Protein 7RBP (pdb70)

Organism: Medicago truncatula (NCBI:txid3880)

B-factor: mean 85.45, std 26.31, range [46.93, 180.28]

Foldseek 3Di:
DFDDDLAAAEQELVNLVVLDDLLVLLVLCLVCVLVLVVFKAWDDWDKADPDPAKIKIWTWIAGLPVVQFKIKIWIWMARPCVVVVVHDGIWTKMWMAGRPVGGTYYMYILVSLCLSLLLSLLLNVCLFAFDLQWAEEEEQDLDPSRVSNVLSVCSSHVNHAEYEYEDQPQVSQQVSQVCLCVVPDPSRPSYHYYTDNQCLVCQCVGSEYAYDDADPNQEDELVSHHFQHEYEAGADPPRAHANYALNNCLQAAEEEQDDVCCVRHNRNVVNCVVVSDPVVRHQYHSSCCSVVVGGYHDDSRGYYYYHYHDDVSSSSSSVVSSSVSVRVD/DAAAEQELVLLVVLDALLVLLVLCLVCVVVLVVFKDWDDKDKDAPDPQKIKIWTWMAGLPPVQFKIKIWIWIARPCLVVPPGDGIWTKMWIAGNVPGHTHYMYILVSLVLSLQLSLLLNLCLQAPPQDPPDEAEADDPPSVVSNVSSVCSSRCEYEPDDDDAAELVPDFLEHEYEAEDHHYPLCVVVFAAEEEADDVCCPPYCSNVVNVVVPPDDPVRHQYHPVCSSVVVGHYDDDDSGYYYYYYHDDVSSSSSSVVVSSVSVVD

Solvent-accessible surface area: 27033 Å² total; per-residue (Å²): 166,76,85,148,45,104,62,82,27,148,1,29,38,105,49,0,124,115,34,7,57,18,100,64,0,1,73,19,0,49,79,28,8,48,60,0,22,38,18,15,18,45,39,146,109,89,66,95,126,88,46,154,42,10,11,45,1,48,53,36,4,54,0,87,33,106,68,0,42,13,52,1,32,20,64,5,38,26,77,60,117,25,89,102,126,142,84,80,19,43,72,25,34,6,35,0,48,37,18,98,102,45,53,48,9,0,30,2,56,1,48,9,2,35,29,14,18,6,0,0,6,0,0,0,0,0,62,55,0,2,28,105,92,0,90,36,0,0,0,0,7,7,30,73,20,1,27,24,0,0,29,0,0,29,26,7,20,94,39,1,119,110,1,27,0,8,24,168,91,44,102,108,0,84,92,25,5,125,144,10,69,118,44,137,71,169,28,6,94,53,20,60,21,95,16,19,29,73,12,49,116,8,2,24,92,0,2,0,0,0,0,21,20,69,46,146,54,1,48,0,90,0,121,86,8,70,95,0,0,0,0,0,1,2,12,45,75,98,96,102,101,64,5,0,37,42,65,0,0,125,92,16,82,4,0,1,15,36,62,32,0,26,67,113,3,35,4,0,50,8,0,44,148,143,45,30,12,133,41,116,76,16,2,5,21,1,37,37,8,29,106,62,66,70,121,9,43,83,43,68,114,32,10,0,0,0,10,2,24,26,26,26,28,10,12,0,0,0,0,8,37,0,13,38,42,78,7,119,121,135,81,71,52,148,1,36,33,113,46,0,134,103,48,8,65,13,111,56,0,2,69,24,0,39,68,44,8,42,96,4,45,97,70,16,89,72,61,140,125,83,83,100,105,94,53,154,33,6,7,48,7,51,45,36,2,95,0,80,58,118,92,15,43,13,52,0,34,14,64,8,39,60,73,82,123,28,82,100,123,156,80,73,17,73,78,24,36,4,28,0,52,35,23,107,102,44,65,44,17,0,26,1,48,1,34,13,1,33,36,13,20,12,0,0,5,0,0,0,0,0,75,60,0,4,112,101,72,52,171,90,64,50,43,33,34,100,32,72,31,13,72,24,0,85,123,0,3,121,41,6,39,110,30,10,0,3,26,58,71,85,44,26,113,2,157,137,26,144,74,26,3,0,6,10,72,149,98,107,12,9,25,47,76,1,8,92,79,18,90,7,4,2,15,37,119,32,0,44,111,101,3,39,21,3,47,18,0,33,140,153,56,64,21,130,94,68,65,16,10,7,21,1,62,48,5,26,158,29,68,40,28,21,47,75,40,37,63,14,28,2,3,0,6,4,37,17,26,30,19,8,7,0,0,0,0,19,27,1,37,64,55,62,67,220

Structure (mmCIF, N/CA/C/O backbone):
data_7RBP
#
_entry.id   7RBP
#
_cell.length_a   80.140
_cell.length_b   83.665
_cell.length_c   113.810
_cell.angle_alpha   90.000
_cell.angle_beta   90.000
_cell.angle_gamma   90.000
#
_symmetry.space_group_name_H-M   'P 21 21 21'
#
loop_
_entity.id
_entity.type
_entity.pdbx_description
1 polymer 'Ornithine cyclodeaminase/mu-crystallin'
2 water water
#
loop_
_atom_site.group_PDB
_atom_site.id
_atom_site.type_symbol
_atom_site.label_atom_id
_atom_site.label_alt_id
_atom_site.label_comp_id
_atom_site.label_asym_id
_atom_site.label_entity_id
_atom_site.label_seq_id
_atom_site.pdbx_PDB_ins_code
_atom_site.Cartn_x
_atom_site.Cartn_y
_atom_site.Cartn_z
_atom_site.occupancy
_atom_site.B_iso_or_equiv
_atom_site.auth_seq_id
_atom_site.auth_comp_id
_atom_site.auth_asym_id
_atom_site.auth_atom_id
_atom_site.pdbx_PDB_model_num
ATOM 1 N N . GLN A 1 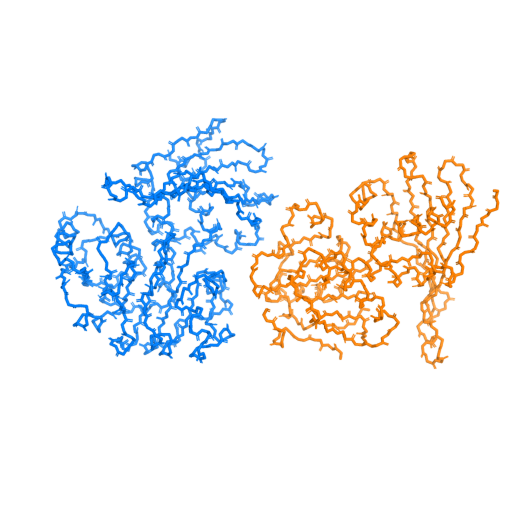8 ? -4.27597 -37.25708 36.21417 1.000 119.01258 8 GLN A N 1
ATOM 2 C CA . GLN A 1 8 ? -4.68792 -37.68623 37.54013 1.000 115.49258 8 GLN A CA 1
ATOM 3 C C . GLN A 1 8 ? -4.93881 -36.49934 38.46830 1.000 105.41258 8 GLN A C 1
ATOM 4 O O . GLN A 1 8 ? -5.84777 -36.53540 39.29634 1.000 107.31258 8 GLN A O 1
ATOM 10 N N . ILE A 1 9 ? -4.14777 -35.43935 38.31039 1.000 173.85636 9 ILE A N 1
ATOM 11 C CA . ILE A 1 9 ? -4.07267 -34.38649 39.31952 1.000 170.31383 9 ILE A CA 1
ATOM 12 C C . ILE A 1 9 ? -5.08863 -33.27241 39.07571 1.000 160.11037 9 ILE A C 1
ATOM 13 O O . ILE A 1 9 ? -6.11868 -33.48528 38.42674 1.000 155.86435 9 ILE A O 1
ATOM 18 N N . THR A 1 10 ? -4.77855 -32.07549 39.59485 1.000 155.77899 10 THR A N 1
ATOM 19 C CA . THR A 1 10 ? -5.66948 -30.93247 39.81504 1.000 148.82688 10 THR A CA 1
ATOM 20 C C . THR A 1 10 ? -7.02352 -30.94732 39.11011 1.000 139.63260 10 THR A C 1
ATOM 21 O O . THR A 1 10 ? -7.10358 -30.78316 37.88813 1.000 133.37085 10 THR A O 1
ATOM 25 N N . LEU A 1 11 ? -8.08949 -31.11337 39.88814 1.000 138.46727 11 LEU A N 1
ATOM 26 C CA . LEU A 1 11 ? -9.45350 -30.85025 39.45625 1.000 131.31394 11 LEU A CA 1
ATOM 27 C C . LEU A 1 11 ? -9.85341 -29.42728 39.84345 1.000 129.20830 11 LEU A C 1
ATOM 28 O O . LEU A 1 11 ? -9.10934 -28.70640 40.51250 1.000 132.16112 11 LEU A O 1
ATOM 33 N N . SER A 1 12 ? -11.05342 -29.02617 39.42756 1.000 124.61853 12 SER A N 1
ATOM 34 C CA . SER A 1 12 ? -11.54234 -27.69019 39.73776 1.000 123.17673 12 SER A CA 1
ATOM 35 C C . SER A 1 12 ? -13.06234 -27.67211 39.66084 1.000 121.24264 12 SER A C 1
ATOM 36 O O . SER A 1 12 ? -13.65241 -28.32697 38.79678 1.000 117.62757 12 SER A O 1
ATOM 39 N N . SER A 1 13 ? -13.68426 -26.92019 40.56796 1.000 123.39246 13 SER A N 1
ATOM 40 C CA . SER A 1 13 ? -15.12725 -26.71613 40.56506 1.000 121.60881 13 SER A CA 1
ATOM 41 C C . SER A 1 13 ? -15.53723 -25.46501 39.79924 1.000 116.32952 13 SER A C 1
ATOM 42 O O . SER A 1 13 ? -16.73422 -25.16894 39.71134 1.000 114.74051 13 SER A O 1
ATOM 45 N N . SER A 1 14 ? -14.57222 -24.72698 39.25229 1.000 113.48323 14 SER A N 1
ATOM 46 C CA . SER A 1 14 ? -14.73821 -23.57887 38.38244 1.000 107.88242 14 SER A CA 1
ATOM 47 C C . SER A 1 14 ? -14.43631 -23.97770 36.94338 1.000 101.33243 14 SER A C 1
ATOM 48 O O . SER A 1 14 ? -13.69336 -24.93570 36.70722 1.000 101.62303 14 SER A O 1
ATOM 51 N N . PRO A 1 15 ? -14.99732 -23.28055 35.96049 1.000 95.21679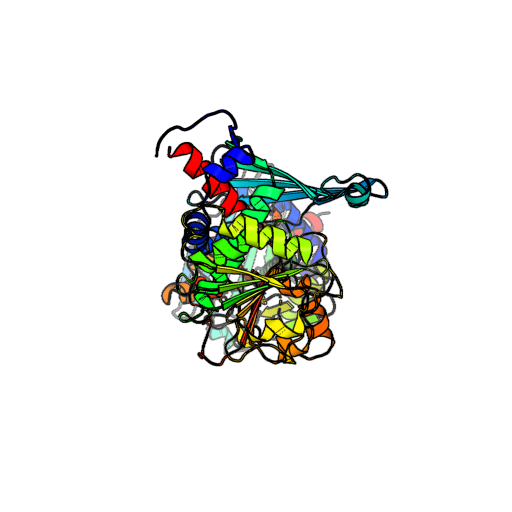 15 PRO A N 1
ATOM 52 C CA . PRO A 1 15 ? -14.55341 -23.49439 34.58044 1.000 89.90749 15 PRO A CA 1
ATOM 53 C C . PRO A 1 15 ? -13.18739 -22.86643 34.36045 1.000 89.48455 15 PRO A C 1
ATOM 54 O O . PRO A 1 15 ? -12.83631 -21.85252 34.96657 1.000 92.48394 15 PRO A O 1
ATOM 58 N N . ILE A 1 16 ? -12.40746 -23.49335 33.48833 1.000 86.84102 16 ILE A N 1
ATOM 59 C CA . ILE A 1 16 ? -11.04246 -23.07038 33.20332 1.000 87.30844 16 ILE A CA 1
ATOM 60 C C . ILE A 1 16 ? -11.00150 -22.48120 31.79939 1.000 81.61572 16 ILE A C 1
ATOM 61 O O . ILE A 1 16 ? -11.47858 -23.10206 30.83834 1.000 77.59463 16 ILE A O 1
ATOM 66 N N . PHE A 1 17 ? -10.44945 -21.27522 31.68552 1.000 81.85446 17 PHE A N 1
ATOM 67 C CA . PHE A 1 17 ? -10.32448 -20.59106 30.40460 1.000 78.75314 17 PHE A CA 1
ATOM 68 C C . PHE A 1 17 ? -8.99353 -20.97604 29.77148 1.000 78.19227 17 PHE A C 1
ATOM 69 O O . PHE A 1 17 ? -7.92949 -20.58415 30.25847 1.000 80.58568 17 PHE A O 1
ATOM 77 N N . ILE A 1 18 ? -9.04963 -21.74090 28.68838 1.000 74.97770 18 ILE A N 1
ATOM 78 C CA . ILE A 1 18 ? -7.86268 -22.15886 27.95727 1.000 74.28437 18 ILE A CA 1
ATOM 79 C C . ILE A 1 18 ? -7.71470 -21.21972 26.76838 1.000 73.65892 18 ILE A C 1
ATOM 80 O O . ILE A 1 18 ? -8.49575 -21.27856 25.81442 1.000 71.07868 18 ILE A O 1
ATOM 85 N N . SER A 1 19 ? -6.72466 -20.33377 26.83944 1.000 76.68006 19 SER A N 1
ATOM 86 C CA . SER A 1 19 ? -6.50266 -19.36065 25.78456 1.000 77.57896 19 SER A CA 1
ATOM 87 C C . SER A 1 19 ? -5.91576 -20.04152 24.54844 1.000 78.38619 19 SER A C 1
ATOM 88 O O . SER A 1 19 ? -5.55481 -21.22354 24.56427 1.000 77.99275 19 SER A O 1
ATOM 91 N N . THR A 1 20 ? -5.82778 -19.27439 23.45853 1.000 79.48649 20 THR A N 1
ATOM 92 C CA . THR A 1 20 ? -5.24587 -19.82026 22.23643 1.000 80.61085 20 THR A CA 1
ATOM 93 C C . THR A 1 20 ? -3.75987 -20.10835 22.42032 1.000 83.78625 20 THR A C 1
ATOM 94 O O . THR A 1 20 ? -3.27494 -21.16832 22.00916 1.000 83.62382 20 THR A O 1
ATOM 98 N N . GLU A 1 21 ? -3.02580 -19.19147 23.05340 1.000 86.99261 21 GLU A N 1
ATOM 99 C CA . GLU A 1 21 ? -1.62679 -19.45257 23.37629 1.000 89.73298 21 GLU A CA 1
ATOM 100 C C . GLU A 1 21 ? -1.50280 -20.64570 24.32114 1.000 89.57261 21 GLU A C 1
ATOM 101 O O . GLU A 1 21 ? -0.58184 -21.46972 24.18898 1.000 90.49074 21 GLU A O 1
ATOM 107 N N . ASN A 1 22 ? -2.42976 -20.75678 25.27517 1.000 88.54517 22 ASN A N 1
ATOM 108 C CA . ASN A 1 22 ? -2.49777 -21.94288 26.12002 1.000 87.74039 22 ASN A CA 1
ATOM 109 C C . ASN A 1 22 ? -2.72487 -23.19276 25.27987 1.000 83.20819 22 ASN A C 1
ATOM 110 O O . ASN A 1 22 ? -2.06391 -24.21482 25.48171 1.000 84.15680 22 ASN A O 1
ATOM 115 N N . LEU A 1 23 ? -3.66591 -23.12260 24.33193 1.000 78.39215 23 LEU A N 1
ATOM 116 C CA . LEU A 1 23 ? -3.90001 -24.24747 23.42880 1.000 74.21513 23 LEU A CA 1
ATOM 117 C C . LEU A 1 23 ? -2.61807 -24.65944 22.71868 1.000 74.10034 23 LEU A C 1
ATOM 118 O O . LEU A 1 23 ? -2.33413 -25.85344 22.56952 1.000 73.96528 23 LEU A O 1
ATOM 123 N N . ARG A 1 24 ? -1.82405 -23.67942 22.28377 1.000 75.19326 24 ARG A N 1
ATOM 124 C CA . ARG A 1 24 ? -0.63310 -23.99038 21.50167 1.000 76.26433 24 ARG A CA 1
ATOM 125 C C . ARG A 1 24 ? 0.45191 -24.62454 22.36253 1.000 78.70843 24 ARG A C 1
ATOM 126 O O . ARG A 1 24 ? 1.13385 -25.55552 21.91638 1.000 77.95979 24 ARG A O 1
ATOM 134 N N . THR A 1 25 ? 0.63100 -24.14771 23.59558 1.000 81.60541 25 THR A N 1
ATOM 135 C CA . THR A 1 25 ? 1.63301 -24.79286 24.44145 1.000 84.46530 25 THR A CA 1
ATOM 136 C C . THR A 1 25 ? 1.12899 -26.07592 25.09531 1.000 84.08998 25 THR A C 1
ATOM 137 O O . THR A 1 25 ? 1.94298 -26.83903 25.62617 1.000 86.75496 25 THR A O 1
ATOM 141 N N . ILE A 1 26 ? -0.17403 -26.33886 25.06834 1.000 82.02041 26 ILE A N 1
ATOM 142 C CA . ILE A 1 26 ? -0.71806 -27.56890 25.63921 1.000 81.74608 26 ILE A CA 1
ATOM 143 C C . ILE A 1 26 ? -0.71116 -28.70177 24.62107 1.000 79.05303 26 ILE A C 1
ATOM 144 O O . ILE A 1 26 ? -0.30820 -29.82683 24.92491 1.000 80.62832 26 ILE A O 1
ATOM 149 N N . LEU A 1 27 ? -1.14221 -28.41460 23.39813 1.000 75.88985 27 LEU A N 1
ATOM 150 C CA . LEU A 1 27 ? -1.27931 -29.43046 22.36601 1.000 73.30909 27 LEU A CA 1
ATOM 151 C C . LEU A 1 27 ? 0.00864 -29.58442 21.56592 1.000 73.86448 27 LEU A C 1
ATOM 152 O O . LEU A 1 27 ? 0.75767 -28.62543 21.36100 1.000 75.27968 27 LEU A O 1
ATOM 157 N N . THR A 1 28 ? 0.26456 -30.81338 21.13375 1.000 72.56873 28 THR A N 1
ATOM 158 C CA . THR A 1 28 ? 1.11249 -31.08627 19.98567 1.000 71.96691 28 THR A CA 1
ATOM 159 C C . THR A 1 28 ? 0.29840 -31.91010 18.99661 1.000 68.39357 28 THR A C 1
ATOM 160 O O . THR A 1 28 ? -0.68361 -32.56011 19.36258 1.000 66.81205 28 THR A O 1
ATOM 164 N N . HIS A 1 29 ? 0.70934 -31.86696 17.72759 1.000 66.59073 29 HIS A N 1
ATOM 165 C CA . HIS A 1 29 ? -0.06075 -32.55880 16.69955 1.000 63.80777 29 HIS A CA 1
ATOM 166 C C . HIS A 1 29 ? 0.00219 -34.06982 16.88135 1.000 64.59737 29 HIS A C 1
ATOM 167 O O . HIS A 1 29 ? -1.00385 -34.75975 16.69231 1.000 63.40614 29 HIS A O 1
ATOM 174 N N . GLN A 1 30 ? 1.16518 -34.60093 17.27222 1.000 66.67710 30 GLN A N 1
ATOM 175 C CA . GLN A 1 30 ? 1.30212 -36.04695 17.42803 1.000 67.96849 30 GLN A CA 1
ATOM 176 C C . GLN A 1 30 ? 0.42716 -36.57906 18.56001 1.000 67.40884 30 GLN A C 1
ATOM 177 O O . GLN A 1 30 ? -0.23890 -37.61300 18.40891 1.000 66.71818 30 GLN A O 1
ATOM 183 N N . THR A 1 31 ? 0.41225 -35.88520 19.70210 1.000 68.26867 31 THR A N 1
ATOM 184 C CA . THR A 1 31 ? -0.37071 -36.35331 20.84108 1.000 69.91320 31 THR A CA 1
ATOM 185 C C . THR A 1 31 ? -1.86473 -36.30220 20.54716 1.000 68.04050 31 THR A C 1
ATOM 186 O O . THR A 1 31 ? -2.60575 -37.22721 20.90308 1.000 69.93314 31 THR A O 1
ATOM 190 N N . LEU A 1 32 ? -2.32971 -35.23510 19.89232 1.000 65.51991 32 LEU A N 1
ATOM 191 C CA . LEU A 1 32 ? -3.74073 -35.16798 19.53040 1.000 63.88038 32 LEU A CA 1
ATOM 192 C C . LEU A 1 32 ? -4.08583 -36.21683 18.48029 1.000 63.55858 32 LEU A C 1
ATOM 193 O O . LEU A 1 32 ? -5.16685 -36.81379 18.53027 1.000 62.69078 32 LEU A O 1
ATOM 198 N N . ILE A 1 33 ? -3.18189 -36.45775 17.52721 1.000 63.29528 33 ILE A N 1
ATOM 199 C CA . ILE A 1 33 ? -3.39399 -37.52062 16.55009 1.000 63.30172 33 ILE A CA 1
ATOM 200 C C . ILE A 1 33 ? -3.61102 -38.85070 17.25893 1.000 64.63993 33 ILE A C 1
ATOM 201 O O . ILE A 1 33 ? -4.55707 -39.58962 16.95888 1.000 63.95862 33 ILE A O 1
ATOM 206 N N . ASN A 1 34 ? -2.74898 -39.16486 18.22984 1.000 67.33721 34 ASN A N 1
ATOM 207 C CA . ASN A 1 34 ? -2.86600 -40.43895 18.93169 1.000 71.97202 34 ASN A CA 1
ATOM 208 C C . ASN A 1 34 ? -4.12796 -40.49700 19.78875 1.000 73.22463 34 ASN A C 1
ATOM 209 O O . ASN A 1 34 ? -4.77701 -41.54898 19.88064 1.000 75.09772 34 ASN A O 1
ATOM 214 N N . HIS A 1 35 ? -4.49688 -39.38006 20.42091 1.000 70.80538 35 HIS A N 1
ATOM 215 C CA . HIS A 1 35 ? -5.71584 -39.36311 21.22497 1.000 72.41060 35 HIS A CA 1
ATOM 216 C C . HIS A 1 35 ? -6.94589 -39.61394 20.36200 1.000 70.59111 35 HIS A C 1
ATOM 217 O O . HIS A 1 35 ? -7.82491 -40.40695 20.73395 1.000 72.18835 35 HIS A O 1
ATOM 224 N N . ILE A 1 36 ? -7.02392 -38.95679 19.20109 1.000 66.79936 36 ILE A N 1
ATOM 225 C CA . ILE A 1 36 ? -8.12098 -39.21862 18.27311 1.000 64.68695 36 ILE A CA 1
ATOM 226 C C . ILE A 1 36 ? -8.10907 -40.68257 17.85293 1.000 66.04103 36 ILE A C 1
ATOM 227 O O . ILE A 1 36 ? -9.14110 -41.36252 17.87589 1.000 67.96353 36 ILE A O 1
ATOM 232 N N . GLN A 1 37 ? -6.93111 -41.19057 17.47980 1.000 66.51877 37 GLN A N 1
ATOM 233 C CA . GLN A 1 37 ? -6.82620 -42.56252 16.99362 1.000 69.77636 37 GLN A CA 1
ATOM 234 C C . GLN A 1 37 ? -7.35020 -43.55962 18.01552 1.000 74.45807 37 GLN A C 1
ATOM 235 O O . GLN A 1 37 ? -8.06126 -44.50754 17.66044 1.000 75.42118 37 GLN A O 1
ATOM 241 N N . SER A 1 38 ? -7.02112 -43.36180 19.28953 1.000 76.93811 38 SER A N 1
ATOM 242 C CA . SER A 1 38 ? -7.38212 -44.34591 20.29842 1.000 83.20827 38 SER A CA 1
ATOM 243 C C . SER A 1 38 ? -8.73807 -44.08993 20.95253 1.000 84.14114 38 SER A C 1
ATOM 244 O O . SER A 1 38 ? -9.22508 -44.96800 21.67144 1.000 87.56033 38 SER A O 1
ATOM 247 N N . ASN A 1 39 ? -9.37003 -42.93487 20.72770 1.000 80.90970 39 ASN A N 1
ATOM 248 C CA . ASN A 1 39 ? -10.66799 -42.69189 21.34680 1.000 81.52530 39 ASN A CA 1
ATOM 249 C C . ASN A 1 39 ? -11.79802 -42.37971 20.37090 1.000 78.22131 39 ASN A C 1
ATOM 250 O O . ASN A 1 39 ? -12.91498 -42.10372 20.82299 1.000 78.71292 39 ASN A O 1
ATOM 255 N N . LEU A 1 40 ? -11.55809 -42.42456 19.05988 1.000 75.90409 40 LEU A N 1
ATOM 256 C CA . LEU A 1 40 ? -12.64513 -42.18439 18.11097 1.000 73.07927 40 LEU A CA 1
ATOM 257 C C . LEU A 1 40 ? -13.75217 -43.23034 18.17789 1.000 75.99064 40 LEU A C 1
ATOM 258 O O . LEU A 1 40 ? -14.93216 -42.84129 18.16600 1.000 75.63483 40 LEU A O 1
ATOM 263 N N . PRO A 1 41 ? -13.41923 -44.50137 18.24471 1.000 78.86362 41 PRO A N 1
ATOM 264 C CA . PRO A 1 41 ? -14.44128 -45.54632 18.26563 1.000 81.93465 41 PRO A CA 1
ATOM 265 C C . PRO A 1 41 ? -15.39121 -45.44943 19.46169 1.000 83.84179 41 PRO A C 1
ATOM 266 O O . PRO A 1 41 ? -16.58023 -45.64836 19.31973 1.000 83.48931 41 PRO A O 1
ATOM 270 N N . LYS A 1 42 ? -14.83114 -45.15560 20.61970 1.000 85.24730 42 LYS A N 1
ATOM 271 C CA . LYS A 1 42 ? -15.55107 -44.98172 21.84476 1.000 88.43888 42 LYS A CA 1
ATOM 272 C C . LYS A 1 42 ? -16.50102 -43.82166 21.66996 1.000 84.35217 42 LYS A C 1
ATOM 273 O O . LYS A 1 42 ? -17.70603 -43.99759 21.60700 1.000 84.89189 42 LYS A O 1
ATOM 279 N N . ALA A 1 43 ? -15.93397 -42.62667 21.54108 1.000 80.34180 43 ALA A N 1
ATOM 280 C CA . ALA A 1 43 ? -16.68992 -41.39561 21.35428 1.000 76.64478 43 ALA A CA 1
ATOM 281 C C . ALA A 1 43 ? -17.75198 -41.43642 20.27533 1.000 74.80216 43 ALA A C 1
ATOM 282 O O . ALA A 1 43 ? -18.81795 -40.94540 20.47544 1.000 73.96223 43 ALA A O 1
ATOM 284 N N . SER A 1 44 ? -17.51107 -42.07329 19.15123 1.000 74.14668 44 SER A N 1
ATOM 285 C CA . SER A 1 44 ? -18.52713 -42.15311 18.12327 1.000 74.37696 44 SER A CA 1
ATOM 286 C C . SER A 1 44 ? -19.70915 -43.01010 18.50723 1.000 78.04621 44 SER A C 1
ATOM 287 O O . SER A 1 44 ? -20.80616 -42.80499 18.04131 1.000 77.21444 44 SER A O 1
ATOM 290 N N . THR A 1 45 ? -19.46215 -44.00222 19.33909 1.000 82.70704 45 THR A N 1
ATOM 291 C CA . THR A 1 45 ? -20.48317 -44.89923 19.80103 1.000 86.77368 45 THR A CA 1
ATOM 292 C C . THR A 1 45 ? -21.35308 -44.23633 20.85615 1.000 86.42727 45 THR A C 1
ATOM 293 O O . THR A 1 45 ? -22.55509 -44.36527 20.82720 1.000 88.04112 45 THR A O 1
ATOM 297 N N . PHE A 1 46 ? -20.73700 -43.48047 21.74222 1.000 84.42181 46 PHE A N 1
ATOM 298 C CA . PHE A 1 46 ? -21.45192 -42.83057 22.81734 1.000 83.40803 46 PHE A CA 1
ATOM 299 C C . PHE A 1 46 ? -21.97686 -41.41152 22.62955 1.000 78.98025 46 PHE A C 1
ATOM 300 O O . PHE A 1 46 ? -22.94981 -41.04856 23.25764 1.000 78.99646 46 PHE A O 1
ATOM 308 N N . LEU A 1 47 ? -21.34986 -40.60445 21.78562 1.000 74.28281 47 LEU A N 1
ATOM 309 C CA . LEU A 1 47 ? -21.76580 -39.21141 21.67882 1.000 70.58410 47 LEU A CA 1
ATOM 310 C C . LEU A 1 47 ? -23.11983 -39.08726 20.98890 1.000 69.84456 47 LEU A C 1
ATOM 311 O O . LEU A 1 47 ? -23.37192 -39.73412 19.96783 1.000 71.18487 47 LEU A O 1
ATOM 316 N N . GLN A 1 48 ? -23.98677 -38.24429 21.54705 1.000 68.13843 48 GLN A N 1
ATOM 317 C CA . GLN A 1 48 ? -25.26478 -37.89315 20.93716 1.000 67.19821 48 GLN A CA 1
ATOM 318 C C . GLN A 1 48 ? -25.15375 -36.49108 20.34834 1.000 63.62302 48 GLN A C 1
ATOM 319 O O . GLN A 1 48 ? -24.80267 -35.54519 21.05744 1.000 61.61845 48 GLN A O 1
ATOM 325 N N . THR A 1 49 ? -25.45781 -36.35791 19.05837 1.000 61.51325 49 THR A N 1
ATOM 326 C CA . THR A 1 49 ? -25.41878 -35.06082 18.37953 1.000 58.72948 49 THR A CA 1
ATOM 327 C C . THR A 1 49 ? -26.74480 -34.75867 17.70164 1.000 60.19476 49 THR A C 1
ATOM 328 O O . THR A 1 49 ? -27.04288 -35.32952 16.63658 1.000 60.77504 49 THR A O 1
ATOM 332 N N . PRO A 1 50 ? -27.56673 -33.87270 18.25679 1.000 61.87074 50 PRO A N 1
ATOM 333 C CA . PRO A 1 50 ? -28.75675 -33.41956 17.53391 1.000 62.92349 50 PRO A CA 1
ATOM 334 C C . PRO A 1 50 ? -28.37276 -32.42944 16.44402 1.000 61.57164 50 PRO A C 1
ATOM 335 O O . PRO A 1 50 ? -27.22074 -32.00647 16.32101 1.000 59.70049 50 PRO A O 1
ATOM 339 N N . ILE A 1 51 ? -29.37178 -32.06629 15.63812 1.000 62.85959 51 ILE A N 1
ATOM 340 C CA . ILE A 1 51 ? -29.15379 -31.08316 14.58623 1.000 62.95406 51 ILE A CA 1
ATOM 341 C C . ILE A 1 51 ? -28.67570 -29.77426 15.19937 1.000 62.11377 51 ILE A C 1
ATOM 342 O O . ILE A 1 51 ? -29.10362 -29.37738 16.29144 1.000 61.70683 51 ILE A O 1
ATOM 347 N N . ARG A 1 52 ? -27.75570 -29.11222 14.50241 1.000 59.70305 52 ARG A N 1
ATOM 348 C CA . ARG A 1 52 ? -27.29662 -27.79429 14.90155 1.000 59.99059 52 ARG A CA 1
ATOM 349 C C . ARG A 1 52 ? -28.45957 -26.80624 14.93674 1.000 59.73434 52 ARG A C 1
ATOM 350 O O . ARG A 1 52 ? -29.51161 -27.01411 14.32477 1.000 60.68225 52 ARG A O 1
ATOM 358 N N . GLN A 1 53 ? -28.25648 -25.71234 15.66087 1.000 58.77496 53 GLN A N 1
ATOM 359 C CA . GLN A 1 53 ? -29.16943 -24.57830 15.64006 1.000 58.90471 53 GLN A CA 1
ATOM 360 C C . GLN A 1 53 ? -28.49741 -23.42723 14.90517 1.000 55.43903 53 GLN A C 1
ATOM 361 O O . GLN A 1 53 ? -27.33538 -23.10732 15.17915 1.000 53.54589 53 GLN A O 1
ATOM 367 N N . HIS A 1 54 ? -29.21843 -22.82708 13.96328 1.000 54.94346 54 HIS A N 1
ATOM 368 C CA . HIS A 1 54 ? -28.71642 -21.72100 13.16440 1.000 53.60820 54 HIS A CA 1
ATOM 369 C C . HIS A 1 54 ? -29.59535 -20.50099 13.38360 1.000 52.91851 54 HIS A C 1
ATOM 370 O O . HIS A 1 54 ? -30.82236 -20.61694 13.45765 1.000 53.71884 54 HIS A O 1
ATOM 377 N N . TYR A 1 55 ? -28.96730 -19.33103 13.47372 1.000 51.71935 55 TYR A N 1
ATOM 378 C CA . TYR A 1 55 ? -29.68423 -18.07402 13.64791 1.000 52.11038 55 TYR A CA 1
ATOM 379 C C . TYR A 1 55 ? -29.11823 -17.03992 12.69201 1.000 50.97896 55 TYR A C 1
ATOM 380 O O . TYR A 1 55 ? -27.91122 -16.78198 12.70199 1.000 48.96136 55 TYR A O 1
ATOM 389 N N . ASN A 1 56 ? -29.98624 -16.45178 11.87413 1.000 51.47722 56 ASN A N 1
ATOM 390 C CA . ASN A 1 56 ? -29.63423 -15.27970 11.08426 1.000 52.41685 56 ASN A CA 1
ATOM 391 C C . ASN A 1 56 ? -29.67012 -14.06081 12.00042 1.000 52.34494 56 ASN A C 1
ATOM 392 O O . ASN A 1 56 ? -30.74708 -13.55580 12.33154 1.000 53.17369 56 ASN A O 1
ATOM 397 N N . LEU A 1 57 ? -28.49508 -13.59892 12.43142 1.000 52.27907 57 LEU A N 1
ATOM 398 C CA . LEU A 1 57 ? -28.43598 -12.42403 13.29257 1.000 53.00880 57 LEU A CA 1
ATOM 399 C C . LEU A 1 57 ? -28.63196 -11.13892 12.50874 1.000 54.70000 57 LEU A C 1
ATOM 400 O O . LEU A 1 57 ? -29.21889 -10.18196 13.02689 1.000 55.41865 57 LEU A O 1
ATOM 405 N N . SER A 1 58 ? -28.14602 -11.09379 11.27472 1.000 54.27651 58 SER A N 1
ATOM 406 C CA . SER A 1 58 ? -28.18901 -9.86969 10.49188 1.000 54.42486 58 SER A CA 1
ATOM 407 C C . SER A 1 58 ? -28.05910 -10.24451 9.02582 1.000 52.39488 58 SER A C 1
ATOM 408 O O . SER A 1 58 ? -27.61317 -11.35649 8.70066 1.000 52.00208 58 SER A O 1
ATOM 411 N N . PRO A 1 59 ? -28.42110 -9.33137 8.10396 1.000 52.79722 59 PRO A N 1
ATOM 412 C CA . PRO A 1 59 ? -28.26619 -9.61820 6.66791 1.000 54.14098 59 PRO A CA 1
ATOM 413 C C . PRO A 1 59 ? -26.88323 -10.13021 6.28978 1.000 54.97402 59 PRO A C 1
ATOM 414 O O . PRO A 1 59 ? -26.70132 -10.68008 5.19770 1.000 57.34843 59 PRO A O 1
ATOM 418 N N . SER A 1 60 ? -25.90418 -9.97237 7.18475 1.000 54.12292 60 SER A N 1
ATOM 419 C CA . SER A 1 60 ? -24.53721 -10.39140 6.89862 1.000 54.58052 60 SER A CA 1
ATOM 420 C C . SER A 1 60 ? -23.90219 -11.18358 8.03649 1.000 53.58976 60 SER A C 1
ATOM 421 O O . SER A 1 60 ? -22.67820 -11.34763 8.04541 1.000 53.99005 60 SER A O 1
ATOM 424 N N . SER A 1 61 ? -24.67617 -11.68766 8.99847 1.000 52.08915 61 SER A N 1
ATOM 425 C CA . SER A 1 61 ? -24.03115 -12.41283 10.08834 1.000 50.79238 61 SER A CA 1
ATOM 426 C C . SER A 1 61 ? -24.96116 -13.46386 10.66826 1.000 50.28193 61 SER A C 1
ATOM 427 O O . SER A 1 61 ? -26.18115 -13.26681 10.73434 1.000 51.12468 61 SER A O 1
ATOM 430 N N . SER A 1 62 ? -24.35819 -14.56395 11.12908 1.000 48.06937 62 SER A N 1
ATOM 431 C CA . SER A 1 62 ? -25.13822 -15.67098 11.67198 1.000 49.19859 62 SER A CA 1
ATOM 432 C C . SER A 1 62 ? -24.42518 -16.30517 12.86287 1.000 49.22335 62 SER A C 1
ATOM 433 O O . SER A 1 62 ? -23.20817 -16.17424 13.03382 1.000 48.82018 62 SER A O 1
ATOM 436 N N . LEU A 1 63 ? -25.21618 -17.00523 13.68382 1.000 49.06257 63 LEU A N 1
ATOM 437 C CA . LEU A 1 63 ? -24.74315 -17.71941 14.86370 1.000 48.68248 63 LEU A CA 1
ATOM 438 C C . LEU A 1 63 ? -25.17422 -19.17937 14.77954 1.000 49.67740 63 LEU A C 1
ATOM 439 O O . LEU A 1 63 ? -26.33725 -19.47228 14.48256 1.000 50.80758 63 LEU A O 1
ATOM 444 N N . LEU A 1 64 ? -24.23525 -20.08445 15.04438 1.000 49.22669 64 LEU A N 1
ATOM 445 C CA . LEU A 1 64 ? -24.47132 -21.51945 15.08321 1.000 50.74542 64 LEU A CA 1
ATOM 446 C C . LEU A 1 64 ? -24.17327 -22.04164 16.48112 1.000 50.26024 64 LEU A C 1
ATOM 447 O O . LEU A 1 64 ? -23.16222 -21.67276 17.08812 1.000 49.42463 64 LEU A O 1
ATOM 452 N N . LEU A 1 65 ? -25.05128 -22.90666 16.98206 1.000 50.96410 65 LEU A N 1
ATOM 453 C CA . LEU A 1 65 ? -24.82925 -23.63183 18.22596 1.000 51.62178 65 LEU A CA 1
ATOM 454 C C . LEU A 1 65 ? -24.89634 -25.12279 17.93677 1.000 50.70742 65 LEU A C 1
ATOM 455 O O . LEU A 1 65 ? -25.88339 -25.60467 17.36876 1.000 51.15716 65 LEU A O 1
ATOM 460 N N . MET A 1 66 ? -23.85235 -25.84889 18.32462 1.000 51.39303 66 MET A N 1
ATOM 461 C CA . MET A 1 66 ? -23.76743 -27.29086 18.09644 1.000 53.82318 66 MET A CA 1
ATOM 462 C C . MET A 1 66 ? -23.51139 -27.97104 19.43234 1.000 54.12719 66 MET A C 1
ATOM 463 O O . MET A 1 66 ? -22.36637 -27.97916 19.91528 1.000 52.28195 66 MET A O 1
ATOM 468 N N . PRO A 1 67 ? -24.54439 -28.50508 20.07432 1.000 55.97004 67 PRO A N 1
ATOM 469 C CA . PRO A 1 67 ? -24.33936 -29.29324 21.28921 1.000 56.79578 67 PRO A CA 1
ATOM 470 C C . PRO A 1 67 ? -24.26045 -30.78621 21.00002 1.000 57.84964 67 PRO A C 1
ATOM 471 O O . PRO A 1 67 ? -24.77452 -31.29406 20.00298 1.000 57.36124 67 PRO A O 1
ATOM 475 N N . SER A 1 68 ? -23.59343 -31.48136 21.91389 1.000 58.71906 68 SER A N 1
ATOM 476 C CA . SER A 1 68 ? -23.45250 -32.92636 21.86770 1.000 60.66068 68 SER A CA 1
ATOM 477 C C . SER A 1 68 ? -23.22545 -33.42255 23.28663 1.000 62.50450 68 SER A C 1
ATOM 478 O O . SER A 1 68 ? -22.73037 -32.68468 24.13970 1.000 61.97824 68 SER A O 1
ATOM 481 N N . TRP A 1 69 ? -23.62349 -34.63956 23.55649 1.000 64.99011 69 TRP A N 1
ATOM 482 C CA . TRP A 1 69 ? -23.45245 -35.14574 24.89042 1.000 68.36075 69 TRP A CA 1
ATOM 483 C C . TRP A 1 69 ? -23.36852 -36.62874 24.87423 1.000 71.81672 69 TRP A C 1
ATOM 484 O O . TRP A 1 69 ? -23.83660 -37.28861 23.96317 1.000 71.04325 69 TRP A O 1
ATOM 495 N N . SER A 1 70 ? -22.74549 -37.13291 25.91713 1.000 75.34130 70 SER A N 1
ATOM 496 C CA . SER A 1 70 ? -22.63454 -38.54594 26.14394 1.000 80.28172 70 SER A CA 1
ATOM 497 C C . SER A 1 70 ? -22.91748 -38.72411 27.61294 1.000 84.94960 70 SER A C 1
ATOM 498 O O . SER A 1 70 ? -22.23541 -38.16725 28.46297 1.000 85.92597 70 SER A O 1
ATOM 501 N N . SER A 1 71 ? -23.93850 -39.50410 27.91989 1.000 87.91393 71 SER A N 1
ATOM 502 C CA . SER A 1 71 ? -24.28444 -39.74627 29.31588 1.000 93.59280 71 SER A CA 1
ATOM 503 C C . SER A 1 71 ? -23.83748 -41.14534 29.72868 1.000 98.38926 71 SER A C 1
ATOM 504 O O . SER A 1 71 ? -24.42147 -41.76842 30.59063 1.000 103.08578 71 SER A O 1
ATOM 507 N N . THR A 1 72 ? -22.79054 -41.61130 29.06556 1.000 96.91333 72 THR A N 1
ATOM 508 C CA . THR A 1 72 ? -22.16259 -42.87336 29.29337 1.000 102.05996 72 THR A CA 1
ATOM 509 C C . THR A 1 72 ? -20.93053 -42.46851 30.03936 1.000 102.86859 72 THR A C 1
ATOM 510 O O . THR A 1 72 ? -20.08552 -41.80949 29.50340 1.000 99.05658 72 THR A O 1
ATOM 514 N N . PRO A 1 73 ? -20.78248 -42.90768 31.28529 1.000 108.15668 73 PRO A N 1
ATOM 515 C CA . PRO A 1 73 ? -19.67542 -42.53885 32.17128 1.000 110.11716 73 PRO A CA 1
ATOM 516 C C . PRO A 1 73 ? -18.25146 -42.81585 31.70218 1.000 109.29613 73 PRO A C 1
ATOM 517 O O . PRO A 1 73 ? -17.34640 -42.23097 32.26720 1.000 109.50088 73 PRO A O 1
ATOM 521 N N . SER A 1 74 ? -18.04455 -43.70474 30.74505 1.000 109.15311 74 SER A N 1
ATOM 522 C CA . SER A 1 74 ? -16.71759 -43.94474 30.23695 1.000 108.98345 74 SER A CA 1
ATOM 523 C C . SER A 1 74 ? -16.27058 -42.78265 29.35508 1.000 102.77355 74 SER A C 1
ATOM 524 O O . SER A 1 74 ? -15.09559 -42.71066 29.02503 1.000 101.70379 74 SER A O 1
ATOM 527 N N . PHE A 1 75 ? -17.20055 -41.87356 28.99624 1.000 99.35176 75 PHE A N 1
ATOM 528 C CA . PHE A 1 75 ? -16.91154 -40.69447 28.17538 1.000 93.19323 75 PHE A CA 1
ATOM 529 C C . PHE A 1 75 ? -17.84146 -39.57748 28.62857 1.000 90.78766 75 PHE A C 1
ATOM 530 O O . PHE A 1 75 ? -18.77248 -39.18335 27.91667 1.000 86.02307 75 PHE A O 1
ATOM 538 N N . PRO A 1 76 ? -17.61638 -39.03964 29.82862 1.000 93.04472 76 PRO A N 1
ATOM 539 C CA . PRO A 1 76 ? -18.65030 -38.23868 30.51678 1.000 93.25205 76 PRO A CA 1
ATOM 540 C C . PRO A 1 76 ? -18.56725 -36.74265 30.22797 1.000 88.27940 76 PRO A C 1
ATOM 541 O O . PRO A 1 76 ? -18.24317 -35.91878 31.09405 1.000 88.60407 76 PRO A O 1
ATOM 545 N N . TYR A 1 77 ? -18.90529 -36.35648 29.00003 1.000 83.04262 77 TYR A N 1
ATOM 546 C CA . TYR A 1 77 ? -18.76425 -34.96943 28.58720 1.000 78.79625 77 TYR A CA 1
ATOM 547 C C . TYR A 1 77 ? -19.99527 -34.47328 27.84933 1.000 74.34960 77 TYR A C 1
ATOM 548 O O . TYR A 1 77 ? -20.67434 -35.22016 27.13927 1.000 73.98656 77 TYR A O 1
ATOM 557 N N . ILE A 1 78 ? -20.26720 -33.18629 28.03851 1.000 70.20553 78 ILE A N 1
ATOM 558 C CA . ILE A 1 78 ? -21.20720 -32.43214 27.22265 1.000 66.07508 78 ILE A CA 1
ATOM 559 C C . ILE A 1 78 ? -20.41618 -31.30810 26.57275 1.000 62.73134 78 ILE A C 1
ATOM 560 O O . ILE A 1 78 ? -19.50712 -30.74622 27.18878 1.000 63.43342 78 ILE A O 1
ATOM 565 N N . GLY A 1 79 ? -20.72723 -31.00992 25.32181 1.000 58.39954 79 GLY A N 1
ATOM 566 C CA . GLY A 1 79 ? -19.99922 -29.97187 24.62590 1.000 56.63126 79 GLY A CA 1
ATOM 567 C C . GLY A 1 79 ? -20.92122 -29.09772 23.81106 1.000 56.15814 79 GLY A C 1
ATOM 568 O O . GLY A 1 79 ? -21.88327 -29.58960 23.21905 1.000 57.67965 79 GLY A O 1
ATOM 569 N N . VAL A 1 80 ? -20.66116 -27.79273 23.80021 1.000 54.74541 80 VAL A N 1
ATOM 570 C CA . VAL A 1 80 ? -21.38716 -26.86759 22.94137 1.000 53.76363 80 VAL A CA 1
ATOM 571 C C . VAL A 1 80 ? -20.36616 -26.01055 22.21042 1.000 51.19784 80 VAL A C 1
ATOM 572 O O . VAL A 1 80 ? -19.57309 -25.30366 22.84347 1.000 50.60406 80 VAL A O 1
ATOM 576 N N . LYS A 1 81 ? -20.37323 -26.08538 20.88541 1.000 50.89268 81 LYS A N 1
ATOM 577 C CA . LYS A 1 81 ? -19.59523 -25.18231 20.05149 1.000 51.28798 81 LYS A CA 1
ATOM 578 C C . LYS A 1 81 ? -20.49220 -24.02121 19.63768 1.000 49.83664 81 LYS A C 1
ATOM 579 O O . LYS A 1 81 ? -21.56424 -24.23809 19.06471 1.000 49.70144 81 LYS A O 1
ATOM 585 N N . LEU A 1 82 ? -20.07612 -22.80027 19.96482 1.000 51.43132 82 LEU A N 1
ATOM 586 C CA . LEU A 1 82 ? -20.76009 -21.58519 19.54001 1.000 52.09899 82 LEU A CA 1
ATOM 587 C C . LEU A 1 82 ? -19.88111 -20.90110 18.50505 1.000 51.71586 82 LEU A C 1
ATOM 588 O O . LEU A 1 82 ? -18.72908 -20.56719 18.79703 1.000 52.71624 82 LEU A O 1
ATOM 593 N N . VAL A 1 83 ? -20.41916 -20.69092 17.30510 1.000 49.26867 83 VAL A N 1
ATOM 594 C CA . VAL A 1 83 ? -19.64619 -20.15281 16.19113 1.000 48.46512 83 VAL A CA 1
ATOM 595 C C . VAL A 1 83 ? -20.40517 -18.99170 15.56732 1.000 48.35707 83 VAL A C 1
ATOM 596 O O . VAL A 1 83 ? -21.59519 -19.10960 15.26236 1.000 48.07528 83 VAL A O 1
ATOM 600 N N . THR A 1 84 ? -19.71813 -17.87271 15.37543 1.000 47.56058 84 THR A N 1
ATOM 601 C CA . THR A 1 84 ? -20.24111 -16.74359 14.62360 1.000 47.69095 84 THR A CA 1
ATOM 602 C C . THR A 1 84 ? -19.57518 -16.67244 13.25657 1.000 48.46185 84 THR A C 1
ATOM 603 O O . THR A 1 84 ? -18.36520 -16.91848 13.12348 1.000 47.41420 84 THR A O 1
ATOM 607 N N . HIS A 1 85 ? -20.37722 -16.33328 12.24665 1.000 50.03539 85 HIS A N 1
ATOM 608 C CA . HIS A 1 85 ? -19.91128 -16.13912 10.87766 1.000 51.01463 85 HIS A CA 1
ATOM 609 C C . HIS A 1 85 ? -20.22823 -14.70706 10.46785 1.000 52.24319 85 HIS A C 1
ATOM 610 O O . HIS A 1 85 ? -21.40522 -14.31000 10.41897 1.000 51.65874 85 HIS A O 1
ATOM 617 N N . PHE A 1 86 ? -19.16421 -13.94507 10.19690 1.000 52.41594 86 PHE A N 1
ATOM 618 C CA . PHE A 1 86 ? -19.21717 -12.54002 9.79508 1.000 53.78638 86 PHE A CA 1
ATOM 619 C C . PHE A 1 86 ? -18.33722 -12.36590 8.56205 1.000 55.14842 86 PHE A C 1
ATOM 620 O O . PHE A 1 86 ? -17.25719 -11.77296 8.64007 1.000 56.08555 86 PHE A O 1
ATOM 628 N N . PRO A 1 87 ? -18.77230 -12.87174 7.40401 1.000 55.17999 87 PRO A N 1
ATOM 629 C CA . PRO A 1 87 ? -17.87437 -12.90263 6.22796 1.000 56.81685 87 PRO A CA 1
ATOM 630 C C . PRO A 1 87 ? -17.26532 -11.55261 5.86310 1.000 59.09347 87 PRO A C 1
ATOM 631 O O . PRO A 1 87 ? -16.05233 -11.45864 5.61805 1.000 59.91134 87 PRO A O 1
ATOM 635 N N . GLU A 1 88 ? -18.07427 -10.49357 5.85928 1.000 60.45855 88 GLU A N 1
ATOM 636 C CA . GLU A 1 88 ? -17.59023 -9.16755 5.49942 1.000 63.12889 88 GLU A CA 1
ATOM 637 C C . GLU A 1 88 ? -16.49416 -8.66672 6.43743 1.000 64.01812 88 GLU A C 1
ATOM 638 O O . GLU A 1 88 ? -15.89112 -7.62271 6.15253 1.000 64.94617 88 GLU A O 1
ATOM 644 N N . ASN A 1 89 ? -16.20214 -9.40087 7.51832 1.000 63.21153 89 ASN A N 1
ATOM 645 C CA . ASN A 1 89 ? -15.03008 -9.11103 8.34330 1.000 65.11749 89 ASN A CA 1
ATOM 646 C C . ASN A 1 89 ? -13.75312 -9.07099 7.51924 1.000 67.28334 89 ASN A C 1
ATOM 647 O O . ASN A 1 89 ? -12.80607 -8.36708 7.88828 1.000 68.17799 89 ASN A O 1
ATOM 652 N N . SER A 1 90 ? -13.68921 -9.83385 6.42214 1.000 68.23445 90 SER A N 1
ATOM 653 C CA . SER A 1 90 ? -12.47725 -9.81080 5.60908 1.000 71.36857 90 SER A CA 1
ATOM 654 C C . SER A 1 90 ? -12.21322 -8.43174 5.01824 1.000 74.95274 90 SER A C 1
ATOM 655 O O . SER A 1 90 ? -11.05822 -8.11076 4.71422 1.000 76.42418 90 SER A O 1
ATOM 658 N N . SER A 1 91 ? -13.25219 -7.60367 4.86540 1.000 76.81742 91 SER A N 1
ATOM 659 C CA . SER A 1 91 ? -13.04515 -6.23462 4.40956 1.000 79.99980 91 SER A CA 1
ATOM 660 C C . SER A 1 91 ? -12.34705 -5.37879 5.45864 1.000 82.91236 91 SER A C 1
ATOM 661 O O . SER A 1 91 ? -11.70103 -4.38577 5.10473 1.000 85.17162 91 SER A O 1
ATOM 664 N N . GLN A 1 92 ? -12.46600 -5.73995 6.73360 1.000 83.23070 92 GLN A N 1
ATOM 665 C CA . GLN A 1 92 ? -11.81892 -5.03512 7.82965 1.000 85.64062 92 GLN A CA 1
ATOM 666 C C . GLN A 1 92 ? -10.56592 -5.75124 8.31850 1.000 85.30953 92 GLN A C 1
ATOM 667 O O . GLN A 1 92 ? -10.04085 -5.40740 9.38351 1.000 86.68031 92 GLN A O 1
ATOM 673 N N . ASN A 1 93 ? -10.07901 -6.73816 7.56035 1.000 83.83194 93 ASN A N 1
ATOM 674 C CA . ASN A 1 93 ? -8.90503 -7.52927 7.93219 1.000 83.13732 93 ASN A CA 1
ATOM 675 C C . ASN A 1 93 ? -9.09299 -8.19543 9.29411 1.000 80.90620 93 ASN A C 1
ATOM 676 O O . ASN A 1 93 ? -8.18295 -8.23258 10.12406 1.000 82.67293 93 ASN A O 1
ATOM 681 N N . LEU A 1 94 ? -10.29000 -8.72140 9.52110 1.000 76.73312 94 LEU A N 1
ATOM 682 C CA . LEU A 1 94 ? -10.65597 -9.45254 10.72103 1.000 73.12536 94 LEU A CA 1
ATOM 683 C C . LEU A 1 94 ? -11.09706 -10.86147 10.34187 1.000 68.74109 94 LEU A C 1
ATOM 684 O O . LEU A 1 94 ? -11.49313 -11.10831 9.19686 1.000 67.20678 94 LEU A O 1
ATOM 689 N N . PRO A 1 95 ? -11.02606 -11.81559 11.27075 1.000 66.43896 95 PRO A N 1
ATOM 690 C CA . PRO A 1 95 ? -11.48014 -13.17553 10.95260 1.000 63.39763 95 PRO A CA 1
ATOM 691 C C . PRO A 1 95 ? -12.99714 -13.25045 10.86767 1.000 61.18437 95 PRO A C 1
ATOM 692 O O . PRO A 1 95 ? -13.71607 -12.56951 11.60379 1.000 61.15888 95 PRO A O 1
ATOM 696 N N . GLY A 1 96 ? -13.48023 -14.09431 9.95859 1.000 57.49601 96 GLY A N 1
ATOM 697 C CA . GLY A 1 96 ? -14.90425 -14.23621 9.73264 1.000 56.97293 96 GLY A CA 1
ATOM 698 C C . GLY A 1 96 ? -15.55926 -15.34528 10.53253 1.000 56.16764 96 GLY A C 1
ATOM 699 O O . GLY A 1 96 ? -16.75924 -15.28226 10.81760 1.000 55.08730 96 GLY A O 1
ATOM 700 N N . VAL A 1 97 ? -14.79029 -16.36437 10.89636 1.000 54.65588 97 VAL A N 1
ATOM 701 C CA . VAL A 1 97 ? -15.28730 -17.50144 11.66324 1.000 52.85109 97 VAL A CA 1
ATOM 702 C C . VAL A 1 97 ? -14.67423 -17.42365 13.05322 1.000 55.85603 97 VAL A C 1
ATOM 703 O O . VAL A 1 97 ? -13.46323 -17.61772 13.21814 1.000 57.09460 97 VAL A O 1
ATOM 707 N N . GLN A 1 98 ? -15.49916 -17.13874 14.05830 1.000 53.81030 98 GLN A N 1
ATOM 708 C CA . GLN A 1 98 ? -15.01509 -17.02293 15.43029 1.000 55.47092 98 GLN A CA 1
ATOM 709 C C . GLN A 1 98 ? -15.92708 -17.81701 16.35124 1.000 54.15472 98 GLN A C 1
ATOM 710 O O . GLN A 1 98 ? -16.97512 -18.30991 15.93723 1.000 52.79578 98 GLN A O 1
ATOM 716 N N . GLY A 1 99 ? -15.53002 -17.95219 17.60720 1.000 54.15199 99 GLY A N 1
ATOM 717 C CA . GLY A 1 99 ? -16.41099 -18.52927 18.60217 1.000 55.02498 99 GLY A CA 1
ATOM 718 C C . GLY A 1 99 ? -15.64597 -19.23545 19.70504 1.000 55.22332 99 GLY A C 1
ATOM 719 O O . GLY A 1 99 ? -14.44895 -19.03953 19.89101 1.000 57.63503 99 GLY A O 1
ATOM 720 N N . SER A 1 100 ? -16.38297 -20.08550 20.41897 1.000 54.01064 100 SER A N 1
ATOM 721 C CA . SER A 1 100 ? -15.89594 -20.73568 21.62786 1.000 54.75681 100 SER A CA 1
ATOM 722 C C . SER A 1 100 ? -16.44100 -22.15267 21.71771 1.000 54.65718 100 SER A C 1
ATOM 723 O O . SER A 1 100 ? -17.56004 -22.43556 21.28673 1.000 53.55970 100 SER A O 1
ATOM 726 N N . TYR A 1 101 ? -15.64901 -23.04378 22.30856 1.000 54.37722 101 TYR A N 1
ATOM 727 C CA . TYR A 1 101 ? -16.10206 -24.38280 22.66241 1.000 53.34432 101 TYR A CA 1
ATOM 728 C C . TYR A 1 101 ? -16.19499 -24.47599 24.17940 1.000 56.01059 101 TYR A C 1
ATOM 729 O O . TYR A 1 101 ? -15.20594 -24.23113 24.87938 1.000 57.44597 101 TYR A O 1
ATOM 738 N N . VAL A 1 102 ? -17.36998 -24.83900 24.68542 1.000 55.84656 102 VAL A N 1
ATOM 739 C CA . VAL A 1 102 ? -17.60691 -24.96717 26.11841 1.000 57.94162 102 VAL A CA 1
ATOM 740 C C . VAL A 1 102 ? -17.81996 -26.43720 26.44324 1.000 59.33125 102 VAL A C 1
ATOM 741 O O . VAL A 1 102 ? -18.67202 -27.10009 25.83720 1.000 59.16550 102 VAL A O 1
ATOM 745 N N . LEU A 1 103 ? -17.04594 -26.93636 27.40113 1.000 60.93658 103 LEU A N 1
ATOM 746 C CA . LEU A 1 103 ? -17.07598 -28.32741 27.82896 1.000 63.58217 103 LEU A CA 1
ATOM 747 C C . LEU A 1 103 ? -17.67091 -28.41956 29.22898 1.000 67.78114 103 LEU A C 1
ATOM 748 O O . LEU A 1 103 ? -17.42383 -27.55268 30.07408 1.000 69.06696 103 LEU A O 1
ATOM 753 N N . PHE A 1 104 ? -18.45995 -29.46656 29.47389 1.000 69.91145 104 PHE A N 1
ATOM 754 C CA . PHE A 1 104 ? -19.10689 -29.70269 30.75689 1.000 74.04051 104 PHE A CA 1
ATOM 755 C C . PHE A 1 104 ? -18.90394 -31.14676 31.19469 1.000 77.35058 104 PHE A C 1
ATOM 756 O O . PHE A 1 104 ? -18.83502 -32.06265 30.36657 1.000 75.55388 104 PHE A O 1
ATOM 764 N N . ASN A 1 105 ? -18.98788 -31.36292 32.50267 1.000 82.23962 105 ASN A N 1
ATOM 765 C CA . ASN A 1 105 ? -18.91091 -32.67100 33.10250 1.000 84.87858 105 ASN A CA 1
ATOM 766 C C . ASN A 1 105 ? -20.27795 -33.24192 32.94850 1.000 86.38412 105 ASN A C 1
ATOM 767 O O . ASN A 1 105 ? -21.19689 -32.67293 33.43462 1.000 87.28739 105 ASN A O 1
ATOM 772 N N . SER A 1 106 ? -20.44103 -34.37383 32.29836 1.000 86.74376 106 SER A N 1
ATOM 773 C CA . SER A 1 106 ? -21.77807 -34.88174 32.09937 1.000 88.93812 106 SER A CA 1
ATOM 774 C C . SER A 1 106 ? -22.33605 -35.75985 33.18928 1.000 96.50949 106 SER A C 1
ATOM 775 O O . SER A 1 106 ? -23.40208 -36.31478 33.04227 1.000 97.68774 106 SER A O 1
ATOM 778 N N . THR A 1 107 ? -21.61500 -35.91002 34.27423 1.000 103.07253 107 THR A N 1
ATOM 779 C CA . THR A 1 107 ? -22.12899 -36.76013 35.31115 1.000 112.28260 107 THR A CA 1
ATOM 780 C C . THR A 1 107 ? -22.74689 -35.91124 36.38229 1.000 109.80478 107 THR A C 1
ATOM 781 O O . THR A 1 107 ? -23.72988 -36.28627 36.97329 1.000 113.19876 107 THR A O 1
ATOM 785 N N . THR A 1 108 ? -22.16683 -34.74629 36.59640 1.000 104.79080 108 THR A N 1
ATOM 786 C CA . THR A 1 108 ? -22.65974 -33.81039 37.56655 1.000 104.76722 108 THR A CA 1
ATOM 787 C C . THR A 1 108 ? -23.27771 -32.57928 36.91974 1.000 98.93571 108 THR A C 1
ATOM 788 O O . THR A 1 108 ? -24.15365 -31.95431 37.48586 1.000 99.42131 108 THR A O 1
ATOM 792 N N . GLY A 1 109 ? -22.78175 -32.21215 35.74876 1.000 93.35618 109 GLY A N 1
ATOM 793 C CA . GLY A 1 109 ? -23.28874 -31.06504 35.03393 1.000 89.74162 109 GLY A CA 1
ATOM 794 C C . GLY A 1 109 ? -22.51567 -29.77809 35.17805 1.000 88.28368 109 GLY A C 1
ATOM 795 O O . GLY A 1 109 ? -22.97164 -28.75702 34.73921 1.000 85.01382 109 GLY A O 1
ATOM 796 N N . GLN A 1 110 ? -21.33764 -29.81622 35.75899 1.000 90.43581 110 GLN A N 1
ATOM 797 C CA . GLN A 1 110 ? -20.55557 -28.60528 35.93610 1.000 90.35754 110 GLN A CA 1
ATOM 798 C C . GLN A 1 110 ? -19.78962 -28.15216 34.69112 1.000 86.04654 110 GLN A C 1
ATOM 799 O O . GLN A 1 110 ? -19.38270 -28.98308 33.92099 1.000 83.64253 110 GLN A O 1
ATOM 805 N N . THR A 1 111 ? -19.63457 -26.84614 34.47528 1.000 84.59283 111 THR A N 1
ATOM 806 C CA . THR A 1 111 ? -18.81060 -26.33904 33.38430 1.000 82.81080 111 THR A CA 1
ATOM 807 C C . THR A 1 111 ? -17.33659 -26.55115 33.70820 1.000 83.95651 111 THR A C 1
ATOM 808 O O . THR A 1 111 ? -16.86352 -26.13931 34.77223 1.000 87.88429 111 THR A O 1
ATOM 812 N N . LEU A 1 112 ? -16.60667 -27.18807 32.79408 1.000 80.54495 112 LEU A N 1
ATOM 813 C CA . LEU A 1 112 ? -15.21367 -27.53916 33.02796 1.000 81.59152 112 LEU A CA 1
ATOM 814 C C . LEU A 1 112 ? -14.23067 -26.61512 32.32303 1.000 78.76045 112 LEU A C 1
ATOM 815 O O . LEU A 1 112 ? -13.24962 -26.19624 32.93803 1.000 80.35062 112 LEU A O 1
ATOM 820 N N . ALA A 1 113 ? -14.44872 -26.27495 31.05409 1.000 74.23376 113 ALA A N 1
ATOM 821 C CA . ALA A 1 113 ? -13.46971 -25.44491 30.36814 1.000 72.01357 113 ALA A CA 1
ATOM 822 C C . ALA A 1 113 ? -14.09674 -24.76772 29.16026 1.000 67.87480 113 ALA A C 1
ATOM 823 O O . ALA A 1 113 ? -15.11579 -25.21261 28.62425 1.000 66.29127 113 ALA A O 1
ATOM 825 N N . SER A 1 114 ? -13.46271 -23.67470 28.74437 1.000 66.17216 114 SER A N 1
ATOM 826 C CA . SER A 1 114 ? -13.82274 -22.97453 27.51947 1.000 64.11675 114 SER A CA 1
ATOM 827 C C . SER A 1 114 ? -12.55077 -22.67549 26.74145 1.000 64.42184 114 SER A C 1
ATOM 828 O O . SER A 1 114 ? -11.47873 -22.50761 27.32741 1.000 66.22822 114 SER A O 1
ATOM 831 N N . MET A 1 115 ? -12.67284 -22.64031 25.41346 1.000 60.36840 115 MET A N 1
ATOM 832 C CA . MET A 1 115 ? -11.51287 -22.46226 24.55042 1.000 61.12163 115 MET A CA 1
ATOM 833 C C . MET A 1 115 ? -11.95492 -21.93906 23.19051 1.000 60.62337 115 MET A C 1
ATOM 834 O O . MET A 1 115 ? -13.10995 -22.10996 22.78655 1.000 57.70787 115 MET A O 1
ATOM 839 N N . ASP A 1 116 ? -11.01492 -21.30602 22.48754 1.000 61.45561 116 ASP A N 1
ATOM 840 C CA . ASP A 1 116 ? -11.29996 -20.70084 21.19263 1.000 60.57544 116 ASP A CA 1
ATOM 841 C C . ASP A 1 116 ? -11.61807 -21.77569 20.16151 1.000 57.79870 116 ASP A C 1
ATOM 842 O O . ASP A 1 116 ? -10.81312 -22.68470 19.92836 1.000 57.66284 116 ASP A O 1
ATOM 847 N N . SER A 1 117 ? -12.79009 -21.65856 19.53259 1.000 54.44740 117 SER A N 1
ATOM 848 C CA . SER A 1 117 ? -13.23619 -22.68942 18.60348 1.000 54.23437 117 SER A CA 1
ATOM 849 C C . SER A 1 117 ? -12.39726 -22.71330 17.33043 1.000 53.79728 117 SER A C 1
ATOM 850 O O . SER A 1 117 ? -12.17934 -23.78424 16.75729 1.000 53.46430 117 SER A O 1
ATOM 853 N N . THR A 1 118 ? -11.91722 -21.55326 16.88156 1.000 54.44307 118 THR A N 1
ATOM 854 C CA . THR A 1 118 ? -11.17829 -21.48514 15.62253 1.000 56.08458 118 THR A CA 1
ATOM 855 C C . THR A 1 118 ? -9.79931 -22.13322 15.74537 1.000 57.53831 118 THR A C 1
ATOM 856 O O . THR A 1 118 ? -9.37639 -22.89012 14.85826 1.000 57.97952 118 THR A O 1
ATOM 860 N N . GLU A 1 119 ? -9.09424 -21.86339 16.84637 1.000 58.46198 119 GLU A N 1
ATOM 861 C CA . GLU A 1 119 ? -7.80126 -22.49948 17.09722 1.000 60.06160 119 GLU A CA 1
ATOM 862 C C . GLU A 1 119 ? -7.95932 -24.00650 17.29804 1.000 58.29303 119 GLU A C 1
ATOM 863 O O . GLU A 1 119 ? -7.20939 -24.81446 16.72090 1.000 58.19140 119 GLU A O 1
ATOM 869 N N . LEU A 1 120 ? -8.92329 -24.39556 18.13604 1.000 56.92484 120 LEU A N 1
ATOM 870 C CA . LEU A 1 120 ? -9.23935 -25.80657 18.32088 1.000 56.17392 120 LEU A CA 1
ATOM 871 C C . LEU A 1 120 ? -9.55345 -26.47639 16.99081 1.000 53.87966 120 LEU A C 1
ATOM 872 O O . LEU A 1 120 ? -9.18851 -27.63638 16.76764 1.000 52.57793 120 LEU A O 1
ATOM 877 N N . THR A 1 121 ? -10.21546 -25.75424 16.08393 1.000 52.30279 121 THR A N 1
ATOM 878 C CA . THR A 1 121 ? -10.56556 -26.33206 14.79088 1.000 51.65803 121 THR A CA 1
ATOM 879 C C . THR A 1 121 ? -9.33661 -26.49301 13.90579 1.000 52.78572 121 THR A C 1
ATOM 880 O O . THR A 1 121 ? -9.21669 -27.49192 13.18866 1.000 53.32392 121 THR A O 1
ATOM 884 N N . LEU A 1 122 ? -8.41756 -25.52705 13.92987 1.000 53.73501 122 LEU A N 1
ATOM 885 C CA . LEU A 1 122 ? -7.14661 -25.72702 13.23378 1.000 55.35229 122 LEU A CA 1
ATOM 886 C C . LEU A 1 122 ? -6.48865 -27.02811 13.68258 1.000 57.48726 122 LEU A C 1
ATOM 887 O O . LEU A 1 122 ? -6.12573 -27.88402 12.85545 1.000 56.06108 122 LEU A O 1
ATOM 892 N N . TYR A 1 123 ? -6.36559 -27.21028 15.00055 1.000 58.31467 123 TYR A N 1
ATOM 893 C CA . TYR A 1 123 ? -5.70462 -28.41138 15.51036 1.000 59.28099 123 TYR A CA 1
ATOM 894 C C . TYR A 1 123 ? -6.46370 -29.68130 15.12624 1.000 58.87094 123 TYR A C 1
ATOM 895 O O . TYR A 1 123 ? -5.86277 -30.64926 14.63109 1.000 59.24395 123 TYR A O 1
ATOM 904 N N . ARG A 1 124 ? -7.78569 -29.68126 15.31331 1.000 57.76631 124 ARG A N 1
ATOM 905 C CA . ARG A 1 124 ? -8.59276 -30.86618 15.04220 1.000 57.30448 124 ARG A CA 1
ATOM 906 C C . ARG A 1 124 ? -8.55085 -31.24400 13.56615 1.000 54.84433 124 ARG A C 1
ATOM 907 O O . ARG A 1 124 ? -8.35992 -32.41496 13.21999 1.000 54.05640 124 ARG A O 1
ATOM 915 N N . THR A 1 125 ? -8.73785 -30.26388 12.68328 1.000 53.19183 125 THR A N 1
ATOM 916 C CA . THR A 1 125 ? -8.72693 -30.52270 11.24925 1.000 51.78216 125 THR A CA 1
ATOM 917 C C . THR A 1 125 ? -7.37998 -31.07970 10.79611 1.000 51.38368 125 THR A C 1
ATOM 918 O O . THR A 1 125 ? -7.31407 -32.11462 10.10698 1.000 50.08528 125 THR A O 1
ATOM 922 N N . SER A 1 126 ? -6.28593 -30.40680 11.18014 1.000 52.88228 126 SER A N 1
ATOM 923 C CA . SER A 1 126 ? -4.96798 -30.86681 10.75201 1.000 55.28350 126 SER A CA 1
ATOM 924 C C . SER A 1 126 ? -4.69102 -32.28588 11.23882 1.000 55.77121 126 SER A C 1
ATOM 925 O O . SER A 1 126 ? -4.17310 -33.11981 10.48169 1.000 56.02828 126 SER A O 1
ATOM 928 N N . CYS A 1 127 ? -5.05797 -32.58903 12.48980 1.000 56.30559 127 CYS A N 1
ATOM 929 C CA . CYS A 1 127 ? -4.73000 -33.90011 13.04462 1.000 57.15136 127 CYS A CA 1
ATOM 930 C C . CYS A 1 127 ? -5.64208 -35.00200 12.51252 1.000 55.54011 127 CYS A C 1
ATOM 931 O O . CYS A 1 127 ? -5.22114 -36.16101 12.43735 1.000 56.72449 127 CYS A O 1
ATOM 934 N N . VAL A 1 128 ? -6.87908 -34.67189 12.13163 1.000 53.67040 128 VAL A N 1
ATOM 935 C CA . VAL A 1 128 ? -7.69817 -35.64677 11.41955 1.000 53.42417 128 VAL A CA 1
ATOM 936 C C . VAL A 1 128 ? -7.03925 -36.01163 10.09447 1.000 52.11396 128 VAL A C 1
ATOM 937 O O . VAL A 1 128 ? -6.97232 -37.19258 9.72231 1.000 51.76639 128 VAL A O 1
ATOM 941 N N . SER A 1 129 ? -6.52124 -35.01056 9.36957 1.000 52.42967 129 SER A N 1
ATOM 942 C CA . SER A 1 129 ? -5.84532 -35.31443 8.10549 1.000 53.28228 129 SER A CA 1
ATOM 943 C C . SER A 1 129 ? -4.58735 -36.15752 8.32332 1.000 54.55258 129 SER A C 1
ATOM 944 O O . SER A 1 129 ? -4.32543 -37.10843 7.57019 1.000 55.67028 129 SER A O 1
ATOM 947 N N . GLY A 1 130 ? -3.79128 -35.82068 9.34032 1.000 55.44008 130 GLY A N 1
ATOM 948 C CA . GLY A 1 130 ? -2.58530 -36.59778 9.60716 1.000 56.77730 130 GLY A CA 1
ATOM 949 C C . GLY A 1 130 ? -2.88935 -38.03881 9.98199 1.000 57.91642 130 GLY A C 1
ATOM 950 O O . GLY A 1 130 ? -2.25442 -38.98177 9.48284 1.000 59.36293 130 GLY A O 1
ATOM 951 N N . LEU A 1 131 ? -3.86531 -38.23088 10.87202 1.000 56.40468 131 LEU A N 1
ATOM 952 C CA . LEU A 1 131 ? -4.28736 -39.57990 11.22387 1.000 57.95405 131 LEU A CA 1
ATOM 953 C C . LEU A 1 131 ? -4.76546 -40.33972 9.99380 1.000 57.02390 131 LEU A C 1
ATOM 954 O O . LEU A 1 131 ? -4.47652 -41.53272 9.84263 1.000 58.57762 131 LEU A O 1
ATOM 959 N N . ALA A 1 132 ? -5.40647 -39.64658 9.08492 1.000 54.37399 132 ALA A N 1
ATOM 960 C CA . ALA A 1 132 ? -5.86556 -40.30040 7.90186 1.000 54.86889 132 ALA A CA 1
ATOM 961 C C . ALA A 1 132 ? -4.68263 -40.72835 7.06474 1.000 56.86032 132 ALA A C 1
ATOM 962 O O . ALA A 1 132 ? -4.74671 -41.68826 6.33963 1.000 57.72479 132 ALA A O 1
ATOM 964 N N . SER A 1 133 ? -3.58459 -40.01142 7.19078 1.000 57.86691 133 SER A N 1
ATOM 965 C CA . SER A 1 133 ? -2.41364 -40.31037 6.39868 1.000 60.63469 133 SER A CA 1
ATOM 966 C C . SER A 1 133 ? -1.72168 -41.56047 6.85949 1.000 63.14787 133 SER A C 1
ATOM 967 O O . SER A 1 133 ? -1.09375 -42.23440 6.07837 1.000 64.58989 133 SER A O 1
ATOM 970 N N . LYS A 1 134 ? -1.83462 -41.84962 8.13746 1.000 64.34940 134 LYS A N 1
ATOM 971 C CA . LYS A 1 134 ? -1.25065 -43.03172 8.69227 1.000 66.07710 134 LYS A CA 1
ATOM 972 C C . LYS A 1 134 ? -1.93874 -44.23262 8.12516 1.000 66.38557 134 LYS A C 1
ATOM 973 O O . LYS A 1 134 ? -1.39379 -45.30964 8.14099 1.000 67.94627 134 LYS A O 1
ATOM 979 N N . TYR A 1 135 ? -3.13576 -44.06149 7.60224 1.000 65.02805 135 TYR A N 1
ATOM 980 C CA . TYR A 1 135 ? -3.77184 -45.23339 7.01712 1.000 65.17950 135 TYR A CA 1
ATOM 981 C C . TYR A 1 135 ? -3.76792 -45.22320 5.49713 1.000 63.78890 135 TYR A C 1
ATOM 982 O O . TYR A 1 135 ? -3.93200 -46.28511 4.88600 1.000 66.41074 135 TYR A O 1
ATOM 991 N N . LEU A 1 136 ? -3.58290 -44.06113 4.87426 1.000 60.87614 136 LEU A N 1
ATOM 992 C CA . LEU A 1 136 ? -3.76096 -43.93393 3.43529 1.000 59.90613 136 LEU A CA 1
ATOM 993 C C . LEU A 1 136 ? -2.50199 -43.55190 2.67027 1.000 59.82386 136 LEU A C 1
ATOM 994 O O . LEU A 1 136 ? -2.37906 -43.92475 1.50122 1.000 59.64296 136 LEU A O 1
ATOM 999 N N . ALA A 1 137 ? -1.57292 -42.82102 3.27732 1.000 58.77890 137 ALA A N 1
ATOM 1000 C CA . ALA A 1 137 ? -0.34794 -42.44799 2.58530 1.000 59.14630 137 ALA A CA 1
ATOM 1001 C C . ALA A 1 137 ? 0.67801 -43.56805 2.68011 1.000 61.64545 137 ALA A C 1
ATOM 1002 O O . ALA A 1 137 ? 0.78604 -44.24418 3.70802 1.000 61.98111 137 ALA A O 1
ATOM 1004 N N . ARG A 1 138 ? 1.42595 -43.76894 1.59604 1.000 63.58180 138 ARG A N 1
ATOM 1005 C CA . ARG A 1 138 ? 2.48990 -44.76199 1.60086 1.000 67.48021 138 ARG A CA 1
ATOM 1006 C C . ARG A 1 138 ? 3.50897 -44.43718 2.68485 1.000 69.77244 138 ARG A C 1
ATOM 1007 O O . ARG A 1 138 ? 3.80804 -43.27223 2.96098 1.000 68.17714 138 ARG A O 1
ATOM 1015 N N . ASP A 1 139 ? 4.04696 -45.48628 3.30569 1.000 74.27516 139 ASP A N 1
ATOM 1016 C CA . ASP A 1 139 ? 4.98002 -45.27847 4.40467 1.000 78.14910 139 ASP A CA 1
ATOM 1017 C C . ASP A 1 139 ? 6.35602 -44.82647 3.93466 1.000 75.97427 139 ASP A C 1
ATOM 1018 O O . ASP A 1 139 ? 7.15508 -44.38262 4.76667 1.000 75.63819 139 ASP A O 1
ATOM 1023 N N . ASP A 1 140 ? 6.65095 -44.92732 2.63863 1.000 74.26906 140 ASP A N 1
ATOM 1024 C CA . ASP A 1 140 ? 7.87495 -44.37531 2.07363 1.000 73.45617 140 ASP A CA 1
ATOM 1025 C C . ASP A 1 140 ? 7.64398 -43.00722 1.44482 1.000 70.07200 140 ASP A C 1
ATOM 1026 O O . ASP A 1 140 ? 8.38295 -42.60214 0.54083 1.000 70.27208 140 ASP A O 1
ATOM 1031 N N . SER A 1 141 ? 6.61603 -42.29223 1.90196 1.000 68.75875 141 SER A N 1
ATOM 1032 C CA . SER A 1 141 ? 6.34207 -40.95415 1.39715 1.000 66.04409 141 SER A CA 1
ATOM 1033 C C . SER A 1 141 ? 7.50513 -40.02724 1.71321 1.000 65.79478 141 SER A C 1
ATOM 1034 O O . SER A 1 141 ? 7.98519 -39.97741 2.84819 1.000 66.91222 141 SER A O 1
ATOM 1037 N N . GLU A 1 142 ? 7.96011 -39.29014 0.70528 1.000 65.06596 142 GLU A N 1
ATOM 1038 C CA . GLU A 1 142 ? 9.08616 -38.38821 0.87633 1.000 65.59854 142 GLU A CA 1
ATOM 1039 C C . GLU A 1 142 ? 8.77022 -36.93216 0.57654 1.000 63.29924 142 GLU A C 1
ATOM 1040 O O . GLU A 1 142 ? 9.41629 -36.05226 1.14761 1.000 62.91608 142 GLU A O 1
ATOM 1046 N N . ILE A 1 143 ? 7.79319 -36.64600 -0.28338 1.000 61.73811 143 ILE A N 1
ATOM 1047 C CA . ILE A 1 143 ? 7.49423 -35.27994 -0.69519 1.000 60.44558 143 ILE A CA 1
ATOM 1048 C C . ILE A 1 143 ? 6.05426 -34.93891 -0.33707 1.000 59.17905 143 ILE A C 1
ATOM 1049 O O . ILE A 1 143 ? 5.11921 -35.68483 -0.66912 1.000 61.20756 143 ILE A O 1
ATOM 1054 N N . LEU A 1 144 ? 5.88935 -33.80999 0.34508 1.000 57.45484 144 LEU A N 1
ATOM 1055 C CA . LEU A 1 144 ? 4.59639 -33.22197 0.65122 1.000 55.54312 144 LEU A CA 1
ATOM 1056 C C . LEU A 1 144 ? 4.44241 -31.94286 -0.15761 1.000 55.08134 144 LEU A C 1
ATOM 1057 O O . LEU A 1 144 ? 5.32845 -31.08191 -0.14354 1.000 56.80262 144 LEU A O 1
ATOM 1062 N N . VAL A 1 145 ? 3.33638 -31.83872 -0.88554 1.000 52.99838 145 VAL A N 1
ATOM 1063 C CA . VAL A 1 145 ? 2.93440 -30.60961 -1.55436 1.000 52.52036 145 VAL A CA 1
ATOM 1064 C C . VAL A 1 145 ? 1.79247 -30.00566 -0.75322 1.000 51.46182 145 VAL A C 1
ATOM 1065 O O . VAL A 1 145 ? 0.72945 -30.62263 -0.61925 1.000 49.84215 145 VAL A O 1
ATOM 1069 N N . MET A 1 146 ? 2.00256 -28.80374 -0.22308 1.000 52.55603 146 MET A N 1
ATOM 1070 C CA . MET A 1 146 ? 0.95463 -28.06178 0.46607 1.000 53.55614 146 MET A CA 1
ATOM 1071 C C . MET A 1 146 ? 0.35362 -27.05663 -0.50778 1.000 52.21397 146 MET A C 1
ATOM 1072 O O . MET A 1 146 ? 1.05364 -26.16060 -0.99370 1.000 52.05844 146 MET A O 1
ATOM 1077 N N . VAL A 1 147 ? -0.93140 -27.21553 -0.79973 1.000 49.56640 147 VAL A N 1
ATOM 1078 C CA . VAL A 1 147 ? -1.66740 -26.31238 -1.67458 1.000 49.33123 147 VAL A CA 1
ATOM 1079 C C . VAL A 1 147 ? -2.37831 -25.30946 -0.77841 1.000 48.79418 147 VAL A C 1
ATOM 1080 O O . VAL A 1 147 ? -3.33329 -25.65551 -0.07241 1.000 48.19070 147 VAL A O 1
ATOM 1084 N N . GLY A 1 148 ? -1.90925 -24.07548 -0.79828 1.000 50.07594 148 GLY A N 1
ATOM 1085 C CA . GLY A 1 148 ? -2.39816 -23.05558 0.10888 1.000 50.13382 148 GLY A CA 1
ATOM 1086 C C . GLY A 1 148 ? -1.36109 -22.79876 1.18885 1.000 52.47221 148 GLY A C 1
ATOM 1087 O O . GLY A 1 148 ? -0.75111 -23.72986 1.72970 1.000 53.39393 148 GLY A O 1
ATOM 1088 N N . ALA A 1 149 ? -1.14801 -21.52181 1.49501 1.000 52.48994 149 ALA A N 1
ATOM 1089 C CA . ALA A 1 149 ? -0.19294 -21.10898 2.51601 1.000 56.07424 149 ALA A CA 1
ATOM 1090 C C . ALA A 1 149 ? -0.88785 -20.35610 3.64514 1.000 56.24248 149 ALA A C 1
ATOM 1091 O O . ALA A 1 149 ? -0.31178 -19.44720 4.24223 1.000 58.41554 149 ALA A O 1
ATOM 1093 N N . GLY A 1 150 ? -2.13385 -20.72507 3.93516 1.000 54.64633 150 GLY A N 1
ATOM 1094 C CA . GLY A 1 150 ? -2.90877 -20.08517 4.97428 1.000 56.18831 150 GLY A CA 1
ATOM 1095 C C . GLY A 1 150 ? -2.64973 -20.68636 6.34219 1.000 57.98828 150 GLY A C 1
ATOM 1096 O O . GLY A 1 150 ? -1.70575 -21.44843 6.55704 1.000 59.59165 150 GLY A O 1
ATOM 1097 N N . ALA A 1 151 ? -3.53466 -20.33843 7.28228 1.000 57.15734 151 ALA A N 1
ATOM 1098 C CA . ALA A 1 151 ? -3.34261 -20.72162 8.67922 1.000 59.48783 151 ALA A CA 1
ATOM 1099 C C . ALA A 1 151 ? -3.24967 -22.23165 8.84602 1.000 60.01216 151 ALA A C 1
ATOM 1100 O O . ALA A 1 151 ? -2.52765 -22.72279 9.72192 1.000 61.66052 151 ALA A O 1
ATOM 1102 N N . LEU A 1 152 ? -3.96775 -22.98851 8.01496 1.000 57.00498 152 LEU A N 1
ATOM 1103 C CA . LEU A 1 152 ? -3.97681 -24.43853 8.17078 1.000 55.92074 152 LEU A CA 1
ATOM 1104 C C . LEU A 1 152 ? -2.67286 -25.08053 7.71363 1.000 55.74054 152 LEU A C 1
ATOM 1105 O O . LEU A 1 152 ? -2.35289 -26.18560 8.16247 1.000 55.17746 152 LEU A O 1
ATOM 1110 N N . ALA A 1 153 ? -1.92287 -24.41445 6.83168 1.000 55.09057 153 ALA A N 1
ATOM 1111 C CA . ALA A 1 153 ? -0.77594 -25.05142 6.18354 1.000 56.38655 153 ALA A CA 1
ATOM 1112 C C . ALA A 1 153 ? 0.30509 -25.51960 7.15442 1.000 58.27003 153 ALA A C 1
ATOM 1113 O O . ALA A 1 153 ? 0.75603 -26.67260 7.02325 1.000 58.88374 153 ALA A O 1
ATOM 1115 N N . PRO A 1 154 ? 0.78818 -24.71074 8.10750 1.000 59.97634 154 PRO A N 1
ATOM 1116 C CA . PRO A 1 154 ? 1.80820 -25.24191 9.03238 1.000 62.05438 154 PRO A CA 1
ATOM 1117 C C . PRO A 1 154 ? 1.28719 -26.38799 9.88326 1.000 61.16824 154 PRO A C 1
ATOM 1118 O O . PRO A 1 154 ? 2.01316 -27.36506 10.13210 1.000 61.53755 154 PRO A O 1
ATOM 1122 N N . HIS A 1 155 ? 0.03122 -26.29099 10.32634 1.000 58.83679 155 HIS A N 1
ATOM 1123 C CA . HIS A 1 155 ? -0.59080 -27.38005 11.07223 1.000 59.03309 155 HIS A CA 1
ATOM 1124 C C . HIS A 1 155 ? -0.60490 -28.66595 10.25607 1.000 57.43867 155 HIS A C 1
ATOM 1125 O O . HIS A 1 155 ? -0.27592 -29.74503 10.76392 1.000 56.53911 155 HIS A O 1
ATOM 1132 N N . LEU A 1 156 ? -0.99796 -28.56877 8.98410 1.000 54.95539 156 LEU A N 1
ATOM 1133 C CA . LEU A 1 156 ? -1.10106 -29.75466 8.14296 1.000 54.87187 156 LEU A CA 1
ATOM 1134 C C . LEU A 1 156 ? 0.27290 -30.33869 7.85581 1.000 55.78052 156 LEU A C 1
ATOM 1135 O O . LEU A 1 156 ? 0.43484 -31.56469 7.80365 1.000 56.32925 156 LEU A O 1
ATOM 1140 N N . ILE A 1 157 ? 1.27593 -29.47671 7.68387 1.000 56.87466 157 ILE A N 1
ATOM 1141 C CA . ILE A 1 157 ? 2.64190 -29.95675 7.49474 1.000 57.84353 157 ILE A CA 1
ATOM 1142 C C . ILE A 1 157 ? 3.09593 -30.74893 8.71161 1.000 59.30151 157 ILE A C 1
ATOM 1143 O O . ILE A 1 157 ? 3.62187 -31.86294 8.58745 1.000 58.00949 157 ILE A O 1
ATOM 1148 N N . LYS A 1 158 ? 2.88901 -30.19307 9.91070 1.000 61.10262 158 LYS A N 1
ATOM 1149 C CA . LYS A 1 158 ? 3.31404 -30.89324 11.11958 1.000 63.16913 158 LYS A CA 1
ATOM 1150 C C . LYS A 1 158 ? 2.53799 -32.19323 11.32346 1.000 62.64356 158 LYS A C 1
ATOM 1151 O O . LYS A 1 158 ? 3.11897 -33.20031 11.74730 1.000 63.57473 158 LYS A O 1
ATOM 1157 N N . ALA A 1 159 ? 1.24497 -32.20413 10.98752 1.000 60.47470 159 ALA A N 1
ATOM 1158 C CA . ALA A 1 159 ? 0.44393 -33.41012 11.17041 1.000 59.27081 159 ALA A CA 1
ATOM 1159 C C . ALA A 1 159 ? 0.86883 -34.51201 10.20725 1.000 59.19658 159 ALA A C 1
ATOM 1160 O O . ALA A 1 159 ? 1.01179 -35.67507 10.61009 1.000 59.59593 159 ALA A O 1
ATOM 1162 N N . HIS A 1 160 ? 1.07478 -34.17186 8.93128 1.000 58.15185 160 HIS A N 1
ATOM 1163 C CA . HIS A 1 160 ? 1.53168 -35.17376 7.97513 1.000 58.42746 160 HIS A CA 1
ATOM 1164 C C . HIS A 1 160 ? 2.94667 -35.64287 8.28800 1.000 59.22112 160 HIS A C 1
ATOM 1165 O O . HIS A 1 160 ? 3.26161 -36.81885 8.07483 1.000 60.02041 160 HIS A O 1
ATOM 1172 N N . PHE A 1 161 ? 3.80774 -34.75797 8.80407 1.000 60.28399 161 PHE A N 1
ATOM 1173 C CA . PHE A 1 161 ? 5.16474 -35.17508 9.14494 1.000 61.70790 161 PHE A CA 1
ATOM 1174 C C . PHE A 1 161 ? 5.16876 -36.12223 10.33982 1.000 62.75713 161 PHE A C 1
ATOM 1175 O O . PHE A 1 161 ? 5.92471 -37.10127 10.35666 1.000 62.55072 161 PHE A O 1
ATOM 1183 N N . SER A 1 162 ? 4.33282 -35.84732 11.34890 1.000 62.97733 162 SER A N 1
ATOM 1184 C CA . SER A 1 162 ? 4.20383 -36.78546 12.46079 1.000 65.81388 162 SER A CA 1
ATOM 1185 C C . SER A 1 162 ? 3.62975 -38.10937 11.97965 1.000 65.07037 162 SER A C 1
ATOM 1186 O O . SER A 1 162 ? 4.01272 -39.17945 12.46449 1.000 66.48520 162 SER A O 1
ATOM 1189 N N . ALA A 1 163 ? 2.69970 -38.04920 11.02371 1.000 63.14351 163 ALA A N 1
ATOM 1190 C CA . ALA A 1 163 ? 2.18061 -39.26410 10.40958 1.000 63.32585 163 ALA A CA 1
ATOM 1191 C C . ALA A 1 163 ? 3.26154 -40.00205 9.63043 1.000 64.68725 163 ALA A C 1
ATOM 1192 O O . ALA A 1 163 ? 3.38249 -41.22907 9.73027 1.000 66.12681 163 ALA A O 1
ATOM 1194 N N . ARG A 1 164 ? 4.05953 -39.27399 8.84848 1.000 63.96267 164 ARG A N 1
ATOM 1195 C CA . ARG A 1 164 ? 5.06246 -39.86892 7.96635 1.000 65.63299 164 ARG A CA 1
ATOM 1196 C C . ARG A 1 164 ? 6.40250 -39.18002 8.18437 1.000 66.71826 164 ARG A C 1
ATOM 1197 O O . ARG A 1 164 ? 6.75251 -38.23494 7.46447 1.000 65.27384 164 ARG A O 1
ATOM 1205 N N . PRO A 1 165 ? 7.18353 -39.63018 9.17427 1.000 68.69146 165 PRO A N 1
ATOM 1206 C CA . PRO A 1 165 ? 8.50757 -39.02627 9.40128 1.000 70.18496 165 PRO A CA 1
ATOM 1207 C C . PRO A 1 165 ? 9.51450 -39.30918 8.29519 1.000 70.29334 165 PRO A C 1
ATOM 1208 O O . PRO A 1 165 ? 10.61953 -38.75123 8.34121 1.000 71.02558 165 PRO A O 1
ATOM 1212 N N . SER A 1 166 ? 9.17941 -40.15404 7.31810 1.000 69.09861 166 SER A N 1
ATOM 1213 C CA . SER A 1 166 ? 10.04234 -40.33393 6.15804 1.000 69.86331 166 SER A CA 1
ATOM 1214 C C . SER A 1 166 ? 10.01335 -39.13581 5.22119 1.000 68.59491 166 SER A C 1
ATOM 1215 O O . SER A 1 166 ? 10.87331 -39.04074 4.34016 1.000 68.13328 166 SER A O 1
ATOM 1218 N N . LEU A 1 167 ? 9.04640 -38.23378 5.38736 1.000 67.20907 167 LEU A N 1
ATOM 1219 C CA . LEU A 1 167 ? 8.98542 -37.03268 4.56451 1.000 66.28010 167 LEU A CA 1
ATOM 1220 C C . LEU A 1 167 ? 10.26746 -36.22675 4.71155 1.000 68.29132 167 LEU A C 1
ATOM 1221 O O . LEU A 1 167 ? 10.83452 -36.12292 5.80253 1.000 70.12077 167 LEU A O 1
ATOM 1226 N N . LYS A 1 168 ? 10.72643 -35.65163 3.60060 1.000 68.39623 168 LYS A N 1
ATOM 1227 C CA . LYS A 1 168 ? 11.96147 -34.88169 3.60663 1.000 70.43958 168 LYS A CA 1
ATOM 1228 C C . LYS A 1 168 ? 11.87050 -33.53760 2.89781 1.000 68.55070 168 LYS A C 1
ATOM 1229 O O . LYS A 1 168 ? 12.66455 -32.64668 3.22088 1.000 69.73224 168 LYS A O 1
ATOM 1235 N N . LYS A 1 169 ? 10.93446 -33.34644 1.97088 1.000 65.33471 169 LYS A N 1
ATOM 1236 C CA . LYS A 1 169 ? 10.78348 -32.07434 1.27505 1.000 63.49475 169 LYS A CA 1
ATOM 1237 C C . LYS A 1 169 ? 9.32750 -31.63827 1.27718 1.000 60.25279 169 LYS A C 1
ATOM 1238 O O . LYS A 1 169 ? 8.42445 -32.44820 1.04112 1.000 57.75856 169 LYS A O 1
ATOM 1244 N N . VAL A 1 170 ? 9.10857 -30.35230 1.53636 1.000 59.29935 170 VAL A N 1
ATOM 1245 C CA . VAL A 1 170 ? 7.79360 -29.73422 1.44150 1.000 57.82507 170 VAL A CA 1
ATOM 1246 C C . VAL A 1 170 ? 7.84359 -28.66709 0.35863 1.000 57.08144 170 VAL A C 1
ATOM 1247 O O . VAL A 1 170 ? 8.73163 -27.80613 0.36670 1.000 57.33330 170 VAL A O 1
ATOM 1251 N N . PHE A 1 171 ? 6.89654 -28.72892 -0.57032 1.000 55.31983 171 PHE A N 1
ATOM 1252 C CA . PHE A 1 171 ? 6.67454 -27.67379 -1.55118 1.000 55.70682 171 PHE A CA 1
ATOM 1253 C C . PHE A 1 171 ? 5.36159 -26.98977 -1.20402 1.000 54.75012 171 PHE A C 1
ATOM 1254 O O . PHE A 1 171 ? 4.31856 -27.64473 -1.12705 1.000 52.05893 171 PHE A O 1
ATOM 1262 N N . ILE A 1 172 ? 5.41366 -25.68180 -0.97286 1.000 55.86957 172 ILE A N 1
ATOM 1263 C CA . ILE A 1 172 ? 4.24372 -24.91280 -0.56870 1.000 56.48652 172 ILE A CA 1
ATOM 1264 C C . ILE A 1 172 ? 3.82270 -24.03963 -1.73957 1.000 55.73497 172 ILE A C 1
ATOM 1265 O O . ILE A 1 172 ? 4.59172 -23.18661 -2.19850 1.000 57.00994 172 ILE A O 1
ATOM 1270 N N . TRP A 1 173 ? 2.60267 -24.25351 -2.22253 1.000 54.43279 173 TRP A N 1
ATOM 1271 C CA . TRP A 1 173 ? 2.04065 -23.44635 -3.29540 1.000 53.94665 173 TRP A CA 1
ATOM 1272 C C . TRP A 1 173 ? 1.07573 -22.41238 -2.73222 1.000 53.96043 173 TRP A C 1
ATOM 1273 O O . TRP A 1 173 ? 0.36277 -22.67047 -1.75722 1.000 54.28658 173 TRP A O 1
ATOM 1284 N N . ASN A 1 174 ? 1.05875 -21.24330 -3.36307 1.000 55.76651 174 ASN A N 1
ATOM 1285 C CA . ASN A 1 174 ? 0.06481 -20.21228 -3.11489 1.000 56.38232 174 ASN A CA 1
ATOM 1286 C C . ASN A 1 174 ? -0.03221 -19.36712 -4.37378 1.000 59.55140 174 ASN A C 1
ATOM 1287 O O . ASN A 1 174 ? 0.95176 -19.21507 -5.10081 1.000 60.84467 174 ASN A O 1
ATOM 1292 N N . ARG A 1 175 ? -1.22820 -18.83603 -4.64565 1.000 62.49658 175 ARG A N 1
ATOM 1293 C CA . ARG A 1 175 ? -1.39423 -18.00587 -5.83553 1.000 66.70794 175 ARG A CA 1
ATOM 1294 C C . ARG A 1 175 ? -0.45117 -16.81091 -5.79843 1.000 68.40101 175 ARG A C 1
ATOM 1295 O O . ARG A 1 175 ? 0.25880 -16.53482 -6.77243 1.000 70.16998 175 ARG A O 1
ATOM 1303 N N . THR A 1 176 ? -0.42608 -16.08806 -4.68134 1.000 67.69067 176 THR A N 1
ATOM 1304 C CA . THR A 1 176 ? 0.61598 -15.09114 -4.45427 1.000 69.08103 176 THR A CA 1
ATOM 1305 C C . THR A 1 176 ? 1.81498 -15.82927 -3.87542 1.000 68.49232 176 THR A C 1
ATOM 1306 O O . THR A 1 176 ? 1.84702 -16.15242 -2.68546 1.000 68.56941 176 THR A O 1
ATOM 1310 N N . VAL A 1 177 ? 2.80392 -16.10520 -4.73051 1.000 68.52408 177 VAL A N 1
ATOM 1311 C CA . VAL A 1 177 ? 3.90790 -16.99030 -4.37268 1.000 68.93593 177 VAL A CA 1
ATOM 1312 C C . VAL A 1 177 ? 4.68598 -16.45349 -3.17865 1.000 70.11845 177 VAL A C 1
ATOM 1313 O O . VAL A 1 177 ? 5.27799 -17.23061 -2.41978 1.000 69.68551 177 VAL A O 1
ATOM 1317 N N . GLU A 1 178 ? 4.68806 -15.13351 -2.97848 1.000 72.14711 178 GLU A N 1
ATOM 1318 C CA . GLU A 1 178 ? 5.45714 -14.55969 -1.87945 1.000 74.37051 178 GLU A CA 1
ATOM 1319 C C . GLU A 1 178 ? 4.96319 -15.04784 -0.52648 1.000 71.43039 178 GLU A C 1
ATOM 1320 O O . GLU A 1 178 ? 5.76422 -15.22399 0.39345 1.000 72.75249 178 GLU A O 1
ATOM 1326 N N . LYS A 1 179 ? 3.65718 -15.28480 -0.38445 1.000 67.98524 179 LYS A N 1
ATOM 1327 C CA . LYS A 1 179 ? 3.16422 -15.88393 0.85350 1.000 66.19423 179 LYS A CA 1
ATOM 1328 C C . LYS A 1 179 ? 3.76116 -17.26998 1.05629 1.000 64.64842 179 LYS A C 1
ATOM 1329 O O . LYS A 1 179 ? 4.16020 -17.62914 2.17123 1.000 65.40739 179 LYS A O 1
ATOM 1335 N N . ALA A 1 180 ? 3.85807 -18.05185 -0.02281 1.000 62.46637 180 ALA A N 1
ATOM 1336 C CA . ALA A 1 180 ? 4.44301 -19.38589 0.06999 1.000 61.40358 180 ALA A CA 1
ATOM 1337 C C . ALA A 1 180 ? 5.92104 -19.31701 0.43692 1.000 64.28204 180 ALA A C 1
ATOM 1338 O O . ALA A 1 180 ? 6.38904 -20.06914 1.29980 1.000 64.90988 180 ALA A O 1
ATOM 1340 N N . ILE A 1 181 ? 6.66904 -18.42096 -0.21200 1.000 65.57346 181 ILE A N 1
ATOM 1341 C CA . ILE A 1 181 ? 8.09707 -18.28506 0.07694 1.000 68.03173 181 ILE A CA 1
ATOM 1342 C C . ILE A 1 181 ? 8.30516 -17.82026 1.50999 1.000 70.07997 181 ILE A C 1
ATOM 1343 O O . ILE A 1 181 ? 9.19517 -18.31039 2.21388 1.000 72.19466 181 ILE A O 1
ATOM 1348 N N . ASN A 1 182 ? 7.49123 -16.86427 1.96615 1.000 70.87813 182 ASN A N 1
ATOM 1349 C CA . ASN A 1 182 ? 7.60632 -16.36945 3.33321 1.000 73.17917 182 ASN A CA 1
ATOM 1350 C C . ASN A 1 182 ? 7.33032 -17.47857 4.33808 1.000 72.67292 182 ASN A C 1
ATOM 1351 O O . ASN A 1 182 ? 8.06237 -17.63473 5.32203 1.000 75.07065 182 ASN A O 1
ATOM 1356 N N . LEU A 1 183 ? 6.27027 -18.25849 4.10904 1.000 69.30287 183 LEU A N 1
ATOM 1357 C CA . LEU A 1 183 ? 5.96427 -19.35259 5.02392 1.000 69.46442 183 LEU A CA 1
ATOM 1358 C C . LEU A 1 183 ? 7.07022 -20.39864 5.02373 1.000 71.64326 183 LEU A C 1
ATOM 1359 O O . LEU A 1 183 ? 7.43425 -20.92380 6.08164 1.000 73.66282 183 LEU A O 1
ATOM 1364 N N . ALA A 1 184 ? 7.61314 -20.72052 3.84766 1.000 70.83711 184 ALA A N 1
ATOM 1365 C CA . ALA A 1 184 ? 8.69110 -21.70156 3.78048 1.000 72.58801 184 ALA A CA 1
ATOM 1366 C C . ALA A 1 184 ? 9.93416 -21.19671 4.50448 1.000 76.28795 184 ALA A C 1
ATOM 1367 O O . ALA A 1 184 ? 10.61916 -21.96583 5.19034 1.000 77.31836 184 ALA A O 1
ATOM 1369 N N . LYS A 1 185 ? 10.23121 -19.90371 4.36763 1.000 77.77403 185 LYS A N 1
ATOM 1370 C CA . LYS A 1 185 ? 11.35427 -19.30985 5.08364 1.000 81.91964 185 LYS A CA 1
ATOM 1371 C C . LYS A 1 185 ? 11.14335 -19.38203 6.58965 1.000 83.57562 185 LYS A C 1
ATOM 1372 O O . LYS A 1 185 ? 12.05337 -19.75217 7.33955 1.000 85.80808 185 LYS A O 1
ATOM 1378 N N . LYS A 1 186 ? 9.93539 -19.04504 7.04975 1.000 82.78635 186 LYS A N 1
ATOM 1379 C CA . LYS A 1 186 ? 9.65846 -19.06921 8.48276 1.000 84.13175 186 LYS A CA 1
ATOM 1380 C C . LYS A 1 186 ? 9.71142 -20.48728 9.03758 1.000 83.52480 186 LYS A C 1
ATOM 1381 O O . LYS A 1 186 ? 10.21247 -20.71044 10.14553 1.000 84.82410 186 LYS A O 1
ATOM 1387 N N . LEU A 1 187 ? 9.19734 -21.46216 8.28248 1.000 81.57561 187 LEU A N 1
ATOM 1388 C CA . LEU A 1 187 ? 9.24330 -22.84922 8.73330 1.000 80.40809 187 LEU A CA 1
ATOM 1389 C C . LEU A 1 187 ? 10.66327 -23.39528 8.71316 1.000 82.63113 187 LEU A C 1
ATOM 1390 O O . LEU A 1 187 ? 11.00027 -24.27140 9.51903 1.000 83.17467 187 LEU A O 1
ATOM 1395 N N . SER A 1 188 ? 11.50925 -22.89721 7.80618 1.000 84.20267 188 SER A N 1
ATOM 1396 C CA . SER A 1 188 ? 12.88622 -23.37326 7.74805 1.000 86.39598 188 SER A CA 1
ATOM 1397 C C . SER A 1 188 ? 13.71431 -22.82145 8.90108 1.000 89.74888 188 SER A C 1
ATOM 1398 O O . SER A 1 188 ? 14.60030 -23.51056 9.42294 1.000 91.16254 188 SER A O 1
ATOM 1401 N N . GLU A 1 189 ? 13.44939 -21.58249 9.31225 1.000 109.79641 189 GLU A N 1
ATOM 1402 C CA . GLU A 1 189 ? 14.12447 -20.96966 10.44729 1.000 115.99704 189 GLU A CA 1
ATOM 1403 C C . GLU A 1 189 ? 13.39253 -21.20780 11.76330 1.000 118.45908 189 GLU A C 1
ATOM 1404 O O . GLU A 1 189 ? 13.76861 -20.61695 12.78135 1.000 122.66038 189 GLU A O 1
ATOM 1410 N N . SER A 1 190 ? 12.37449 -22.07375 11.76524 1.000 116.46976 190 SER A N 1
ATOM 1411 C CA . SER A 1 190 ? 11.43654 -22.13485 12.88428 1.000 118.99864 190 SER A CA 1
ATOM 1412 C C . SER A 1 190 ? 12.11759 -22.57805 14.17519 1.000 127.10374 190 SER A C 1
ATOM 1413 O O . SER A 1 190 ? 11.89067 -21.98517 15.23628 1.000 130.23433 190 SER A O 1
ATOM 1416 N N . ASP A 1 191 ? 12.93854 -23.62807 14.10101 1.000 131.04902 191 ASP A N 1
ATOM 1417 C CA . ASP A 1 191 ? 13.61756 -24.32625 15.19989 1.000 138.74502 191 ASP A CA 1
ATOM 1418 C C . ASP A 1 191 ? 12.69655 -25.33729 15.88081 1.000 140.86158 191 ASP A C 1
ATOM 1419 O O . ASP A 1 191 ? 13.14056 -26.01243 16.81770 1.000 144.70323 191 ASP A O 1
ATOM 1424 N N . GLU A 1 192 ? 11.44352 -25.47318 15.45386 1.000 139.34128 192 GLU A N 1
ATOM 1425 C CA . GLU A 1 192 ? 10.56250 -26.45821 16.06678 1.000 141.56948 192 GLU A CA 1
ATOM 1426 C C . GLU A 1 192 ? 11.07442 -27.86720 15.78957 1.000 144.07198 192 GLU A C 1
ATOM 1427 O O . GLU A 1 192 ? 11.57635 -28.16309 14.70151 1.000 141.98183 192 GLU A O 1
ATOM 1433 N N . PHE A 1 193 ? 10.94743 -28.74032 16.79147 1.000 149.55758 193 PHE A N 1
ATOM 1434 C CA . PHE A 1 193 ? 11.49537 -30.08934 16.70127 1.000 152.66307 193 PHE A CA 1
ATOM 1435 C C . PHE A 1 193 ? 10.77427 -30.99718 15.70319 1.000 147.22891 193 PHE A C 1
ATOM 1436 O O . PHE A 1 193 ? 11.42320 -31.89314 15.14404 1.000 147.04877 193 PHE A O 1
ATOM 1444 N N . PRO A 1 194 ? 9.45327 -30.83108 15.41328 1.000 142.59630 194 PRO A N 1
ATOM 1445 C CA . PRO A 1 194 ? 8.87017 -31.65492 14.35120 1.000 136.19680 194 PRO A CA 1
ATOM 1446 C C . PRO A 1 194 ? 9.02413 -30.98775 12.99628 1.000 130.47747 194 PRO A C 1
ATOM 1447 O O . PRO A 1 194 ? 8.1750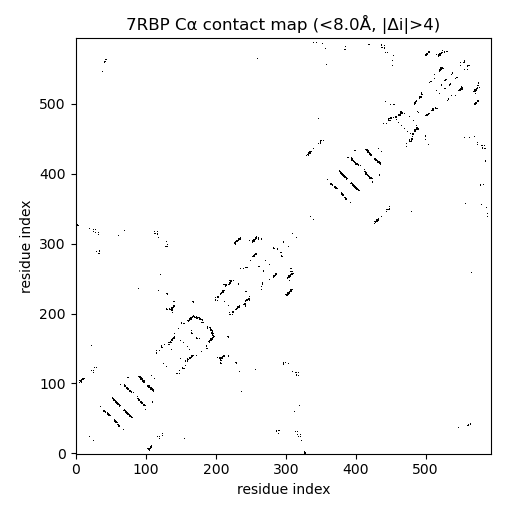8 -31.14960 12.11630 1.000 127.14082 194 PRO A O 1
ATOM 1451 N N . LEU A 1 195 ? 10.10816 -30.22178 12.82432 1.000 130.03931 195 LEU A N 1
ATOM 1452 C CA . LEU A 1 195 ? 10.30013 -29.47163 11.58841 1.000 124.63783 195 LEU A CA 1
ATOM 1453 C C . LEU A 1 195 ? 11.75912 -29.32265 11.17335 1.000 125.26924 195 LEU A C 1
ATOM 1454 O O . LEU A 1 195 ? 12.02911 -28.56854 10.22943 1.000 124.29550 195 LEU A O 1
ATOM 1459 N N . SER A 1 196 ? 12.71412 -29.98877 11.82622 1.000 126.76695 196 SER A N 1
ATOM 1460 C CA . SER A 1 196 ? 14.11512 -29.73880 11.50418 1.000 127.68147 196 SER A CA 1
ATOM 1461 C C . SER A 1 196 ? 14.63802 -30.65168 10.40203 1.000 123.78748 196 SER A C 1
ATOM 1462 O O . SER A 1 196 ? 15.45299 -30.21762 9.57805 1.000 124.45088 196 SER A O 1
ATOM 1465 N N . GLY A 1 197 ? 14.18896 -31.90466 10.36390 1.000 119.25885 197 GLY A N 1
ATOM 1466 C CA . GLY A 1 197 ? 14.61686 -32.81654 9.32276 1.000 114.69187 197 GLY A CA 1
ATOM 1467 C C . GLY A 1 197 ? 13.84080 -32.63534 8.03382 1.000 106.97364 197 GLY A C 1
ATOM 1468 O O . GLY A 1 197 ? 13.51772 -33.61124 7.35071 1.000 104.59600 197 GLY A O 1
ATOM 1469 N N . LEU A 1 198 ? 13.54584 -31.38329 7.68800 1.000 102.43613 198 LEU A N 1
ATOM 1470 C CA . LEU A 1 198 ? 12.69680 -31.05810 6.55208 1.000 94.27744 198 LEU A CA 1
ATOM 1471 C C . LEU A 1 198 ? 13.24982 -29.84404 5.82121 1.000 92.01447 198 LEU A C 1
ATOM 1472 O O . LEU A 1 198 ? 13.81089 -28.93714 6.44329 1.000 94.56721 198 LEU A O 1
ATOM 1477 N N . SER A 1 199 ? 13.07675 -29.82686 4.50322 1.000 86.45281 199 SER A N 1
ATOM 1478 C CA . SER A 1 199 ? 13.32177 -28.64377 3.69336 1.000 84.10739 199 SER A CA 1
ATOM 1479 C C . SER A 1 199 ? 11.99676 -28.12364 3.14949 1.000 78.72620 199 SER A C 1
ATOM 1480 O O . SER A 1 199 ? 11.08771 -28.90056 2.84344 1.000 74.44636 199 SER A O 1
ATOM 1483 N N . PHE A 1 200 ? 11.88882 -26.80062 3.04466 1.000 78.01011 200 PHE A N 1
ATOM 1484 C CA . PHE A 1 200 ? 10.66383 -26.14251 2.61581 1.000 74.28796 200 PHE A CA 1
ATOM 1485 C C . PHE A 1 200 ? 10.97081 -25.18638 1.47392 1.000 73.02366 200 PHE A C 1
ATOM 1486 O O . PHE A 1 200 ? 11.99085 -24.49243 1.49395 1.000 76.29326 200 PHE A O 1
ATOM 1494 N N . GLU A 1 201 ? 10.07677 -25.14221 0.48997 1.000 68.98742 201 GLU A N 1
ATOM 1495 C CA . GLU A 1 201 ? 10.28674 -24.30707 -0.68294 1.000 69.26671 201 GLU A CA 1
ATOM 1496 C C . GLU A 1 201 ? 8.94474 -23.80394 -1.19480 1.000 64.62434 201 GLU A C 1
ATOM 1497 O O . GLU A 1 201 ? 7.98670 -24.57188 -1.30885 1.000 59.70190 201 GLU A O 1
ATOM 1503 N N . GLY A 1 202 ? 8.88379 -22.50890 -1.49064 1.000 65.04119 202 GLY A N 1
ATOM 1504 C CA . GLY A 1 202 ? 7.68579 -21.91977 -2.05150 1.000 63.67957 202 GLY A CA 1
ATOM 1505 C C . GLY A 1 202 ? 7.68270 -21.97958 -3.56851 1.000 63.44573 202 GLY A C 1
ATOM 1506 O O . GLY A 1 202 ? 8.72567 -21.91755 -4.21255 1.000 64.24438 202 GLY A O 1
ATOM 1507 N N . CYS A 1 203 ? 6.48367 -22.10745 -4.13546 1.000 61.98123 203 CYS A N 1
ATOM 1508 C CA . CYS A 1 203 ? 6.33859 -22.17726 -5.58246 1.000 62.31977 203 CYS A CA 1
ATOM 1509 C C . CYS A 1 203 ? 5.04960 -21.4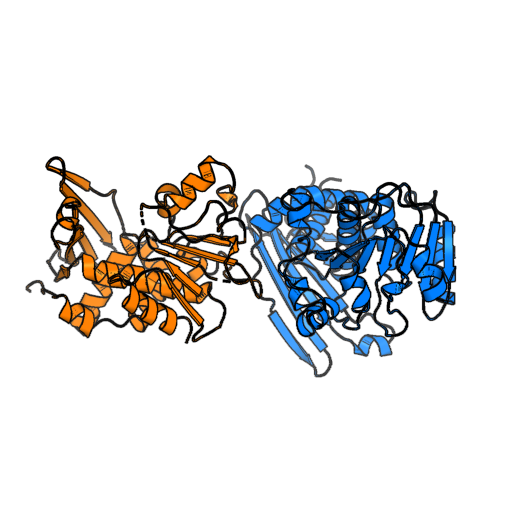7815 -5.99031 1.000 62.04272 203 CYS A C 1
ATOM 1510 O O . CYS A 1 203 ? 4.11865 -21.33021 -5.19324 1.000 61.73581 203 CYS A O 1
ATOM 1513 N N . GLY A 1 204 ? 5.01056 -21.04699 -7.24825 1.000 62.45713 204 GLY A N 1
ATOM 1514 C CA . GLY A 1 204 ? 3.88057 -20.29087 -7.75310 1.000 63.34578 204 GLY A CA 1
ATOM 1515 C C . GLY A 1 204 ? 3.10248 -20.97969 -8.85514 1.000 63.21445 204 GLY A C 1
ATOM 1516 O O . GLY A 1 204 ? 2.03248 -20.50359 -9.24503 1.000 65.30468 204 GLY A O 1
ATOM 1517 N N . ASN A 1 205 ? 3.61940 -22.09565 -9.37131 1.000 62.31034 205 ASN A N 1
ATOM 1518 C CA . ASN A 1 205 ? 2.96531 -22.84548 -10.44037 1.000 63.92985 205 ASN A CA 1
ATOM 1519 C C . ASN A 1 205 ? 2.52928 -24.20153 -9.89452 1.000 60.13720 205 ASN A C 1
ATOM 1520 O O . ASN A 1 205 ? 3.36225 -25.08560 -9.67168 1.000 58.35881 205 ASN A O 1
ATOM 1525 N N . LEU A 1 206 ? 1.21728 -24.36350 -9.70848 1.000 60.50313 206 LEU A N 1
ATOM 1526 C CA . LEU A 1 206 ? 0.68525 -25.55955 -9.06160 1.000 59.27157 206 LEU A CA 1
ATOM 1527 C C . LEU A 1 206 ? 0.86715 -26.80245 -9.92477 1.000 58.98200 206 LEU A C 1
ATOM 1528 O O . LEU A 1 206 ? 1.19713 -27.88453 -9.41192 1.000 57.03159 206 LEU A O 1
ATOM 1533 N N . ASP A 1 207 ? 0.63909 -26.67027 -11.23374 1.000 62.64999 207 ASP A N 1
ATOM 1534 C CA . ASP A 1 207 ? 0.69399 -27.82416 -12.12389 1.000 64.63961 207 ASP A CA 1
ATOM 1535 C C . ASP A 1 207 ? 2.09496 -28.41622 -12.19604 1.000 63.51095 207 ASP A C 1
ATOM 1536 O O . ASP A 1 207 ? 2.24189 -29.62720 -12.39320 1.000 63.56843 207 ASP A O 1
ATOM 1541 N N . GLU A 1 208 ? 3.12901 -27.58629 -12.02799 1.000 62.11390 208 GLU A N 1
ATOM 1542 C CA . GLU A 1 208 ? 4.49498 -28.09635 -12.06312 1.000 61.28268 208 GLU A CA 1
ATOM 1543 C C . GLU A 1 208 ? 4.79600 -29.00651 -10.87925 1.000 58.05235 208 GLU A C 1
ATOM 1544 O O . GLU A 1 208 ? 5.57895 -29.95153 -11.01641 1.000 57.07420 208 GLU A O 1
ATOM 1550 N N . VAL A 1 209 ? 4.19507 -28.75163 -9.71819 1.000 56.36085 209 VAL A N 1
ATOM 1551 C CA . VAL A 1 209 ? 4.62210 -29.40681 -8.48929 1.000 55.01931 209 VAL A CA 1
ATOM 1552 C C . VAL A 1 209 ? 3.63508 -30.44283 -7.96337 1.000 54.97695 209 VAL A C 1
ATOM 1553 O O . VAL A 1 209 ? 4.02209 -31.24296 -7.09750 1.000 52.74994 209 VAL A O 1
ATOM 1557 N N . VAL A 1 210 ? 2.38106 -30.45771 -8.43231 1.000 56.91176 210 VAL A N 1
ATOM 1558 C CA . VAL A 1 210 ? 1.44004 -31.45973 -7.92039 1.000 56.18251 210 VAL A CA 1
ATOM 1559 C C . VAL A 1 210 ? 2.00396 -32.86874 -8.09060 1.000 55.04127 210 VAL A C 1
ATOM 1560 O O . VAL A 1 210 ? 1.91797 -33.70585 -7.18070 1.000 53.63074 210 VAL A O 1
ATOM 1564 N N . GLY A 1 211 ? 2.61589 -33.14562 -9.24367 1.000 55.55294 211 GLY A N 1
ATOM 1565 C CA . GLY A 1 211 ? 3.17081 -34.46361 -9.50286 1.000 55.90800 211 GLY A CA 1
ATOM 1566 C C . GLY A 1 211 ? 4.32784 -34.84778 -8.60097 1.000 55.19717 211 GLY A C 1
ATOM 1567 O O . GLY A 1 211 ? 4.70179 -36.02481 -8.55814 1.000 56.56913 211 GLY A O 1
ATOM 1568 N N . PHE A 1 212 ? 4.90793 -33.88590 -7.87988 1.000 54.62349 212 PHE A N 1
ATOM 1569 C CA . PHE A 1 212 ? 6.00996 -34.20707 -6.97798 1.000 54.33589 212 PHE A CA 1
ATOM 1570 C C . PHE A 1 212 ? 5.52099 -34.90321 -5.71704 1.000 53.13141 212 PHE A C 1
ATOM 1571 O O . PHE A 1 212 ? 6.26998 -35.66632 -5.09617 1.000 53.36758 212 PHE A O 1
ATOM 1579 N N . GLY A 1 213 ? 4.27902 -34.65020 -5.32194 1.000 51.76447 213 GLY A N 1
ATOM 1580 C CA . GLY A 1 213 ? 3.81807 -35.02634 -4.00397 1.000 51.94661 213 GLY A CA 1
ATOM 1581 C C . GLY A 1 213 ? 3.46301 -36.48235 -3.80913 1.000 51.29532 213 GLY A C 1
ATOM 1582 O O . GLY A 1 213 ? 2.58695 -37.02222 -4.49416 1.000 50.76147 213 GLY A O 1
ATOM 1583 N N . ASP A 1 214 ? 4.15703 -37.13650 -2.87625 1.000 52.41658 214 ASP A N 1
ATOM 1584 C CA . ASP A 1 214 ? 3.63700 -38.38255 -2.33139 1.000 53.62129 214 ASP A CA 1
ATOM 1585 C C . ASP A 1 214 ? 2.42506 -38.11160 -1.45729 1.000 53.68607 214 ASP A C 1
ATOM 1586 O O . ASP A 1 214 ? 1.50402 -38.93357 -1.39935 1.000 54.53753 214 ASP A O 1
ATOM 1591 N N . ILE A 1 215 ? 2.40515 -36.96369 -0.78114 1.000 52.39311 215 ILE A N 1
ATOM 1592 C CA . ILE A 1 215 ? 1.19820 -36.44971 -0.14601 1.000 51.40379 215 ILE A CA 1
ATOM 1593 C C . ILE A 1 215 ? 0.92524 -35.06863 -0.72182 1.000 50.21623 215 ILE A C 1
ATOM 1594 O O . ILE A 1 215 ? 1.83827 -34.24366 -0.80977 1.000 51.47591 215 ILE A O 1
ATOM 1599 N N . VAL A 1 216 ? -0.31577 -34.83251 -1.13773 1.000 48.75433 216 VAL A N 1
ATOM 1600 C CA . VAL A 1 216 ? -0.77673 -33.52244 -1.59054 1.000 48.51592 216 VAL A CA 1
ATOM 1601 C C . VAL A 1 216 ? -1.90067 -33.09050 -0.66443 1.000 48.46227 216 VAL A C 1
ATOM 1602 O O . VAL A 1 216 ? -2.98070 -33.68545 -0.68745 1.000 49.18050 216 VAL A O 1
ATOM 1606 N N . SER A 1 217 ? -1.66658 -32.05061 0.13069 1.000 47.76299 217 SER A N 1
ATOM 1607 C CA . SER A 1 217 ? -2.63650 -31.57669 1.11180 1.000 47.90230 217 SER A CA 1
ATOM 1608 C C . SER A 1 217 ? -3.17046 -30.21061 0.70300 1.000 50.24385 217 SER A C 1
ATOM 1609 O O . SER A 1 217 ? -2.39343 -29.26763 0.53508 1.000 50.21998 217 SER A O 1
ATOM 1612 N N . CYS A 1 218 ? -4.49546 -30.09454 0.59109 1.000 51.28213 218 CYS A N 1
ATOM 1613 C CA . CYS A 1 218 ? -5.16043 -28.91544 0.03827 1.000 53.96472 218 CYS A CA 1
ATOM 1614 C C . CYS A 1 218 ? -6.05435 -28.28553 1.09840 1.000 54.85697 218 CYS A C 1
ATOM 1615 O O . CYS A 1 218 ? -7.05636 -28.88654 1.51137 1.000 55.57747 218 CYS A O 1
ATOM 1618 N N . ALA A 1 219 ? -5.70427 -27.06760 1.51153 1.000 54.00665 219 ALA A N 1
ATOM 1619 C CA . ALA A 1 219 ? -6.53219 -26.20467 2.35469 1.000 56.55501 219 ALA A CA 1
ATOM 1620 C C . ALA A 1 219 ? -6.73817 -24.90356 1.57986 1.000 58.91570 219 ALA A C 1
ATOM 1621 O O . ALA A 1 219 ? -6.01911 -23.92362 1.78695 1.000 59.72581 219 ALA A O 1
ATOM 1623 N N . THR A 1 220 ? -7.71721 -24.90240 0.67291 1.000 60.21821 220 THR A N 1
ATOM 1624 C CA . THR A 1 220 ? -7.85122 -23.84626 -0.32295 1.000 62.63429 220 THR A CA 1
ATOM 1625 C C . THR A 1 220 ? -9.31021 -23.44818 -0.48582 1.000 65.81726 220 THR A C 1
ATOM 1626 O O . THR A 1 220 ? -10.22421 -24.11919 0.00214 1.000 66.72365 220 THR A O 1
ATOM 1630 N N . ASN A 1 221 ? -9.51619 -22.34707 -1.21367 1.000 68.53722 221 ASN A N 1
ATOM 1631 C CA . ASN A 1 221 ? -10.84919 -21.86797 -1.56454 1.000 72.67955 221 ASN A CA 1
ATOM 1632 C C . ASN A 1 221 ? -10.78820 -20.89382 -2.73942 1.000 74.93500 221 ASN A C 1
ATOM 1633 O O . ASN A 1 221 ? -11.20414 -19.73682 -2.61425 1.000 77.00440 221 ASN A O 1
ATOM 1638 N N . SER A 1 222 ? -10.27128 -21.34570 -3.88050 1.000 75.47413 222 SER A N 1
ATOM 1639 C CA . SER A 1 222 ? -10.24730 -20.51755 -5.07940 1.000 79.03783 222 SER A CA 1
ATOM 1640 C C . SER A 1 222 ? -10.12741 -21.41740 -6.30152 1.000 80.26863 222 SER A C 1
ATOM 1641 O O . SER A 1 222 ? -9.74246 -22.58643 -6.20169 1.000 77.76084 222 SER A O 1
ATOM 1644 N N . GLU A 1 223 ? -10.46244 -20.85123 -7.46443 1.000 84.49291 223 GLU A N 1
ATOM 1645 C CA . GLU A 1 223 ? -10.37054 -21.61208 -8.70753 1.000 87.10142 223 GLU A CA 1
ATOM 1646 C C . GLU A 1 223 ? -8.92358 -21.86910 -9.10764 1.000 83.35343 223 GLU A C 1
ATOM 1647 O O . GLU A 1 223 ? -8.63066 -22.88903 -9.74278 1.000 82.96173 223 GLU A O 1
ATOM 1653 N N . ALA A 1 224 ? -8.00851 -20.96619 -8.74757 1.000 80.71749 224 ALA A N 1
ATOM 1654 C CA . ALA A 1 224 ? -6.60654 -21.13520 -9.11366 1.000 78.49005 224 ALA A CA 1
ATOM 1655 C C . ALA A 1 224 ? -5.94456 -22.28833 -8.36884 1.000 74.28089 224 ALA A C 1
ATOM 1656 O O . ALA A 1 224 ? -4.87760 -22.74933 -8.78996 1.000 73.28021 224 ALA A O 1
ATOM 1658 N N . ALA A 1 225 ? -6.54952 -22.76544 -7.28587 1.000 71.24193 225 ALA A N 1
ATOM 1659 C CA . ALA A 1 225 ? -5.96353 -23.80957 -6.46104 1.000 68.27405 225 ALA A CA 1
ATOM 1660 C C . ALA A 1 225 ? -6.44761 -25.20550 -6.83219 1.000 68.11664 225 ALA A C 1
ATOM 1661 O O . ALA A 1 225 ? -6.14062 -26.16261 -6.11533 1.000 66.64026 225 ALA A O 1
ATOM 1663 N N . LEU A 1 226 ? -7.18768 -25.33833 -7.93017 1.000 71.21423 226 LEU A N 1
ATOM 1664 C CA . LEU A 1 226 ? -7.75876 -26.62025 -8.32130 1.000 72.30054 226 LEU A CA 1
ATOM 1665 C C . LEU A 1 226 ? -6.66482 -27.65127 -8.56149 1.000 70.55071 226 LEU A C 1
ATOM 1666 O O . LEU A 1 226 ? -5.76585 -27.43821 -9.38251 1.000 70.21270 226 LEU A O 1
ATOM 1671 N N . VAL A 1 227 ? -6.73883 -28.76736 -7.84163 1.000 70.03602 227 VAL A N 1
ATOM 1672 C CA . VAL A 1 227 ? -5.82390 -29.88538 -8.04082 1.000 66.86386 227 VAL A CA 1
ATOM 1673 C C . VAL A 1 227 ? -6.41299 -30.77521 -9.12890 1.000 69.73236 227 VAL A C 1
ATOM 1674 O O . VAL A 1 227 ? -7.43001 -31.44319 -8.92093 1.000 71.20006 227 VAL A O 1
ATOM 1678 N N . LYS A 1 228 ? -5.77605 -30.77809 -10.29293 1.000 69.73006 228 LYS A N 1
ATOM 1679 C CA . LYS A 1 228 ? -6.25015 -31.56393 -11.42101 1.000 73.53596 228 LYS A CA 1
ATOM 1680 C C . LYS A 1 228 ? -5.74821 -32.99497 -11.29422 1.000 70.89724 228 LYS A C 1
ATOM 1681 O O . LYS A 1 228 ? -4.54821 -33.23005 -11.11331 1.000 68.04949 228 LYS A O 1
ATOM 1687 N N . GLY A 1 229 ? -6.67526 -33.95091 -11.38129 1.000 72.40125 229 GLY A N 1
ATOM 1688 C CA . GLY A 1 229 ? -6.34031 -35.33397 -11.08948 1.000 71.28894 229 GLY A CA 1
ATOM 1689 C C . GLY A 1 229 ? -5.33039 -35.93589 -12.04461 1.000 72.00589 229 GLY A C 1
ATOM 1690 O O . GLY A 1 229 ? -4.59241 -36.85197 -11.67077 1.000 69.22458 229 GLY A O 1
ATOM 1691 N N . GLU A 1 230 ? -5.28143 -35.43774 -13.28255 1.000 76.18100 230 GLU A N 1
ATOM 1692 C CA . GLU A 1 230 ? -4.35450 -35.99265 -14.26667 1.000 78.82967 230 GLU A CA 1
ATOM 1693 C C . GLU A 1 230 ? -2.90447 -35.84778 -13.82073 1.000 75.97694 230 GLU A C 1
ATOM 1694 O O . GLU A 1 230 ? -2.05653 -36.66777 -14.18887 1.000 76.25436 230 GLU A O 1
ATOM 1700 N N . ARG A 1 231 ? -2.60238 -34.82589 -13.02461 1.000 73.53594 231 ARG A N 1
ATOM 1701 C CA . ARG A 1 231 ? -1.23535 -34.54201 -12.61265 1.000 71.04228 231 ARG A CA 1
ATOM 1702 C C . ARG A 1 231 ? -0.85131 -35.21020 -11.30075 1.000 64.22980 231 ARG A C 1
ATOM 1703 O O . ARG A 1 231 ? 0.27372 -35.01731 -10.83078 1.000 59.71522 231 ARG A O 1
ATOM 1711 N N . LEU A 1 232 ? -1.75032 -35.98923 -10.70480 1.000 64.14301 232 LEU A N 1
ATOM 1712 C CA . LEU A 1 232 ? -1.40729 -36.74040 -9.50592 1.000 60.29284 232 LEU A CA 1
ATOM 1713 C C . LEU A 1 232 ? -0.39636 -37.83240 -9.83811 1.000 61.25166 232 LEU A C 1
ATOM 1714 O O . LEU A 1 232 ? -0.51645 -38.52927 -10.84919 1.000 62.48829 232 LEU A O 1
ATOM 1719 N N . LYS A 1 233 ? 0.60868 -37.97156 -8.98018 1.000 60.39778 233 LYS A N 1
ATOM 1720 C CA . LYS A 1 233 ? 1.63362 -38.99859 -9.11736 1.000 62.26903 233 LYS A CA 1
ATOM 1721 C C . LYS A 1 233 ? 1.07358 -40.35862 -8.70950 1.000 64.05016 233 LYS A C 1
ATOM 1722 O O . LYS A 1 233 ? 0.19562 -40.44968 -7.85047 1.000 62.76182 233 LYS A O 1
ATOM 1728 N N . VAL A 1 234 ? 1.57350 -41.42656 -9.34167 1.000 67.25115 234 VAL A N 1
ATOM 1729 C CA . VAL A 1 234 ? 1.11945 -42.75859 -8.95581 1.000 69.59592 234 VAL A CA 1
ATOM 1730 C C . VAL A 1 234 ? 1.52652 -43.02179 -7.50987 1.000 66.85741 234 VAL A C 1
ATOM 1731 O O . VAL A 1 234 ? 2.64255 -42.69990 -7.08088 1.000 65.24319 234 VAL A O 1
ATOM 1735 N N . GLY A 1 235 ? 0.59753 -43.57384 -6.73789 1.000 66.78113 235 GLY A N 1
ATOM 1736 C CA . GLY A 1 235 ? 0.81959 -43.75704 -5.32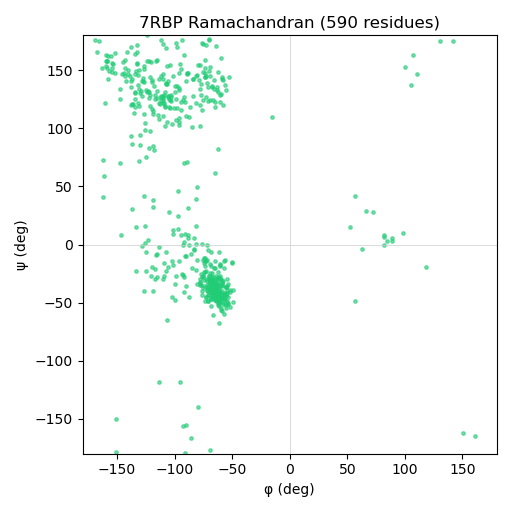092 1.000 64.80746 235 GLY A CA 1
ATOM 1737 C C . GLY A 1 235 ? 0.57570 -42.53113 -4.47076 1.000 61.39628 235 GLY A C 1
ATOM 1738 O O . GLY A 1 235 ? 0.85876 -42.56830 -3.26777 1.000 61.07785 235 GLY A O 1
ATOM 1739 N N . ALA A 1 236 ? 0.06072 -41.44903 -5.04759 1.000 59.86757 236 ALA A N 1
ATOM 1740 C CA . ALA A 1 236 ? -0.16619 -40.23112 -4.28242 1.000 57.76880 236 ALA A CA 1
ATOM 1741 C C . ALA A 1 236 ? -1.31014 -40.40919 -3.29339 1.000 57.32204 236 ALA A C 1
ATOM 1742 O O . ALA A 1 236 ? -2.25319 -41.17112 -3.52644 1.000 60.47818 236 ALA A O 1
ATOM 1744 N N . HIS A 1 237 ? -1.21805 -39.69634 -2.17530 1.000 54.47287 237 HIS A N 1
ATOM 1745 C CA . HIS A 1 237 ? -2.33200 -39.53741 -1.24923 1.000 53.45568 237 HIS A CA 1
ATOM 1746 C C . HIS A 1 237 ? -2.76493 -38.07838 -1.26602 1.000 51.29818 237 HIS A C 1
ATOM 1747 O O . HIS A 1 237 ? -1.96687 -37.18746 -0.95894 1.000 48.65934 237 HIS A O 1
ATOM 1754 N N . LEU A 1 238 ? -4.02694 -37.84728 -1.60592 1.000 52.61585 238 LEU A N 1
ATOM 1755 C CA . LEU A 1 238 ? -4.58689 -36.51623 -1.79372 1.000 52.27847 238 LEU A CA 1
ATOM 1756 C C . LEU A 1 238 ? -5.52281 -36.20433 -0.63364 1.000 51.78957 238 LEU A C 1
ATOM 1757 O O . LEU A 1 238 ? -6.53883 -36.87831 -0.45167 1.000 54.74672 238 LEU A O 1
ATOM 1762 N N . ASP A 1 239 ? -5.19372 -35.16244 0.11248 1.000 51.84040 239 ASP A N 1
ATOM 1763 C CA . ASP A 1 239 ? -5.84564 -34.77557 1.35656 1.000 51.99285 239 ASP A CA 1
ATOM 1764 C C . ASP A 1 239 ? -6.65160 -33.50550 1.08176 1.000 53.03416 239 ASP A C 1
ATOM 1765 O O . ASP A 1 239 ? -6.08655 -32.41352 1.00287 1.000 53.32970 239 ASP A O 1
ATOM 1770 N N . LEU A 1 240 ? -7.96861 -33.64642 0.92681 1.000 53.95307 240 LEU A N 1
ATOM 1771 C CA . LEU A 1 240 ? -8.86557 -32.52534 0.64900 1.000 55.04693 240 LEU A CA 1
ATOM 1772 C C . LEU A 1 240 ? -9.47348 -32.04848 1.96709 1.000 54.63440 240 LEU A C 1
ATOM 1773 O O . LEU A 1 240 ? -10.40948 -32.66350 2.50106 1.000 56.28516 240 LEU A O 1
ATOM 1778 N N . VAL A 1 241 ? -8.95840 -30.93057 2.47121 1.000 53.63509 241 VAL A N 1
ATOM 1779 C CA . VAL A 1 241 ? -9.31231 -30.41772 3.78329 1.000 52.75735 241 VAL A CA 1
ATOM 1780 C C . VAL A 1 241 ? -10.42827 -29.39365 3.63248 1.000 56.40062 241 VAL A C 1
ATOM 1781 O O . VAL A 1 241 ? -10.23225 -28.33158 3.03361 1.000 57.20223 241 VAL A O 1
ATOM 1785 N N . GLY A 1 242 ? -11.59626 -29.70166 4.18550 1.000 58.22871 242 GLY A N 1
ATOM 1786 C CA . GLY A 1 242 ? -12.70422 -28.77261 4.16368 1.000 62.26156 242 GLY A CA 1
ATOM 1787 C C . GLY A 1 242 ? -12.68611 -27.83276 5.35680 1.000 63.08231 242 GLY A C 1
ATOM 1788 O O . GLY A 1 242 ? -12.24607 -28.18992 6.44773 1.000 62.18952 242 GLY A O 1
ATOM 1789 N N . SER A 1 243 ? -13.15907 -26.61271 5.12798 1.000 64.77769 243 SER A N 1
ATOM 1790 C CA . SER A 1 243 ? -13.29396 -25.61984 6.18111 1.000 67.13829 243 SER A CA 1
ATOM 1791 C C . SER A 1 243 ? -14.68794 -25.01676 6.12726 1.000 71.02735 243 SER A C 1
ATOM 1792 O O . SER A 1 243 ? -15.30799 -24.93960 5.06330 1.000 72.00120 243 SER A O 1
ATOM 1795 N N . PHE A 1 244 ? -15.16886 -24.59989 7.29634 1.000 73.86347 244 PHE A N 1
ATOM 1796 C CA . PHE A 1 244 ? -16.50383 -24.03084 7.41848 1.000 77.74605 244 PHE A CA 1
ATOM 1797 C C . PHE A 1 244 ? -16.63181 -22.78673 6.54664 1.000 80.19481 244 PHE A C 1
ATOM 1798 O O . PHE A 1 244 ? -15.77277 -21.89977 6.57671 1.000 79.18677 244 PHE A O 1
ATOM 1806 N N . LYS A 1 245 ? -17.69685 -22.74957 5.73870 1.000 83.66282 245 LYS A N 1
ATOM 1807 C CA . LYS A 1 245 ? -18.00685 -21.62745 4.84586 1.000 86.35972 245 LYS A CA 1
ATOM 1808 C C . LYS A 1 245 ? -16.96690 -21.46235 3.73683 1.000 85.81930 245 LYS A C 1
ATOM 1809 O O . LYS A 1 245 ? -16.73887 -20.35330 3.24796 1.000 87.22014 245 LYS A O 1
ATOM 1815 N N . HIS A 1 246 ? -16.32997 -22.56133 3.33465 1.000 83.67480 246 HIS A N 1
ATOM 1816 C CA . HIS A 1 246 ? -15.46103 -22.60322 2.16260 1.000 83.88832 246 HIS A CA 1
ATOM 1817 C C . HIS A 1 246 ? -16.02313 -23.65408 1.21550 1.000 84.57846 246 HIS A C 1
ATOM 1818 O O . HIS A 1 246 ? -16.11516 -24.83012 1.57635 1.000 83.80735 246 HIS A O 1
ATOM 1825 N N . SER A 1 247 ? -16.40017 -23.23191 0.00557 1.000 87.10120 247 SER A N 1
ATOM 1826 C CA . SER A 1 247 ? -17.22325 -24.06576 -0.85949 1.000 89.87227 247 SER A CA 1
ATOM 1827 C C . SER A 1 247 ? -16.65934 -24.33061 -2.24955 1.000 89.76450 247 SER A C 1
ATOM 1828 O O . SER A 1 247 ? -17.25141 -25.12649 -2.98462 1.000 91.76188 247 SER A O 1
ATOM 1831 N N . MET A 1 248 ? -15.55533 -23.70061 -2.64153 1.000 87.70893 248 MET A N 1
ATOM 1832 C CA . MET A 1 248 ? -15.01341 -23.94946 -3.97159 1.000 88.70470 248 MET A CA 1
ATOM 1833 C C . MET A 1 248 ? -14.35648 -25.32449 -4.03080 1.000 84.67513 248 MET A C 1
ATOM 1834 O O . MET A 1 248 ? -13.75945 -25.78764 -3.05589 1.000 81.01471 248 MET A O 1
ATOM 1839 N N . LYS A 1 249 ? -14.48557 -25.98234 -5.18588 1.000 85.76678 249 LYS A N 1
ATOM 1840 C CA . LYS A 1 249 ? -13.88064 -27.29334 -5.38307 1.000 83.47090 249 LYS A CA 1
ATOM 1841 C C . LYS A 1 249 ? -12.38162 -27.23444 -5.13214 1.000 79.02792 249 LYS A C 1
ATOM 1842 O O . LYS A 1 249 ? -11.70060 -26.29642 -5.55206 1.000 78.09063 249 LYS A O 1
ATOM 1848 N N . GLU A 1 250 ? -11.86963 -28.24455 -4.43230 1.000 76.13786 250 GLU A N 1
ATOM 1849 C CA . GLU A 1 250 ? -10.43263 -28.35965 -4.23239 1.000 72.26271 250 GLU A CA 1
ATOM 1850 C C . GLU A 1 250 ? -9.77272 -29.28555 -5.24454 1.000 73.14628 250 GLU A C 1
ATOM 1851 O O . GLU A 1 250 ? -8.54373 -29.26559 -5.36960 1.000 70.72702 250 GLU A O 1
ATOM 1857 N N . CYS A 1 251 ? -10.55680 -30.08142 -5.96860 1.000 75.27094 251 CYS A N 1
ATOM 1858 C CA . CYS A 1 251 ? -10.03189 -30.95731 -7.00474 1.000 75.19071 251 CYS A CA 1
ATOM 1859 C C . CYS A 1 251 ? -11.11496 -31.17313 -8.05071 1.000 78.46251 251 CYS A C 1
ATOM 1860 O O . CYS A 1 251 ? -12.29393 -30.89310 -7.81761 1.000 80.87549 251 CYS A O 1
ATOM 1863 N N . ASP A 1 252 ? -10.70504 -31.67700 -9.21179 1.000 78.73871 252 ASP A N 1
ATOM 1864 C CA . ASP A 1 252 ? -11.64111 -31.94382 -10.29078 1.000 82.37199 252 ASP A CA 1
ATOM 1865 C C . ASP A 1 252 ? -12.17017 -33.37581 -10.18994 1.000 83.17933 252 ASP A C 1
ATOM 1866 O O . ASP A 1 252 ? -11.81116 -34.13894 -9.29005 1.000 80.78408 252 ASP A O 1
ATOM 1871 N N . ASP A 1 253 ? -13.03524 -33.74765 -11.13794 1.000 86.88732 253 ASP A N 1
ATOM 1872 C CA . ASP A 1 253 ? -13.63930 -35.07762 -11.10808 1.000 88.74040 253 ASP A CA 1
ATOM 1873 C C . ASP A 1 253 ? -12.60836 -36.17664 -11.33927 1.000 87.71696 253 ASP A C 1
ATOM 1874 O O . ASP A 1 253 ? -12.74238 -37.27870 -10.79140 1.000 86.68423 253 ASP A O 1
ATOM 1879 N N . GLU A 1 254 ? -11.57039 -35.89659 -12.13529 1.000 87.92171 254 GLU A N 1
ATOM 1880 C CA . GLU A 1 254 ? -10.59945 -36.93159 -12.47947 1.000 87.46630 254 GLU A CA 1
ATOM 1881 C C . GLU A 1 254 ? -9.83041 -37.42378 -11.26057 1.000 83.05784 254 GLU A C 1
ATOM 1882 O O . GLU A 1 254 ? -9.42047 -38.58881 -11.21574 1.000 82.60119 254 GLU A O 1
ATOM 1888 N N . ALA A 1 255 ? -9.62532 -36.56092 -10.26147 1.000 79.50171 255 ALA A N 1
ATOM 1889 C CA . ALA A 1 255 ? -8.88028 -36.97410 -9.07656 1.000 75.34705 255 ALA A CA 1
ATOM 1890 C C . ALA A 1 255 ? -9.66029 -37.99117 -8.25365 1.000 76.16209 255 ALA A C 1
ATOM 1891 O O . ALA A 1 255 ? -9.07630 -38.92127 -7.68580 1.000 74.75772 255 ALA A O 1
ATOM 1893 N N . LEU A 1 256 ? -10.98027 -37.83212 -8.17056 1.000 77.90039 256 LEU A N 1
ATOM 1894 C CA . LEU A 1 256 ? -11.80329 -38.84316 -7.52465 1.000 79.95804 256 LEU A CA 1
ATOM 1895 C C . LEU A 1 256 ? -12.02739 -40.05604 -8.41779 1.000 83.01244 256 LEU A C 1
ATOM 1896 O O . LEU A 1 256 ? -12.26742 -41.15309 -7.90092 1.000 83.21900 256 LEU A O 1
ATOM 1901 N N . LYS A 1 257 ? -11.94445 -39.88287 -9.73978 1.000 85.93314 257 LYS A N 1
ATOM 1902 C CA . LYS A 1 257 ? -12.07855 -41.01975 -10.64391 1.000 90.03625 257 LYS A CA 1
ATOM 1903 C C . LYS A 1 257 ? -10.85759 -41.93082 -10.57109 1.000 88.06910 257 LYS A C 1
ATOM 1904 O O . LYS A 1 257 ? -10.98765 -43.15980 -10.65024 1.000 89.72756 257 LYS A O 1
ATOM 1910 N N . ARG A 1 258 ? -9.66655 -41.35090 -10.41108 1.000 84.90474 258 ARG A N 1
ATOM 1911 C CA . ARG A 1 258 ? -8.43659 -42.13496 -10.39124 1.000 83.43810 258 ARG A CA 1
ATOM 1912 C C . ARG A 1 258 ? -8.25056 -42.90313 -9.09135 1.000 82.06348 258 ARG A C 1
ATOM 1913 O O . ARG A 1 258 ? -7.63061 -43.97216 -9.09552 1.000 82.56960 258 ARG A O 1
ATOM 1921 N N . GLY A 1 259 ? -8.75748 -42.38425 -7.97426 1.000 81.25936 259 GLY A N 1
ATOM 1922 C CA . GLY A 1 259 ? -8.45244 -42.91943 -6.66934 1.000 79.96803 259 GLY A CA 1
ATOM 1923 C C . GLY A 1 259 ? -9.63343 -43.58346 -5.98036 1.000 82.41466 259 GLY A C 1
ATOM 1924 O O . GLY A 1 259 ? -10.75746 -43.61735 -6.48031 1.000 85.44307 259 GLY A O 1
ATOM 1925 N N . LYS A 1 260 ? -9.33840 -44.14662 -4.81245 1.000 81.17968 260 LYS A N 1
ATOM 1926 C CA . LYS A 1 260 ? -10.36737 -44.55670 -3.86945 1.000 82.27752 260 LYS A CA 1
ATOM 1927 C C . LYS A 1 260 ? -10.55226 -43.43882 -2.85230 1.000 78.59998 260 LYS A C 1
ATOM 1928 O O . LYS A 1 260 ? -9.57221 -42.89993 -2.32428 1.000 75.39381 260 LYS A O 1
ATOM 1934 N N . VAL A 1 261 ? -11.80823 -43.08779 -2.59019 1.000 78.98316 261 VAL A N 1
ATOM 1935 C CA . VAL A 1 261 ? -12.15614 -41.91087 -1.80502 1.000 76.07261 261 VAL A CA 1
ATOM 1936 C C . VAL A 1 261 ? -12.63309 -42.35103 -0.42805 1.000 74.29038 261 VAL A C 1
ATOM 1937 O O . VAL A 1 261 ? -13.53412 -43.19200 -0.30911 1.000 76.83186 261 VAL A O 1
ATOM 1941 N N . PHE A 1 262 ? -12.02001 -41.78319 0.60299 1.000 69.91185 262 PHE A N 1
ATOM 1942 C CA . PHE A 1 262 ? -12.39494 -41.92235 1.99599 1.000 69.71465 262 PHE A CA 1
ATOM 1943 C C . PHE A 1 262 ? -12.82885 -40.55939 2.51718 1.000 67.45612 262 PHE A C 1
ATOM 1944 O O . PHE A 1 262 ? -12.46983 -39.51734 1.96130 1.000 65.58601 262 PHE A O 1
ATOM 1952 N N . VAL A 1 263 ? -13.60080 -40.57349 3.59522 1.000 68.37611 263 VAL A N 1
ATOM 1953 C CA . VAL A 1 263 ? -14.10471 -39.34955 4.20040 1.000 68.05817 263 VAL A CA 1
ATOM 1954 C C . VAL A 1 263 ? -13.86464 -39.41175 5.69838 1.000 66.86248 263 VAL A C 1
ATOM 1955 O O . VAL A 1 263 ? -13.73866 -40.49383 6.27924 1.000 67.43192 263 VAL A O 1
ATOM 1959 N N . ASP A 1 264 ? -13.78755 -38.23983 6.33153 1.000 65.48526 264 ASP A N 1
ATOM 1960 C CA . ASP A 1 264 ? -13.61847 -38.22603 7.78052 1.000 66.36390 264 ASP A CA 1
ATOM 1961 C C . ASP A 1 264 ? -14.87646 -38.70706 8.49053 1.000 70.47275 264 ASP A C 1
ATOM 1962 O O . ASP A 1 264 ? -14.78943 -39.24420 9.60045 1.000 73.36990 264 ASP A O 1
ATOM 1967 N N . ASN A 1 265 ? -16.04448 -38.53592 7.87461 1.000 73.84048 265 ASN A N 1
ATOM 1968 C CA . ASN A 1 265 ? -17.29049 -39.12393 8.36560 1.000 79.23721 265 ASN A CA 1
ATOM 1969 C C . ASN A 1 265 ? -18.36353 -38.95874 7.29267 1.000 81.66779 265 ASN A C 1
ATOM 1970 O O . ASN A 1 265 ? -18.14356 -38.32362 6.25474 1.000 79.79192 265 ASN A O 1
ATOM 1975 N N . GLU A 1 266 ? -19.54155 -39.52772 7.56766 1.000 70.87357 266 GLU A N 1
ATOM 1976 C CA . GLU A 1 266 ? -20.57361 -39.68154 6.54469 1.000 74.16465 266 GLU A CA 1
ATOM 1977 C C . GLU A 1 266 ? -21.08457 -38.34045 6.02289 1.000 72.15867 266 GLU A C 1
ATOM 1978 O O . GLU A 1 266 ? -21.48362 -38.24328 4.85492 1.000 73.34782 266 GLU A O 1
ATOM 1984 N N . ALA A 1 267 ? -21.06648 -37.29756 6.85802 1.000 70.45245 267 ALA A N 1
ATOM 1985 C CA . ALA A 1 267 ? -21.60544 -36.00448 6.44422 1.000 70.42160 267 ALA A CA 1
ATOM 1986 C C . ALA A 1 267 ? -20.87147 -35.43836 5.23625 1.000 69.84226 267 ALA A C 1
ATOM 1987 O O . ALA A 1 267 ? -21.47348 -34.71023 4.43537 1.000 70.28030 267 ALA A O 1
ATOM 1989 N N . ALA A 1 268 ? -19.58250 -35.75740 5.08414 1.000 68.94647 268 ALA A N 1
ATOM 1990 C CA . ALA A 1 268 ? -18.84454 -35.31329 3.90616 1.000 69.58464 268 ALA A CA 1
ATOM 1991 C C . ALA A 1 268 ? -19.59062 -35.67509 2.62915 1.000 72.30802 268 ALA A C 1
ATOM 1992 O O . ALA A 1 268 ? -19.68363 -34.85897 1.70226 1.000 72.32225 268 ALA A O 1
ATOM 1994 N N . LEU A 1 269 ? -20.17768 -36.87406 2.59003 1.000 74.27294 269 LEU A N 1
ATOM 1995 C CA . LEU A 1 269 ? -20.83376 -37.34787 1.37800 1.000 76.57316 269 LEU A CA 1
ATOM 1996 C C . LEU A 1 269 ? -21.98474 -36.45276 0.94018 1.000 76.77429 269 LEU A C 1
ATOM 1997 O O . LEU A 1 269 ? -22.39981 -36.52960 -0.21981 1.000 78.59723 269 LEU A O 1
ATOM 2002 N N . VAL A 1 270 ? -22.50166 -35.59985 1.82531 1.000 75.15632 270 VAL A N 1
ATOM 2003 C CA . VAL A 1 270 ? -23.53163 -34.64075 1.44249 1.000 76.46836 270 VAL A CA 1
ATOM 2004 C C . VAL A 1 270 ? -23.07156 -33.19979 1.56065 1.000 75.73612 270 VAL A C 1
ATOM 2005 O O . VAL A 1 270 ? -23.79554 -32.29870 1.10580 1.000 77.18784 270 VAL A O 1
ATOM 2009 N N . GLU A 1 271 ? -21.89652 -32.94392 2.13362 1.000 73.76191 271 GLU A N 1
ATOM 2010 C CA . GLU A 1 271 ? -21.44644 -31.57497 2.33677 1.000 72.43160 271 GLU A CA 1
ATOM 2011 C C . GLU A 1 271 ? -20.29847 -31.16990 1.42876 1.000 71.36263 271 GLU A C 1
ATOM 2012 O O . GLU A 1 271 ? -20.16743 -29.98587 1.11291 1.000 71.04183 271 GLU A O 1
ATOM 2018 N N . ALA A 1 272 ? -19.48154 -32.12289 0.98760 1.000 70.41487 272 ALA A N 1
ATOM 2019 C CA . ALA A 1 272 ? -18.34057 -31.83483 0.12458 1.000 69.86023 272 ALA A CA 1
ATOM 2020 C C . ALA A 1 272 ? -18.83963 -31.56463 -1.28936 1.000 71.39871 272 ALA A C 1
ATOM 2021 O O . ALA A 1 272 ? -19.41670 -32.44852 -1.93045 1.000 73.14060 272 ALA A O 1
ATOM 2023 N N . GLY A 1 273 ? -18.64160 -30.36057 -1.78022 1.000 71.56612 273 GLY A N 1
ATOM 2024 C CA . GLY A 1 273 ? -19.06065 -30.03238 -3.11916 1.000 74.52308 273 GLY A CA 1
ATOM 2025 C C . GLY A 1 273 ? -18.48175 -30.95828 -4.15830 1.000 75.84667 273 GLY A C 1
ATOM 2026 O O . GLY A 1 273 ? -19.12681 -31.28713 -5.12331 1.000 78.20657 273 GLY A O 1
ATOM 2027 N N . GLU A 1 274 ? -17.25476 -31.38436 -3.95642 1.000 74.51979 274 GLU A N 1
ATOM 2028 C CA . GLU A 1 274 ? -16.62385 -32.27327 -4.90057 1.000 77.15527 274 GLU A CA 1
ATOM 2029 C C . GLU A 1 274 ? -17.38191 -33.57322 -4.99169 1.000 79.36455 274 GLU A C 1
ATOM 2030 O O . GLU A 1 274 ? -17.72599 -34.01307 -6.05573 1.000 81.65739 274 GLU A O 1
ATOM 2036 N N . LEU A 1 275 ? -17.62588 -34.19036 -3.85076 1.000 78.24782 275 LEU A N 1
ATOM 2037 C CA . LEU A 1 275 ? -18.32394 -35.45533 -3.80288 1.000 80.52510 275 LEU A CA 1
ATOM 2038 C C . LEU A 1 275 ? -19.72196 -35.34720 -4.34880 1.000 84.11209 275 LEU A C 1
ATOM 2039 O O . LEU A 1 275 ? -20.12204 -36.14507 -5.16788 1.000 87.37780 275 LEU A O 1
ATOM 2044 N N . VAL A 1 276 ? -20.46189 -34.33321 -3.93463 1.000 84.17362 276 VAL A N 1
ATOM 2045 C CA . VAL A 1 276 ? -21.81591 -34.19409 -4.41854 1.000 87.46490 276 VAL A CA 1
ATOM 2046 C C . VAL A 1 276 ? -21.89798 -34.06889 -5.92952 1.000 90.77850 276 VAL A C 1
ATOM 2047 O O . VAL A 1 276 ? -22.75204 -34.66378 -6.52956 1.000 94.02995 276 VAL A O 1
ATOM 2051 N N . GLY A 1 277 ? -20.98698 -33.34086 -6.55448 1.000 90.09312 277 GLY A N 1
ATOM 2052 C CA . GLY A 1 277 ? -21.00405 -33.19567 -7.98546 1.000 93.02286 277 GLY A CA 1
ATOM 2053 C C . GLY A 1 277 ? -20.58114 -34.48761 -8.62764 1.000 95.46956 277 GLY A C 1
ATOM 2054 O O . GLY A 1 277 ? -21.07321 -34.86446 -9.66567 1.000 99.22374 277 GLY A O 1
ATOM 2055 N N . ALA A 1 278 ? -19.66214 -35.18673 -7.99778 1.000 93.31660 278 ALA A N 1
ATOM 2056 C CA . ALA A 1 278 ? -19.20923 -36.42468 -8.55696 1.000 95.38634 278 ALA A CA 1
ATOM 2057 C C . ALA A 1 278 ? -20.36228 -37.38963 -8.58303 1.000 97.85411 278 ALA A C 1
ATOM 2058 O O . ALA A 1 278 ? -20.60136 -38.03349 -9.58009 1.000 101.82502 278 ALA A O 1
ATOM 2060 N N . PHE A 1 279 ? -21.09922 -37.44973 -7.48999 1.000 95.92546 279 PHE A N 1
ATOM 2061 C CA . PHE A 1 279 ? -22.22626 -38.35369 -7.39005 1.000 98.46434 279 PHE A CA 1
ATOM 2062 C C . PHE A 1 279 ? -23.28229 -38.00351 -8.39995 1.000 102.48464 279 PHE A C 1
ATOM 2063 O O . PHE A 1 279 ? -23.81837 -38.86440 -9.06204 1.000 106.24336 279 PHE A O 1
ATOM 2071 N N . GLU A 1 280 ? -23.50124 -36.71048 -8.57378 1.000 101.81172 280 GLU A N 1
ATOM 2072 C CA . GLU A 1 280 ? -24.49826 -36.16632 -9.48466 1.000 105.21026 280 GLU A CA 1
ATOM 2073 C C . GLU A 1 280 ? -24.17234 -36.19115 -10.96768 1.000 108.27304 280 GLU A C 1
ATOM 2074 O O . GLU A 1 280 ? -24.95836 -35.69501 -11.76157 1.000 110.94221 280 GLU A O 1
ATOM 2080 N N . ARG A 1 281 ? -23.01139 -36.71215 -11.34080 1.000 107.78098 281 ARG A N 1
ATOM 2081 C CA . ARG A 1 281 ? -22.60046 -36.80400 -12.72784 1.000 110.81383 281 ARG A CA 1
ATOM 2082 C C . ARG A 1 281 ? -22.16054 -38.21497 -13.06304 1.000 112.41576 281 ARG A C 1
ATOM 2083 O O . ARG A 1 281 ? -21.77361 -38.49685 -14.17309 1.000 115.58372 281 ARG A O 1
ATOM 2091 N N . GLY A 1 282 ? -22.19654 -39.09710 -12.08515 1.000 110.31617 282 GLY A N 1
ATOM 2092 C CA . GLY A 1 282 ? -21.83461 -40.47609 -12.30334 1.000 112.14750 282 GLY A CA 1
ATOM 2093 C C . GLY A 1 282 ? -20.38663 -40.88916 -12.24347 1.000 110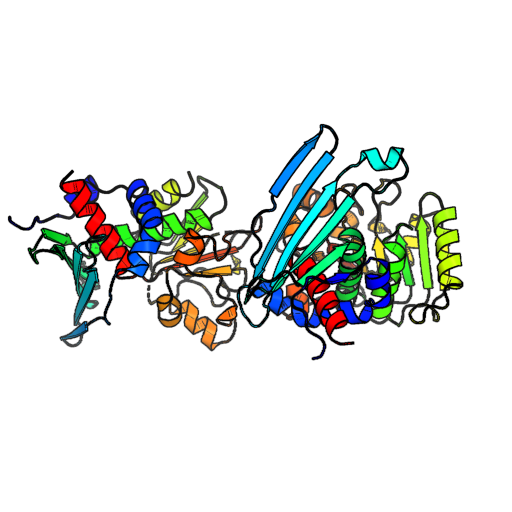.99354 282 GLY A C 1
ATOM 2094 O O . GLY A 1 282 ? -20.09369 -42.04814 -12.47563 1.000 112.73274 282 GLY A O 1
ATOM 2095 N N . VAL A 1 283 ? -19.47457 -39.97724 -11.92340 1.000 108.83379 283 VAL A N 1
ATOM 2096 C CA . VAL A 1 283 ? -18.07458 -40.35731 -11.88552 1.000 108.12763 283 VAL A CA 1
ATOM 2097 C C . VAL A 1 283 ? -17.77557 -41.30647 -10.74066 1.000 106.66749 283 VAL A C 1
ATOM 2098 O O . VAL A 1 283 ? -16.96662 -42.19149 -10.88481 1.000 107.78196 283 VAL A O 1
ATOM 2102 N N . ILE A 1 284 ? -18.39450 -41.12059 -9.58760 1.000 104.73043 284 ILE A N 1
ATOM 2103 C CA . ILE A 1 284 ? -18.21049 -42.11673 -8.54374 1.000 104.55760 284 ILE A CA 1
ATOM 2104 C C . ILE A 1 284 ? -19.55450 -42.64272 -8.11774 1.000 106.95673 284 ILE A C 1
ATOM 2105 O O . ILE A 1 284 ? -20.58350 -42.18262 -8.58262 1.000 108.51145 284 ILE A O 1
ATOM 2110 N N . LYS A 1 285 ? -19.56349 -43.55884 -7.17485 1.000 107.75746 285 LYS A N 1
ATOM 2111 C CA . LYS A 1 285 ? -20.83851 -44.18482 -6.86687 1.000 111.87569 285 LYS A CA 1
ATOM 2112 C C . LYS A 1 285 ? -21.26344 -44.43899 -5.42488 1.000 111.50019 285 LYS A C 1
ATOM 2113 O O . LYS A 1 285 ? -21.94048 -45.41399 -5.16496 1.000 113.81279 285 LYS A O 1
ATOM 2119 N N . GLU A 1 286 ? -20.86436 -43.63113 -4.46679 1.000 109.07801 286 GLU A N 1
ATOM 2120 C CA . GLU A 1 286 ? -21.32129 -43.78228 -3.07479 1.000 109.03808 286 GLU A CA 1
ATOM 2121 C C . GLU A 1 286 ? -21.14031 -45.08140 -2.24596 1.000 110.31704 286 GLU A C 1
ATOM 2122 O O . GLU A 1 286 ? -20.73125 -44.99656 -1.09697 1.000 107.63362 286 GLU A O 1
ATOM 2128 N N . ASP A 1 287 ? -21.48239 -46.25531 -2.78010 1.000 114.68693 287 ASP A N 1
ATOM 2129 C CA . ASP A 1 287 ? -21.30142 -47.52741 -2.08027 1.000 117.30631 287 ASP A CA 1
ATOM 2130 C C . ASP A 1 287 ? -19.87345 -47.99646 -2.21640 1.000 117.16112 287 ASP A C 1
ATOM 2131 O O . ASP A 1 287 ? -19.39544 -48.79758 -1.42253 1.000 118.22540 287 ASP A O 1
ATOM 2136 N N . GLU A 1 288 ? -19.20047 -47.48436 -3.24137 1.000 116.17140 288 GLU A N 1
ATOM 2137 C CA . GLU A 1 288 ? -17.80950 -47.79639 -3.52548 1.000 115.57440 288 GLU A CA 1
ATOM 2138 C C . GLU A 1 288 ? -16.80942 -46.88453 -2.82142 1.000 109.10120 288 GLU A C 1
ATOM 2139 O O . GLU A 1 288 ? -15.62544 -46.91255 -3.10448 1.000 108.49973 288 GLU A O 1
ATOM 2145 N N . ILE A 1 289 ? -17.29334 -46.05362 -1.92329 1.000 104.10609 289 ILE A N 1
ATOM 2146 C CA . ILE A 1 289 ? -16.43026 -45.18975 -1.19422 1.000 97.91494 289 ILE A CA 1
ATOM 2147 C C . ILE A 1 289 ? -15.62226 -46.10690 -0.31338 1.000 95.22036 289 ILE A C 1
ATOM 2148 O O . ILE A 1 289 ? -16.14627 -46.99396 0.32254 1.000 96.70416 289 ILE A O 1
ATOM 2153 N N . GLY A 1 290 ? -14.33224 -45.88097 -0.23042 1.000 91.28531 290 GLY A N 1
ATOM 2154 C CA . GLY A 1 290 ? -13.49824 -46.70212 0.60544 1.000 89.13293 290 GLY A CA 1
ATOM 2155 C C . GLY A 1 290 ? -13.90217 -46.82328 2.05344 1.000 86.23855 290 GLY A C 1
ATOM 2156 O O . GLY A 1 290 ? -13.67919 -47.84437 2.64530 1.000 88.63916 290 GLY A O 1
ATOM 2157 N N . GLY A 1 291 ? -14.43409 -45.77434 2.65360 1.000 81.97010 291 GLY A N 1
ATOM 2158 C CA . GLY A 1 291 ? -14.86802 -45.84849 4.02162 1.000 79.74148 291 GLY A CA 1
ATOM 2159 C C . GLY A 1 291 ? -14.56393 -44.58760 4.75576 1.000 75.29855 291 GLY A C 1
ATOM 2160 O O . GLY A 1 291 ? -13.96991 -43.69355 4.20884 1.000 74.38102 291 GLY A O 1
ATOM 2161 N N . ASN A 1 292 ? -15.00486 -44.51073 5.98979 1.000 72.98507 292 ASN A N 1
ATOM 2162 C CA . ASN A 1 292 ? -14.71476 -43.34285 6.80393 1.000 69.65076 292 ASN A CA 1
ATOM 2163 C C . ASN A 1 292 ? -13.53173 -43.62302 7.72583 1.000 68.89718 292 ASN A C 1
ATOM 2164 O O . ASN A 1 292 ? -13.02878 -44.74406 7.81366 1.000 69.82455 292 ASN A O 1
ATOM 2169 N N . LEU A 1 293 ? -13.08664 -42.57013 8.41494 1.000 67.21224 293 LEU A N 1
ATOM 2170 C CA . LEU A 1 293 ? -11.91961 -42.68730 9.28387 1.000 67.61601 293 LEU A CA 1
ATOM 2171 C C . LEU A 1 293 ? -12.17759 -43.65743 10.42976 1.000 70.07171 293 LEU A C 1
ATOM 2172 O O . LEU A 1 293 ? -11.27461 -44.40152 10.83862 1.000 70.70608 293 LEU A O 1
ATOM 2177 N N . LEU A 1 294 ? -13.40456 -43.66644 10.95582 1.000 71.11921 294 LEU A N 1
ATOM 2178 C CA . LEU A 1 294 ? -13.76055 -44.60956 12.01272 1.000 73.47452 294 LEU A CA 1
ATOM 2179 C C . LEU A 1 294 ? -13.57865 -46.04751 11.54252 1.000 75.45937 294 LEU A C 1
ATOM 2180 O O . LEU A 1 294 ? -13.00565 -46.88062 12.25839 1.000 77.54415 294 LEU A O 1
ATOM 2185 N N . GLU A 1 295 ? -14.04072 -46.35033 10.32451 1.000 75.75856 295 GLU A N 1
ATOM 2186 C CA . GLU A 1 295 ? -13.94181 -47.71327 9.80833 1.000 79.10427 295 GLU A CA 1
ATOM 2187 C C . GLU A 1 295 ? -12.49084 -48.13431 9.61620 1.000 78.52854 295 GLU A C 1
ATOM 2188 O O . GLU A 1 295 ? -12.12488 -49.27237 9.92604 1.000 81.21041 295 GLU A O 1
ATOM 2194 N N . LEU A 1 296 ? -11.64683 -47.23329 9.10227 1.000 75.20031 296 LEU A N 1
ATOM 2195 C CA . LEU A 1 296 ? -10.23385 -47.56833 8.95016 1.000 76.00913 296 LEU A CA 1
ATOM 2196 C C . LEU A 1 296 ? -9.55679 -47.75154 10.30210 1.000 77.37212 296 LEU A C 1
ATOM 2197 O O . LEU A 1 296 ? -8.66782 -48.60060 10.44795 1.000 79.73012 296 LEU A O 1
ATOM 2202 N N . ILE A 1 297 ? -9.95770 -46.96965 11.30522 1.000 76.16368 297 ILE A N 1
ATOM 2203 C CA . ILE A 1 297 ? -9.33964 -47.09084 12.62317 1.000 77.92386 297 ILE A CA 1
ATOM 2204 C C . ILE A 1 297 ? -9.70267 -48.42291 13.26702 1.000 83.77567 297 ILE A C 1
ATOM 2205 O O . ILE A 1 297 ? -8.83767 -49.12902 13.80189 1.000 85.81202 297 ILE A O 1
ATOM 2210 N N . ARG A 1 298 ? -10.98069 -48.78684 13.23004 1.000 86.76210 298 ARG A N 1
ATOM 2211 C CA . ARG A 1 298 ? -11.41971 -50.02790 13.85291 1.000 93.36010 298 ARG A CA 1
ATOM 2212 C C . ARG A 1 298 ? -11.17182 -51.25780 12.98274 1.000 96.02911 298 ARG A C 1
ATOM 2213 O O . ARG A 1 298 ? -11.49385 -52.37284 13.40961 1.000 100.82394 298 ARG A O 1
ATOM 2221 N N . GLY A 1 299 ? -10.59087 -51.09068 11.79473 1.000 93.43676 299 GLY A N 1
ATOM 2222 C CA . GLY A 1 299 ? -10.25397 -52.21359 10.94257 1.000 96.35798 299 GLY A CA 1
ATOM 2223 C C . GLY A 1 299 ? -11.38803 -52.77243 10.11356 1.000 98.34670 299 GLY A C 1
ATOM 2224 O O . GLY A 1 299 ? -11.21712 -53.82336 9.48741 1.000 101.84038 299 GLY A O 1
ATOM 2225 N N . ASP A 1 300 ? -12.54401 -52.10737 10.08470 1.000 96.32692 300 ASP A N 1
ATOM 2226 C CA . ASP A 1 300 ? -13.67607 -52.61022 9.31969 1.000 99.45476 300 ASP A CA 1
ATOM 2227 C C . ASP A 1 300 ? -13.50714 -52.42104 7.81871 1.000 97.75229 300 ASP A C 1
ATOM 2228 O O . ASP A 1 300 ? -14.12621 -53.15891 7.04265 1.000 100.82038 300 ASP A O 1
ATOM 2233 N N . LYS A 1 301 ? -12.69411 -51.45802 7.39379 1.000 93.41258 301 LYS A N 1
ATOM 2234 C CA . LYS A 1 301 ? -12.34418 -51.28986 5.99279 1.000 93.24638 301 LYS A CA 1
ATOM 2235 C C . LYS A 1 301 ? -10.85817 -50.97292 5.90276 1.000 90.82327 301 LYS A C 1
ATOM 2236 O O . LYS A 1 301 ? -10.33809 -50.17604 6.69083 1.000 88.00432 301 LYS A O 1
ATOM 2242 N N . VAL A 1 302 ? -10.17125 -51.61683 4.96064 1.000 92.76906 302 VAL A N 1
ATOM 2243 C CA . VAL A 1 302 ? -8.74324 -51.37487 4.79060 1.000 91.71868 302 VAL A CA 1
ATOM 2244 C C . VAL A 1 302 ? -8.53122 -50.06179 4.04275 1.000 86.22219 302 VAL A C 1
ATOM 2245 O O . VAL A 1 302 ? -9.39324 -49.58765 3.29886 1.000 84.66065 302 VAL A O 1
ATOM 2249 N N . GLY A 1 303 ? -7.37118 -49.45487 4.26977 1.000 83.28500 303 GLY A N 1
ATOM 2250 C CA . GLY A 1 303 ? -7.00716 -48.23680 3.57391 1.000 79.07637 303 GLY A CA 1
ATOM 2251 C C . GLY A 1 303 ? -6.15523 -48.50068 2.35083 1.000 80.38064 303 GLY A C 1
ATOM 2252 O O . GLY A 1 303 ? -6.59531 -49.17755 1.41677 1.000 82.59193 303 GLY A O 1
ATOM 2253 N N . ARG A 1 304 ? -4.93121 -47.97374 2.35184 1.000 78.64254 304 ARG A N 1
ATOM 2254 C CA . ARG A 1 304 ? -4.03927 -48.11964 1.20777 1.000 79.64215 304 ARG A CA 1
ATOM 2255 C C . ARG A 1 304 ? -3.80736 -49.59161 0.89557 1.000 85.77161 304 ARG A C 1
ATOM 2256 O O . ARG A 1 304 ? -3.31435 -50.34474 1.73945 1.000 87.70694 304 ARG A O 1
ATOM 2264 N N . SER A 1 305 ? -4.17544 -49.99544 -0.31846 1.000 89.51705 305 SER A N 1
ATOM 2265 C CA . SER A 1 305 ? -4.04753 -51.38039 -0.75564 1.000 96.84748 305 SER A CA 1
ATOM 2266 C C . SER A 1 305 ? -2.80258 -51.63734 -1.59174 1.000 99.00916 305 SER A C 1
ATOM 2267 O O . SER A 1 305 ? -2.30464 -52.76636 -1.60791 1.000 103.20231 305 SER A O 1
ATOM 2270 N N . SER A 1 306 ? -2.29257 -50.62228 -2.28564 1.000 96.65678 306 SER A N 1
ATOM 2271 C CA . SER A 1 306 ? -1.11462 -50.77222 -3.12372 1.000 98.37352 306 SER A CA 1
ATOM 2272 C C . SER A 1 306 ? -0.17055 -49.60730 -2.86762 1.000 94.48450 306 SER A C 1
ATOM 2273 O O . SER A 1 306 ? -0.55548 -48.58536 -2.29547 1.000 90.36460 306 SER A O 1
ATOM 2276 N N . SER A 1 307 ? 1.07742 -49.77330 -3.29870 1.000 96.00072 307 SER A N 1
ATOM 2277 C CA . SER A 1 307 ? 2.00547 -48.65334 -3.35361 1.000 93.23732 307 SER A CA 1
ATOM 2278 C C . SER A 1 307 ? 1.83944 -47.83617 -4.62850 1.000 92.63942 307 SER A C 1
ATOM 2279 O O . SER A 1 307 ? 2.50648 -46.80718 -4.78240 1.000 90.09438 307 SER A O 1
ATOM 2282 N N . GLU A 1 308 ? 0.96737 -48.27202 -5.53551 1.000 95.23025 308 GLU A N 1
ATOM 2283 C CA . GLU A 1 308 ? 0.66134 -47.55384 -6.76140 1.000 95.55462 308 GLU A CA 1
ATOM 2284 C C . GLU A 1 308 ? -0.71763 -46.91378 -6.73225 1.000 91.81174 308 GLU A C 1
ATOM 2285 O O . GLU A 1 308 ? -1.05864 -46.16565 -7.65413 1.000 90.55833 308 GLU A O 1
ATOM 2291 N N . GLU A 1 309 ? -1.50059 -47.18488 -5.69224 1.000 90.15403 309 GLU A N 1
ATOM 2292 C CA . GLU A 1 309 ? -2.86856 -46.70183 -5.59711 1.000 88.14762 309 GLU A CA 1
ATOM 2293 C C . GLU A 1 309 ? -2.90547 -45.20986 -5.29192 1.000 83.81954 309 GLU A C 1
ATOM 2294 O O . GLU A 1 309 ? -2.06241 -44.68900 -4.55589 1.000 80.94587 309 GLU A O 1
ATOM 2300 N N . ILE A 1 310 ? -3.88747 -44.52275 -5.86278 1.000 83.50005 310 ILE A N 1
ATOM 2301 C CA . ILE A 1 310 ? -4.19639 -43.14778 -5.48859 1.000 80.52049 310 ILE A CA 1
ATOM 2302 C C . ILE A 1 310 ? -5.26433 -43.19287 -4.40654 1.000 78.22660 310 ILE A C 1
ATOM 2303 O O . ILE A 1 310 ? -6.32737 -43.79279 -4.59656 1.000 79.57023 310 ILE A O 1
ATOM 2308 N N . THR A 1 311 ? -4.98325 -42.57802 -3.26548 1.000 73.97406 311 THR A N 1
ATOM 2309 C CA . THR A 1 311 ? -5.96418 -42.45211 -2.19941 1.000 71.98063 311 THR A CA 1
ATOM 2310 C C . THR A 1 311 ? -6.38711 -40.99611 -2.08520 1.000 70.37270 311 THR A C 1
ATOM 2311 O O . THR A 1 311 ? -5.59908 -40.08611 -2.34513 1.000 70.11753 311 THR A O 1
ATOM 2315 N N . VAL A 1 312 ? -7.64708 -40.78010 -1.71811 1.000 70.02181 312 VAL A N 1
ATOM 2316 C CA . VAL A 1 312 ? -8.18701 -39.44310 -1.51091 1.000 67.04172 312 VAL A CA 1
ATOM 2317 C C . VAL A 1 312 ? -8.90594 -39.44723 -0.17088 1.000 66.03032 312 VAL A C 1
ATOM 2318 O O . VAL A 1 312 ? -9.64697 -40.38424 0.12604 1.000 68.11852 312 VAL A O 1
ATOM 2322 N N . PHE A 1 313 ? -8.66185 -38.43035 0.64724 1.000 64.00676 313 PHE A N 1
ATOM 2323 C CA . PHE A 1 313 ? -9.30278 -38.29149 1.94929 1.000 62.20058 313 PHE A CA 1
ATOM 2324 C C . PHE A 1 313 ? -9.95571 -36.92147 2.03250 1.000 61.44575 313 PHE A C 1
ATOM 2325 O O . PHE A 1 313 ? -9.25766 -35.90550 2.02459 1.000 59.70972 313 PHE A O 1
ATOM 2333 N N . LYS A 1 314 ? -11.27471 -36.91041 2.06257 1.000 61.79561 314 LYS A N 1
ATOM 2334 C CA . LYS A 1 314 ? -12.05165 -35.69838 2.11576 1.000 60.11388 314 LYS A CA 1
ATOM 2335 C C . LYS A 1 314 ? -12.60057 -35.49653 3.48182 1.000 60.09813 314 LYS A C 1
ATOM 2336 O O . LYS A 1 314 ? -13.22558 -36.36557 4.03874 1.000 60.21902 314 LYS A O 1
ATOM 2342 N N . SER A 1 315 ? -12.36948 -34.32861 4.02695 1.000 58.58885 315 SER A N 1
ATOM 2343 C CA . SER A 1 315 ? -12.85440 -34.06375 5.33501 1.000 57.75274 315 SER A CA 1
ATOM 2344 C C . SER A 1 315 ? -13.64834 -32.80673 5.46721 1.000 56.00175 315 SER A C 1
ATOM 2345 O O . SER A 1 315 ? -13.38032 -31.81666 4.84933 1.000 55.09455 315 SER A O 1
ATOM 2348 N N . VAL A 1 316 ? -14.68930 -32.90178 6.25625 1.000 56.20870 316 VAL A N 1
ATOM 2349 C CA . VAL A 1 316 ? -15.48023 -31.76379 6.58644 1.000 56.60637 316 VAL A CA 1
ATOM 2350 C C . VAL A 1 316 ? -15.13615 -31.71499 8.06243 1.000 57.18455 316 VAL A C 1
ATOM 2351 O O . VAL A 1 316 ? -13.98713 -31.53309 8.39539 1.000 57.00941 316 VAL A O 1
ATOM 2355 N N . GLY A 1 317 ? -16.05711 -31.85506 8.95846 1.000 57.08845 317 GLY A N 1
ATOM 2356 C CA . GLY A 1 317 ? -15.71104 -31.90826 10.35543 1.000 57.38468 317 GLY A CA 1
ATOM 2357 C C . GLY A 1 317 ? -16.73805 -32.74930 11.07438 1.000 59.34083 317 GLY A C 1
ATOM 2358 O O . GLY A 1 317 ? -17.64810 -33.26018 10.47236 1.000 61.27708 317 GLY A O 1
ATOM 2359 N N . SER A 1 318 ? -16.59599 -32.88647 12.37335 1.000 58.42063 318 SER A N 1
ATOM 2360 C CA . SER A 1 318 ? -17.56798 -33.64752 13.13231 1.000 61.42786 318 SER A CA 1
ATOM 2361 C C . SER A 1 318 ? -17.52789 -33.21270 14.55636 1.000 59.95673 318 SER A C 1
ATOM 2362 O O . SER A 1 318 ? -16.52085 -32.80481 15.04636 1.000 58.51459 318 SER A O 1
ATOM 2365 N N . ALA A 1 319 ? -18.66486 -33.30673 15.20941 1.000 60.85091 319 ALA A N 1
ATOM 2366 C CA . ALA A 1 319 ? -18.78677 -32.92990 16.58746 1.000 60.24601 319 ALA A CA 1
ATOM 2367 C C . ALA A 1 319 ? -18.00177 -33.88205 17.44030 1.000 61.02855 319 ALA A C 1
ATOM 2368 O O . ALA A 1 319 ? -17.45270 -33.52720 18.45132 1.000 59.84564 319 ALA A O 1
ATOM 2370 N N . VAL A 1 320 ? -17.91285 -35.10499 16.97814 1.000 62.15260 320 VAL A N 1
ATOM 2371 C CA . VAL A 1 320 ? -17.21186 -36.11313 17.76698 1.000 65.33537 320 VAL A CA 1
ATOM 2372 C C . VAL A 1 320 ? -15.72884 -35.77621 17.88594 1.000 62.88734 320 VAL A C 1
ATOM 2373 O O . VAL A 1 320 ? -15.13179 -35.91838 18.95889 1.000 62.79483 320 VAL A O 1
ATOM 2377 N N . VAL A 1 321 ? -15.11187 -35.29410 16.80497 1.000 60.89618 321 VAL A N 1
ATOM 2378 C CA . VAL A 1 321 ? -13.70085 -34.93318 16.90195 1.000 60.61948 321 VAL A CA 1
ATOM 2379 C C . VAL A 1 321 ? -13.52675 -33.58428 17.59611 1.000 59.82246 321 VAL A C 1
ATOM 2380 O O . VAL A 1 321 ? -12.53670 -33.37242 18.30708 1.000 60.84760 321 VAL A O 1
ATOM 2384 N N . ASP A 1 322 ? -14.45372 -32.64521 17.38927 1.000 58.63974 322 ASP A N 1
ATOM 2385 C CA . ASP A 1 322 ? -14.48162 -31.43931 18.21643 1.000 59.99258 322 ASP A CA 1
ATOM 2386 C C . ASP A 1 322 ? -14.40856 -31.81050 19.69138 1.000 61.48533 322 ASP A C 1
ATOM 2387 O O . ASP A 1 322 ? -13.60250 -31.26464 20.45941 1.000 60.65224 322 ASP A O 1
ATOM 2392 N N . MET A 1 323 ? -15.25858 -32.75551 20.09030 1.000 62.46896 323 MET A N 1
ATOM 2393 C CA . MET A 1 323 ? -15.34253 -33.17769 21.47825 1.000 64.68253 323 MET A CA 1
ATOM 2394 C C . MET A 1 323 ? -14.07154 -33.89380 21.91410 1.000 65.65980 323 MET A C 1
ATOM 2395 O O . MET A 1 323 ? -13.59448 -33.69197 23.03510 1.000 67.02555 323 MET A O 1
ATOM 2400 N N . LEU A 1 324 ? -13.50763 -34.72772 21.03896 1.000 64.39990 324 LEU A N 1
ATOM 2401 C CA . LEU A 1 324 ? -12.25464 -35.40182 21.36381 1.000 66.17113 324 LEU A CA 1
ATOM 2402 C C . LEU A 1 324 ? -11.13658 -34.39590 21.61088 1.000 65.19494 324 LEU A C 1
ATOM 2403 O O . LEU A 1 324 ? -10.35954 -34.54006 22.55982 1.000 66.42673 324 LEU A O 1
ATOM 2408 N N . ALA A 1 325 ? -11.06258 -33.34980 20.78301 1.000 63.60392 325 ALA A N 1
ATOM 2409 C CA . ALA A 1 325 ? -10.01452 -32.34587 20.94308 1.000 62.34939 325 ALA A CA 1
ATOM 2410 C C . ALA A 1 325 ? -10.21542 -31.53502 22.21820 1.000 64.21842 325 ALA A C 1
ATOM 2411 O O . ALA A 1 325 ? -9.26637 -31.31216 22.98118 1.000 66.35233 325 ALA A O 1
ATOM 2413 N N . ALA A 1 326 ? -11.44438 -31.07000 22.46232 1.000 64.51041 326 ALA A N 1
ATOM 2414 C CA . ALA A 1 326 ? -11.70628 -30.29514 23.67243 1.000 66.54363 326 ALA A CA 1
ATOM 2415 C C . ALA A 1 326 ? -11.44426 -31.12431 24.92431 1.000 69.53177 326 ALA A C 1
ATOM 2416 O O . ALA A 1 326 ? -10.86219 -30.62846 25.90035 1.000 71.91715 326 ALA A O 1
ATOM 2418 N N . GLN A 1 327 ? -11.86132 -32.39429 24.90817 1.000 70.64468 327 GLN A N 1
ATOM 2419 C CA . GLN A 1 327 ? -11.58630 -33.28744 26.02505 1.000 74.11946 327 GLN A CA 1
ATOM 2420 C C . GLN A 1 327 ? -10.09130 -33.47054 26.22895 1.000 74.37611 327 GLN A C 1
ATOM 2421 O O . GLN A 1 327 ? -9.61024 -33.45971 27.36892 1.000 77.44792 327 GLN A O 1
ATOM 2427 N N . PHE A 1 328 ? -9.34037 -33.65043 25.13788 1.000 71.82261 328 PHE A N 1
ATOM 2428 C CA . PHE A 1 328 ? -7.89937 -33.82152 25.27279 1.000 72.21147 328 PHE A CA 1
ATOM 2429 C C . PHE A 1 328 ? -7.25828 -32.58763 25.88891 1.000 74.13128 328 PHE A C 1
ATOM 2430 O O . PHE A 1 328 ? -6.42424 -32.70278 26.79286 1.000 77.46605 328 PHE A O 1
ATOM 2438 N N . VAL A 1 329 ? -7.65125 -31.39755 25.42708 1.000 72.79893 329 VAL A N 1
ATOM 2439 C CA . VAL A 1 329 ? -7.07516 -30.17065 25.97921 1.000 76.05798 329 VAL A CA 1
ATOM 2440 C C . VAL A 1 329 ? -7.37908 -30.06182 27.46824 1.000 79.70641 329 VAL A C 1
ATOM 2441 O O . VAL A 1 329 ? -6.48902 -29.78097 28.28223 1.000 82.49703 329 VAL A O 1
ATOM 2445 N N . TYR A 1 330 ? -8.64007 -30.29181 27.85328 1.000 78.89955 330 TYR A N 1
ATOM 2446 C CA . TYR A 1 330 ? -9.00299 -30.17698 29.26431 1.000 83.20111 330 TYR A CA 1
ATOM 2447 C C . TYR A 1 330 ? -8.22599 -31.17312 30.11914 1.000 86.09891 330 TYR A C 1
ATOM 2448 O O . TYR A 1 330 ? -7.59193 -30.79628 31.11616 1.000 90.46540 330 TYR A O 1
ATOM 2457 N N . GLU A 1 331 ? -8.26907 -32.45507 29.74798 1.000 85.09396 331 GLU A N 1
ATOM 2458 C CA . GLU A 1 331 ? -7.63708 -33.48121 30.56882 1.000 89.73158 331 GLU A CA 1
ATOM 2459 C C . GLU A 1 331 ? -6.12707 -33.29128 30.63576 1.000 90.19559 331 GLU A C 1
ATOM 2460 O O . GLU A 1 331 ? -5.51303 -33.55045 31.67670 1.000 94.93387 331 GLU A O 1
ATOM 2466 N N . THR A 1 332 ? -5.50810 -32.83017 29.54479 1.000 85.91024 332 THR A N 1
ATOM 2467 C CA . THR A 1 332 ? -4.08109 -32.53225 29.59176 1.000 87.00333 332 THR A CA 1
ATOM 2468 C C . THR A 1 332 ? -3.80098 -31.37738 30.53989 1.000 90.31741 332 THR A C 1
ATOM 2469 O O . THR A 1 332 ? -2.86494 -31.43553 31.34683 1.000 93.64820 332 THR A O 1
ATOM 2473 N N . TYR A 1 333 ? -4.60794 -30.31233 30.46207 1.000 90.01415 333 TYR A N 1
ATOM 2474 C CA . TYR A 1 333 ? -4.43984 -29.19446 31.38220 1.000 94.96235 333 TYR A CA 1
ATOM 2475 C C . TYR A 1 333 ? -4.49478 -29.66364 32.83014 1.000 100.29672 333 TYR A C 1
ATOM 2476 O O . TYR A 1 333 ? -3.67872 -29.25378 33.66015 1.000 103.99332 333 TYR A O 1
ATOM 2485 N N . THR A 1 334 ? -5.45781 -30.52964 33.15008 1.000 101.52318 334 THR A N 1
ATOM 2486 C CA . THR A 1 334 ? -5.58976 -30.98081 34.53203 1.000 108.63218 334 THR A CA 1
ATOM 2487 C C . THR A 1 334 ? -4.49478 -31.95491 34.94085 1.000 114.37896 334 THR A C 1
ATOM 2488 O O . THR A 1 334 ? -4.31973 -32.19607 36.13781 1.000 119.52166 334 THR A O 1
ATOM 2492 N N . ARG A 1 335 ? -3.75186 -32.51082 33.98574 1.000 114.57920 335 ARG A N 1
ATOM 2493 C CA . ARG A 1 335 ? -2.76189 -33.54390 34.26556 1.000 120.38980 335 ARG A CA 1
ATOM 2494 C C . ARG A 1 335 ? -1.34386 -32.99999 34.40856 1.000 125.05622 335 ARG A C 1
ATOM 2495 O O . ARG A 1 335 ? -0.39090 -33.78803 34.40241 1.000 127.08184 335 ARG A O 1
ATOM 2503 N N . THR A 1 336 ? -1.17579 -31.68701 34.53971 1.000 127.89691 336 THR A N 1
ATOM 2504 C CA . THR A 1 336 ? 0.16124 -31.09308 34.59472 1.000 132.26538 336 THR A CA 1
ATOM 2505 C C . THR A 1 336 ? 0.75531 -31.11429 35.99969 1.000 140.26185 336 THR A C 1
ATOM 2506 O O . THR A 1 336 ? 0.93539 -30.06838 36.62481 1.000 144.01573 336 THR A O 1
ATOM 2510 N N . SER B 1 13 ? -71.52806 -50.39997 34.99056 1.000 103.89264 13 SER B N 1
ATOM 2511 C CA . SER B 1 13 ? -71.64390 -51.59212 35.82237 1.000 102.41301 13 SER B CA 1
ATOM 2512 C C . SER B 1 13 ? -70.94216 -52.79475 35.19650 1.000 99.10274 13 SER B C 1
ATOM 2513 O O . SER B 1 13 ? -69.96517 -53.30742 35.73983 1.000 96.83411 13 SER B O 1
ATOM 2516 N N . SER B 1 14 ? -71.44952 -53.23382 34.04825 1.000 99.09084 14 SER B N 1
ATOM 2517 C CA . SER B 1 14 ? -70.95377 -54.43554 33.39630 1.000 95.95800 14 SER B CA 1
ATOM 2518 C C . SER B 1 14 ? -69.66458 -54.14792 32.62785 1.000 92.56455 14 SER B C 1
ATOM 2519 O O . SER B 1 14 ? -69.41888 -53.01177 32.21508 1.000 93.28471 14 SER B O 1
ATOM 2522 N N . PRO B 1 15 ? -68.82509 -55.16155 32.42806 1.000 89.03855 15 PRO B N 1
ATOM 2523 C CA . PRO B 1 15 ? -67.71877 -55.01698 31.47952 1.000 86.85533 15 PRO B CA 1
ATOM 2524 C C . PRO B 1 15 ? -68.23318 -55.05902 30.05031 1.000 88.70914 15 PRO B C 1
ATOM 2525 O O . PRO B 1 15 ? -69.31785 -55.56943 29.76281 1.000 90.28974 15 PRO B O 1
ATOM 2529 N N . ILE B 1 16 ? -67.43204 -54.50858 29.14269 1.000 88.44589 16 ILE B N 1
ATOM 2530 C CA . ILE B 1 16 ? -67.82557 -54.31557 27.75256 1.000 91.23204 16 ILE B CA 1
ATOM 2531 C C . ILE B 1 16 ? -66.99384 -55.23812 26.87478 1.000 89.63447 16 ILE B C 1
ATOM 2532 O O . ILE B 1 16 ? -65.75987 -55.23863 26.95827 1.000 87.35593 16 ILE B O 1
ATOM 2537 N N . PHE B 1 17 ? -67.66618 -56.01330 26.03042 1.000 90.96342 17 PHE B N 1
ATOM 2538 C CA . PHE B 1 17 ? -66.98445 -56.86690 25.06659 1.000 90.95489 17 PHE B CA 1
ATOM 2539 C C . PHE B 1 17 ? -66.70627 -56.06963 23.79979 1.000 91.51737 17 PHE B C 1
ATOM 2540 O O . PHE B 1 17 ? -67.63620 -55.59794 23.13648 1.000 93.79135 17 PHE B O 1
ATOM 2548 N N . ILE B 1 18 ? -65.42820 -55.91807 23.46932 1.000 89.72231 18 ILE B N 1
ATOM 2549 C CA . ILE B 1 18 ? -64.98799 -55.24874 22.25458 1.000 90.86980 18 ILE B CA 1
ATOM 2550 C C . ILE B 1 18 ? -64.59615 -56.35046 21.27860 1.000 91.84469 18 ILE B C 1
ATOM 2551 O O . ILE B 1 18 ? -63.53395 -56.96404 21.40995 1.000 90.26225 18 ILE B O 1
ATOM 2556 N N . SER B 1 19 ? -65.45765 -56.61370 20.30323 1.000 95.49671 19 SER B N 1
ATOM 2557 C CA . SER B 1 19 ? -65.11185 -57.56543 19.26125 1.000 97.52114 19 SER B CA 1
ATOM 2558 C C . SER B 1 19 ? -64.03173 -56.97088 18.35975 1.000 99.16133 19 SER B C 1
ATOM 2559 O O . SER B 1 19 ? -63.60426 -55.82272 18.51706 1.000 97.57871 19 SER B O 1
ATOM 2562 N N . THR B 1 20 ? -63.58402 -57.77558 17.39683 1.000 102.70582 20 THR B N 1
ATOM 2563 C CA . THR B 1 20 ? -62.52084 -57.34303 16.49731 1.000 105.39429 20 THR B CA 1
ATOM 2564 C C . THR B 1 20 ? -62.96297 -56.16611 15.63327 1.000 109.33585 20 THR B C 1
ATOM 2565 O O . THR B 1 20 ? -62.21130 -55.19678 15.44869 1.000 108.77989 20 THR B O 1
ATOM 2569 N N . GLU B 1 21 ? -64.18874 -56.22455 15.10678 1.000 113.59914 21 GLU B N 1
ATOM 2570 C CA . GLU B 1 21 ? -64.69086 -55.13165 14.28071 1.000 117.36601 21 GLU B CA 1
ATOM 2571 C C . GLU B 1 21 ? -64.84971 -53.84582 15.08280 1.000 114.30228 21 GLU B C 1
ATOM 2572 O O . GLU B 1 21 ? -64.65894 -52.75367 14.53701 1.000 115.34651 21 GLU B O 1
ATOM 2578 N N . ASN B 1 22 ? -65.18918 -53.94811 16.37066 1.000 110.47553 22 ASN B N 1
ATOM 2579 C CA . ASN B 1 22 ? -65.22000 -52.76023 17.21979 1.000 107.77084 22 ASN B CA 1
ATOM 2580 C C . ASN B 1 22 ? -63.83631 -52.12567 17.32142 1.000 104.43815 22 ASN B C 1
ATOM 2581 O O . ASN B 1 22 ? -63.69177 -50.89660 17.22362 1.000 104.38778 22 ASN B O 1
ATOM 2586 N N . LEU B 1 23 ? -62.80704 -52.95627 17.52273 1.000 101.88998 23 LEU B N 1
ATOM 2587 C CA . LEU B 1 23 ? -61.43125 -52.46971 17.54233 1.000 99.55027 23 LEU B CA 1
ATOM 2588 C C . LEU B 1 23 ? -61.09003 -51.74941 16.24656 1.000 101.88359 23 LEU B C 1
ATOM 2589 O O . LEU B 1 23 ? -60.51149 -50.65718 16.26192 1.000 101.24753 23 LEU B O 1
ATOM 2594 N N . ARG B 1 24 ? -61.44133 -52.35242 15.10734 1.000 104.71466 24 ARG B N 1
ATOM 2595 C CA . ARG B 1 24 ? -61.13408 -51.71814 13.82854 1.000 107.28729 24 ARG B CA 1
ATOM 2596 C C . ARG B 1 24 ? -61.91353 -50.42244 13.63739 1.000 109.74009 24 ARG B C 1
ATOM 2597 O O . ARG B 1 24 ? -61.41066 -49.48915 13.00170 1.000 111.09625 24 ARG B O 1
ATOM 2605 N N . THR B 1 25 ? -63.12779 -50.33900 14.18392 1.000 110.78341 25 THR B N 1
ATOM 2606 C CA . THR B 1 25 ? -63.93021 -49.13231 14.01374 1.000 113.11711 25 THR B CA 1
ATOM 2607 C C . THR B 1 25 ? -63.36301 -47.96817 14.81911 1.000 110.92131 25 THR B C 1
ATOM 2608 O O . THR B 1 25 ? -63.18625 -46.86504 14.28831 1.000 112.50101 25 THR B O 1
ATOM 2612 N N . ILE B 1 26 ? -63.06443 -48.19321 16.10020 1.000 107.59123 26 ILE B N 1
ATOM 2613 C CA . ILE B 1 26 ? -62.73324 -47.06018 16.96347 1.000 105.52036 26 ILE B CA 1
ATOM 2614 C C . ILE B 1 26 ? -61.28335 -46.61856 16.78010 1.000 103.57694 26 ILE B C 1
ATOM 2615 O O . ILE B 1 26 ? -60.97287 -45.42544 16.86937 1.000 103.27411 26 ILE B O 1
ATOM 2620 N N . LEU B 1 27 ? -60.37886 -47.55615 16.50635 1.000 102.42334 27 LEU B N 1
ATOM 2621 C CA . LEU B 1 27 ? -58.95496 -47.24356 16.43995 1.000 100.72381 27 LEU B CA 1
ATOM 2622 C C . LEU B 1 27 ? -58.55563 -46.70123 15.07318 1.000 102.68553 27 LEU B C 1
ATOM 2623 O O . LEU B 1 27 ? -59.05704 -47.14831 14.03793 1.000 105.40390 27 LEU B O 1
ATOM 2628 N N . THR B 1 28 ? -57.64304 -45.72886 15.07866 1.000 101.65324 28 THR B N 1
ATOM 2629 C CA . THR B 1 28 ? -56.87072 -45.35540 13.89901 1.000 103.70883 28 THR B CA 1
ATOM 2630 C C . THR B 1 28 ? -55.39686 -45.36884 14.27260 1.000 100.81770 28 THR B C 1
ATOM 2631 O O . THR B 1 28 ? -55.02846 -44.99582 15.39079 1.000 97.86965 28 THR B O 1
ATOM 2635 N N . HIS B 1 29 ? -54.55731 -45.80238 13.32888 1.000 101.46336 29 HIS B N 1
ATOM 2636 C CA . HIS B 1 29 ? -53.12637 -45.89982 13.60044 1.000 98.98058 29 HIS B CA 1
ATOM 2637 C C . HIS B 1 29 ? -52.53107 -44.53962 13.93984 1.000 97.84025 29 HIS B C 1
ATOM 2638 O O . HIS B 1 29 ? -51.62744 -44.44235 14.77322 1.000 95.00483 29 HIS B O 1
ATOM 2645 N N . GLN B 1 30 ? -53.02425 -43.47775 13.30278 1.000 100.28039 30 GLN B N 1
ATOM 2646 C CA . GLN B 1 30 ? -52.54993 -42.13159 13.61213 1.000 100.01411 30 GLN B CA 1
ATOM 2647 C C . GLN B 1 30 ? -52.78565 -41.78486 15.07908 1.000 96.20190 30 GLN B C 1
ATOM 2648 O O . GLN B 1 30 ? -51.85009 -41.42557 15.80949 1.000 94.40582 30 GLN B O 1
ATOM 2654 N N . THR B 1 31 ? -54.03278 -41.91143 15.53256 1.000 95.59924 31 THR B N 1
ATOM 2655 C CA . THR B 1 31 ? -54.37549 -41.49773 16.88848 1.000 93.28685 31 THR B CA 1
ATOM 2656 C C . THR B 1 31 ? -53.73853 -42.40860 17.93062 1.000 90.14544 31 THR B C 1
ATOM 2657 O O . THR B 1 31 ? -53.31615 -41.93955 18.99185 1.000 88.44644 31 THR B O 1
ATOM 2661 N N . LEU B 1 32 ? -53.64889 -43.71153 17.64850 1.000 89.22068 32 LEU B N 1
ATOM 2662 C CA . LEU B 1 32 ? -52.99790 -44.61238 18.59665 1.000 86.55385 32 LEU B CA 1
ATOM 2663 C C . LEU B 1 32 ? -51.49703 -44.35377 18.66228 1.000 85.99112 32 LEU B C 1
ATOM 2664 O O . LEU B 1 32 ? -50.89844 -44.41365 19.74451 1.000 83.78792 32 LEU B O 1
ATOM 2669 N N . ILE B 1 33 ? -50.87168 -44.08537 17.51156 1.000 87.60487 33 ILE B N 1
ATOM 2670 C CA . ILE B 1 33 ? -49.46984 -43.67679 17.49517 1.000 86.57935 33 ILE B CA 1
ATOM 2671 C C . ILE B 1 33 ? -49.27070 -42.46782 18.39540 1.000 85.81493 33 ILE B C 1
ATOM 2672 O O . ILE B 1 33 ? -48.36504 -42.43855 19.23576 1.000 84.17164 33 ILE B O 1
ATOM 2677 N N . ASN B 1 34 ? -50.12505 -41.45415 18.23318 1.000 87.44031 34 ASN B N 1
ATOM 2678 C CA . ASN B 1 34 ? -49.97386 -40.23619 19.02439 1.000 86.83179 34 ASN B CA 1
ATOM 2679 C C . ASN B 1 34 ? -50.20534 -40.50446 20.50926 1.000 84.32964 34 ASN B C 1
ATOM 2680 O O . ASN B 1 34 ? -49.50792 -39.94428 21.36561 1.000 83.33166 34 ASN B O 1
ATOM 2685 N N . HIS B 1 35 ? -51.17212 -41.36790 20.82977 1.000 83.40647 35 HIS B N 1
ATOM 2686 C CA . HIS B 1 35 ? -51.44453 -41.71518 22.22162 1.000 81.36190 35 HIS B CA 1
ATOM 2687 C C . HIS B 1 35 ? -50.23751 -42.38276 22.86902 1.000 79.22352 35 HIS B C 1
ATOM 2688 O O . HIS B 1 35 ? -49.80211 -41.99171 23.96324 1.000 78.07425 35 HIS B O 1
ATOM 2695 N N . ILE B 1 36 ? -49.69183 -43.40846 22.20811 1.000 78.75645 36 ILE B N 1
ATOM 2696 C CA . ILE B 1 36 ? -48.48176 -44.06402 22.70152 1.000 76.79918 36 ILE B CA 1
ATOM 2697 C C . ILE B 1 36 ? -47.35623 -43.04958 22.84909 1.000 77.27979 36 ILE B C 1
ATOM 2698 O O . ILE B 1 36 ? -46.66066 -43.01041 23.87037 1.000 75.47923 36 ILE B O 1
ATOM 2703 N N . GLN B 1 37 ? -47.17718 -42.19938 21.83526 1.000 79.13070 37 GLN B N 1
ATOM 2704 C CA . GLN B 1 37 ? -46.08057 -41.23893 21.83882 1.000 80.24409 37 GLN B CA 1
ATOM 2705 C C . GLN B 1 37 ? -46.15743 -40.30811 23.03890 1.000 79.94883 37 GLN B C 1
ATOM 2706 O O . GLN B 1 37 ? -45.14080 -40.03477 23.68834 1.000 79.15040 37 GLN B O 1
ATOM 2712 N N . SER B 1 38 ? -47.35176 -39.81363 23.35348 1.000 81.11433 38 SER B N 1
ATOM 2713 C CA . SER B 1 38 ? -47.48059 -38.83982 24.42555 1.000 81.24032 38 SER B CA 1
ATOM 2714 C C . SER B 1 38 ? -47.58888 -39.46403 25.80943 1.000 78.83733 38 SER B C 1
ATOM 2715 O O . SER B 1 38 ? -47.32456 -38.76904 26.79662 1.000 78.04555 38 SER B O 1
ATOM 2718 N N . ASN B 1 39 ? -47.95941 -40.74320 25.92613 1.000 77.64269 39 ASN B N 1
ATOM 2719 C CA . ASN B 1 39 ? -48.15369 -41.33443 27.24398 1.000 75.34140 39 ASN B CA 1
ATOM 2720 C C . ASN B 1 39 ? -47.14939 -42.42407 27.60725 1.000 72.37862 39 ASN B C 1
ATOM 2721 O O . ASN B 1 39 ? -47.21362 -42.94623 28.72516 1.000 70.49159 39 ASN B O 1
ATOM 2726 N N . LEU B 1 40 ? -46.21789 -42.77658 26.71858 1.000 71.57120 40 LEU B N 1
ATOM 2727 C CA . LEU B 1 40 ? -45.26958 -43.84023 27.03683 1.000 69.19426 40 LEU B CA 1
ATOM 2728 C C . LEU B 1 40 ? -44.33518 -43.49498 28.19624 1.000 68.67092 40 LEU B C 1
ATOM 2729 O O . LEU B 1 40 ? -44.03914 -44.37996 29.00525 1.000 67.17947 40 LEU B O 1
ATOM 2734 N N . PRO B 1 41 ? -43.82775 -42.24379 28.32559 1.000 69.14327 41 PRO B N 1
ATOM 2735 C CA . PRO B 1 41 ? -42.97734 -41.93358 29.48697 1.000 68.94949 41 PRO B CA 1
ATOM 2736 C C . PRO B 1 41 ? -43.66378 -42.14903 30.82967 1.000 69.56648 41 PRO B C 1
ATOM 2737 O O . PRO B 1 41 ? -43.17580 -42.91993 31.66877 1.000 68.60022 41 PRO B O 1
ATOM 2741 N N . LYS B 1 42 ? -44.80214 -41.48352 31.04530 1.000 72.98010 42 LYS B N 1
ATOM 2742 C CA . LYS B 1 42 ? -45.49960 -41.61396 32.32200 1.000 73.76222 42 LYS B CA 1
ATOM 2743 C C . LYS B 1 42 ? -45.96911 -43.04418 32.55664 1.000 72.88513 42 LYS B C 1
ATOM 2744 O O . LYS B 1 42 ? -45.87034 -43.55928 33.67662 1.000 72.15859 42 LYS B O 1
ATOM 2750 N N . ALA B 1 43 ? -46.48842 -43.69927 31.51636 1.000 72.86099 43 ALA B N 1
ATOM 2751 C CA . ALA B 1 43 ? -46.95292 -45.07548 31.67201 1.000 71.55504 43 ALA B CA 1
ATOM 2752 C C . ALA B 1 43 ? -45.80468 -46.00605 32.03735 1.000 69.82608 43 ALA B C 1
ATOM 2753 O O . ALA B 1 43 ? -45.94868 -46.86422 32.91719 1.000 68.61888 43 ALA B O 1
ATOM 2755 N N . SER B 1 44 ? -44.65848 -45.85750 31.36983 1.000 70.00783 44 SER B N 1
ATOM 2756 C CA . SER B 1 44 ? -43.48529 -46.65106 31.71620 1.000 69.49811 44 SER B CA 1
ATOM 2757 C C . SER B 1 44 ? -43.01697 -46.35904 33.13242 1.000 68.09237 44 SER B C 1
ATOM 2758 O O . SER B 1 44 ? -42.41388 -47.22287 33.77756 1.000 66.91429 44 SER B O 1
ATOM 2761 N N . THR B 1 45 ? -43.27367 -45.14820 33.62946 1.000 68.28959 45 THR B N 1
ATOM 2762 C CA . THR B 1 45 ? -42.92935 -44.85023 35.01664 1.000 67.56064 45 THR B CA 1
ATOM 2763 C C . THR B 1 45 ? -43.87344 -45.55374 35.98918 1.000 67.78506 45 THR B C 1
ATOM 2764 O O . THR B 1 45 ? -43.42859 -46.15567 36.97328 1.000 66.43058 45 THR B O 1
ATOM 2768 N N . PHE B 1 46 ? -45.17936 -45.50824 35.72266 1.000 68.38194 46 PHE B N 1
ATOM 2769 C CA . PHE B 1 46 ? -46.16260 -45.89877 36.72922 1.000 68.99090 46 PHE B CA 1
ATOM 2770 C C . PHE B 1 46 ? -46.60497 -47.35594 36.65087 1.000 67.55904 46 PHE B C 1
ATOM 2771 O O . PHE B 1 46 ? -47.04615 -47.90324 37.66763 1.000 66.61412 46 PHE B O 1
ATOM 2779 N N . LEU B 1 47 ? -46.51724 -47.99876 35.48883 1.000 66.52555 47 LEU B N 1
ATOM 2780 C CA . LEU B 1 47 ? -47.07364 -49.33797 35.34544 1.000 65.22986 47 LEU B CA 1
ATOM 2781 C C . LEU B 1 47 ? -46.15646 -50.38067 35.96968 1.000 62.76821 47 LEU B C 1
ATOM 2782 O O . LEU B 1 47 ? -44.94038 -50.36315 35.75717 1.000 61.63845 47 LEU B O 1
ATOM 2787 N N . GLN B 1 48 ? -46.74939 -51.29101 36.73833 1.000 61.13390 48 GLN B N 1
ATOM 2788 C CA . GLN B 1 48 ? -46.06612 -52.45879 37.27246 1.000 59.63884 48 GLN B CA 1
ATOM 2789 C C . GLN B 1 48 ? -46.31927 -53.65079 36.36022 1.000 59.48815 48 GLN B C 1
ATOM 2790 O O . GLN B 1 48 ? -47.45300 -53.88820 35.93674 1.000 58.99763 48 GLN B O 1
ATOM 2796 N N . THR B 1 49 ? -45.25884 -54.39631 36.05155 1.000 59.28457 49 THR B N 1
ATOM 2797 C CA . THR B 1 49 ? -45.34001 -55.52223 35.12238 1.000 60.99910 49 THR B CA 1
ATOM 2798 C C . THR B 1 49 ? -44.52375 -56.68297 35.66857 1.000 60.12125 49 THR B C 1
ATOM 2799 O O . THR B 1 49 ? -43.31162 -56.77044 35.44104 1.000 60.54026 49 THR B O 1
ATOM 2803 N N . PRO B 1 50 ? -45.15567 -57.59431 36.40420 1.000 58.99364 50 PRO B N 1
ATOM 2804 C CA . PRO B 1 50 ? -44.44436 -58.79108 36.86634 1.000 59.50348 50 PRO B CA 1
ATOM 2805 C C . PRO B 1 50 ? -44.01454 -59.66776 35.70041 1.000 60.33770 50 PRO B C 1
ATOM 2806 O O . PRO B 1 50 ? -44.38816 -59.45977 34.54228 1.000 59.23663 50 PRO B O 1
ATOM 2810 N N . ILE B 1 51 ? -43.19825 -60.67347 36.02761 1.000 60.39375 51 ILE B N 1
ATOM 2811 C CA . ILE B 1 51 ? -42.80845 -61.66119 35.03465 1.000 61.89650 51 ILE B CA 1
ATOM 2812 C C . ILE B 1 51 ? -44.05196 -62.39264 34.54206 1.000 61.43959 51 ILE B C 1
ATOM 2813 O O . ILE B 1 51 ? -45.03918 -62.55713 35.27165 1.000 60.03560 51 ILE B O 1
ATOM 2818 N N . ARG B 1 52 ? -44.01728 -62.81447 33.28303 1.000 62.93180 52 ARG B N 1
ATOM 2819 C CA . ARG B 1 52 ? -45.13875 -63.54886 32.71449 1.000 64.00802 52 ARG B CA 1
ATOM 2820 C C . ARG B 1 52 ? -45.24844 -64.93298 33.34328 1.000 63.43159 52 ARG B C 1
ATOM 2821 O O . ARG B 1 52 ? -44.26439 -65.50964 33.81560 1.000 64.09237 52 ARG B O 1
ATOM 2829 N N . GLN B 1 53 ? -46.46822 -65.46048 33.35073 1.000 62.03225 53 GLN B N 1
ATOM 2830 C CA . GLN B 1 53 ? -46.71882 -66.83464 33.76046 1.000 62.36006 53 GLN B CA 1
ATOM 2831 C C . GLN B 1 53 ? -46.94798 -67.68058 32.51627 1.000 63.91946 53 GLN B C 1
ATOM 2832 O O . GLN B 1 53 ? -47.79278 -67.34683 31.67697 1.000 63.17840 53 GLN B O 1
ATOM 2838 N N . HIS B 1 54 ? -46.18849 -68.76725 32.39844 1.000 65.43989 54 HIS B N 1
ATOM 2839 C CA . HIS B 1 54 ? -46.23366 -69.65113 31.24231 1.000 67.75932 54 HIS B CA 1
ATOM 2840 C C . HIS B 1 54 ? -46.55826 -71.06432 31.70001 1.000 68.02637 54 HIS B C 1
ATOM 2841 O O . HIS B 1 54 ? -45.95543 -71.57419 32.65019 1.000 68.21670 54 HIS B O 1
ATOM 2848 N N . TYR B 1 55 ? -47.51274 -71.67863 31.02256 1.000 69.33552 55 TYR B N 1
ATOM 2849 C CA . TYR B 1 55 ? -47.93028 -73.04383 31.26423 1.000 70.91386 55 TYR B CA 1
ATOM 2850 C C . TYR B 1 55 ? -48.03646 -73.69671 29.89410 1.000 74.93905 55 TYR B C 1
ATOM 2851 O O . TYR B 1 55 ? -48.65533 -73.13685 28.98992 1.000 75.21055 55 TYR B O 1
ATOM 2860 N N . ASN B 1 56 ? -47.44791 -74.86645 29.70820 1.000 78.76107 56 ASN B N 1
ATOM 2861 C CA . ASN B 1 56 ? -47.86712 -75.68248 28.57293 1.000 84.19403 56 ASN B CA 1
ATOM 2862 C C . ASN B 1 56 ? -48.98491 -76.59899 28.98137 1.000 84.57260 56 ASN B C 1
ATOM 2863 O O . ASN B 1 56 ? -48.92808 -77.21010 30.05232 1.000 83.49761 56 ASN B O 1
ATOM 2868 N N . LEU B 1 57 ? -49.94748 -76.76828 28.07997 1.000 86.11884 57 LEU B N 1
ATOM 2869 C CA . LEU B 1 57 ? -51.16530 -77.50281 28.37239 1.000 85.45000 57 LEU B CA 1
ATOM 2870 C C . LEU B 1 57 ? -51.17149 -78.90174 27.80022 1.000 89.43119 57 LEU B C 1
ATOM 2871 O O . LEU B 1 57 ? -52.05931 -79.68815 28.15077 1.000 90.91604 57 LEU B O 1
ATOM 2876 N N . SER B 1 58 ? -50.24201 -79.18625 26.89556 1.000 91.55380 58 SER B N 1
ATOM 2877 C CA . SER B 1 58 ? -50.02822 -80.45008 26.21249 1.000 95.47695 58 SER B CA 1
ATOM 2878 C C . SER B 1 58 ? -48.67000 -80.33644 25.53005 1.000 96.14593 58 SER B C 1
ATOM 2879 O O . SER B 1 58 ? -48.14041 -79.22221 25.41739 1.000 94.04443 58 SER B O 1
ATOM 2882 N N . PRO B 1 59 ? -48.06735 -81.45114 25.06115 1.000 99.43660 59 PRO B N 1
ATOM 2883 C CA . PRO B 1 59 ? -46.74712 -81.37952 24.40969 1.000 100.38365 59 PRO B CA 1
ATOM 2884 C C . PRO B 1 59 ? -46.64411 -80.33234 23.30885 1.000 99.90907 59 PRO B C 1
ATOM 2885 O O . PRO B 1 59 ? -45.54110 -79.95984 22.90034 1.000 99.99298 59 PRO B O 1
ATOM 2889 N N . SER B 1 60 ? -47.79012 -79.84675 22.82646 1.000 99.85552 60 SER B N 1
ATOM 2890 C CA . SER B 1 60 ? -47.83104 -78.93363 21.69155 1.000 100.76973 60 SER B CA 1
ATOM 2891 C C . SER B 1 60 ? -48.59269 -77.64698 21.99940 1.000 96.06145 60 SER B C 1
ATOM 2892 O O . SER B 1 60 ? -48.94062 -76.91301 21.07135 1.000 97.02825 60 SER B O 1
ATOM 2895 N N . SER B 1 61 ? -48.84233 -77.34124 23.27334 1.000 91.72803 61 SER B N 1
ATOM 2896 C CA . SER B 1 61 ? -49.76190 -76.26066 23.60210 1.000 88.44181 61 SER B CA 1
ATOM 2897 C C . SER B 1 61 ? -49.27970 -75.50661 24.82839 1.000 83.39492 61 SER B C 1
ATOM 2898 O O . SER B 1 61 ? -48.61781 -76.07644 25.69358 1.000 81.85854 61 SER B O 1
ATOM 2901 N N . SER B 1 62 ? -49.64326 -74.22477 24.90840 1.000 79.46767 62 SER B N 1
ATOM 2902 C CA . SER B 1 62 ? -49.21604 -73.41173 26.03867 1.000 76.55861 62 SER B CA 1
ATOM 2903 C C . SER B 1 62 ? -50.18561 -72.27016 26.29542 1.000 75.53461 62 SER B C 1
ATOM 2904 O O . SER B 1 62 ? -50.88045 -71.80033 25.39220 1.000 76.92698 62 SER B O 1
ATOM 2907 N N . LEU B 1 63 ? -50.18830 -71.81131 27.54747 1.000 72.49161 63 LEU B N 1
ATOM 2908 C CA . LEU B 1 63 ? -50.96595 -70.66468 27.99430 1.000 70.23702 63 LEU B CA 1
ATOM 2909 C C . LEU B 1 63 ? -50.04664 -69.66639 28.68679 1.000 67.70201 63 LEU B C 1
ATOM 2910 O O . LEU B 1 63 ? -49.14778 -70.05311 29.44210 1.000 66.91036 63 LEU B O 1
ATOM 2915 N N . LEU B 1 64 ? -50.27506 -68.38145 28.42386 1.000 67.18407 64 LEU B N 1
ATOM 2916 C CA . LEU B 1 64 ? -49.46772 -67.30018 28.96431 1.000 65.95947 64 LEU B CA 1
ATOM 2917 C C . LEU B 1 64 ? -50.38640 -66.26964 29.60207 1.000 64.48653 64 LEU B C 1
ATOM 2918 O O . LEU B 1 64 ? -51.38532 -65.86198 28.99772 1.000 66.95890 64 LEU B O 1
ATOM 2923 N N . LEU B 1 65 ? -50.04105 -65.85964 30.82025 1.000 60.97292 65 LEU B N 1
ATOM 2924 C CA . LEU B 1 65 ? -50.76177 -64.83703 31.56309 1.000 60.50646 65 LEU B CA 1
ATOM 2925 C C . LEU B 1 65 ? -49.82434 -63.66267 31.79761 1.000 59.96879 65 LEU B C 1
ATOM 2926 O O . LEU B 1 65 ? -48.73049 -63.84029 32.34502 1.000 58.23181 65 LEU B O 1
ATOM 2931 N N . MET B 1 66 ? -50.24867 -62.46680 31.38958 1.000 60.96439 66 MET B N 1
ATOM 2932 C CA . MET B 1 66 ? -49.42020 -61.26747 31.48106 1.000 61.73471 66 MET B CA 1
ATOM 2933 C C . MET B 1 66 ? -50.23392 -60.16988 32.15087 1.000 59.89996 66 MET B C 1
ATOM 2934 O O . MET B 1 66 ? -51.01394 -59.47112 31.48864 1.000 60.38121 66 MET B O 1
ATOM 2939 N N . PRO B 1 67 ? -50.11350 -60.01699 33.46493 1.000 59.17972 67 PRO B N 1
ATOM 2940 C CA . PRO B 1 67 ? -50.80422 -58.92936 34.15079 1.000 57.84364 67 PRO B CA 1
ATOM 2941 C C . PRO B 1 67 ? -49.93177 -57.68701 34.24629 1.000 57.69917 67 PRO B C 1
ATOM 2942 O O . PRO B 1 67 ? -48.71269 -57.72449 34.07477 1.000 57.90551 67 PRO B O 1
ATOM 2946 N N . SER B 1 68 ? -50.59634 -56.57132 34.52016 1.000 57.83823 68 SER B N 1
ATOM 2947 C CA . SER B 1 68 ? -49.93993 -55.28607 34.67558 1.000 59.42667 68 SER B CA 1
ATOM 2948 C C . SER B 1 68 ? -50.92058 -54.36356 35.37230 1.000 58.77149 68 SER B C 1
ATOM 2949 O O . SER B 1 68 ? -52.13247 -54.53804 35.25579 1.000 59.64576 68 SER B O 1
ATOM 2952 N N . TRP B 1 69 ? -50.39928 -53.39543 36.11562 1.000 57.89566 69 TRP B N 1
ATOM 2953 C CA . TRP B 1 69 ? -51.31192 -52.50789 36.81637 1.000 59.21700 69 TRP B CA 1
ATOM 2954 C C . TRP B 1 69 ? -50.60259 -51.21764 37.17581 1.000 62.18158 69 TRP B C 1
ATOM 2955 O O . TRP B 1 69 ? -49.37867 -51.18316 37.32830 1.000 61.09709 69 TRP B O 1
ATOM 2966 N N . SER B 1 70 ? -51.39708 -50.15998 37.30062 1.000 66.83194 70 SER B N 1
ATOM 2967 C CA . SER B 1 70 ? -50.96785 -48.94589 37.98194 1.000 70.72343 70 SER B CA 1
ATOM 2968 C C . SER B 1 70 ? -52.07339 -48.55646 38.94954 1.000 75.67835 70 SER B C 1
ATOM 2969 O O . SER B 1 70 ? -53.22231 -48.37088 38.53711 1.000 77.07099 70 SER B O 1
ATOM 2972 N N . SER B 1 71 ? -51.73294 -48.46448 40.23269 1.000 85.87868 71 SER B N 1
ATOM 2973 C CA . SER B 1 71 ? -52.67852 -48.06199 41.26136 1.000 86.94359 71 SER B CA 1
ATOM 2974 C C . SER B 1 71 ? -52.50028 -46.61097 41.68061 1.000 89.86960 71 SER B C 1
ATOM 2975 O O . SER B 1 71 ? -53.10385 -46.18033 42.66842 1.000 88.83266 71 SER B O 1
ATOM 2978 N N . THR B 1 72 ? -51.67531 -45.85754 40.96803 1.000 93.78247 72 THR B N 1
ATOM 2979 C CA . THR B 1 72 ? -51.71195 -44.40957 41.09619 1.000 97.52281 72 THR B CA 1
ATOM 2980 C C . THR B 1 72 ? -52.91386 -43.87797 40.32177 1.000 98.64020 72 THR B C 1
ATOM 2981 O O . THR B 1 72 ? -53.08725 -44.22890 39.15066 1.000 98.26746 72 THR B O 1
ATOM 2985 N N . PRO B 1 73 ? -53.76445 -43.05240 40.93853 1.000 99.94938 73 PRO B N 1
ATOM 2986 C CA . PRO B 1 73 ? -54.99636 -42.61182 40.25810 1.000 101.47943 73 PRO B CA 1
ATOM 2987 C C . PRO B 1 73 ? -54.76311 -41.91356 38.92527 1.000 107.84969 73 PRO B C 1
ATOM 2988 O O . PRO B 1 73 ? -55.72387 -41.75586 38.16091 1.000 108.69864 73 PRO B O 1
ATOM 2992 N N . SER B 1 74 ? -53.53116 -41.50702 38.61782 1.000 111.21845 74 SER B N 1
ATOM 2993 C CA . SER B 1 74 ? -53.22292 -40.84674 37.35302 1.000 115.15179 74 SER B CA 1
ATOM 2994 C C . SER B 1 74 ? -53.27706 -41.78862 36.15388 1.000 114.30520 74 SER B C 1
ATOM 2995 O O . SER B 1 74 ? -53.12080 -41.32341 35.02000 1.000 119.71498 74 SER B O 1
ATOM 2998 N N . PHE B 1 75 ? -53.49561 -43.08373 36.37464 1.000 105.72626 75 PHE B N 1
ATOM 2999 C CA . PHE B 1 75 ? -53.50978 -44.09861 35.32851 1.000 100.29965 75 PHE B CA 1
ATOM 3000 C C . PHE B 1 75 ? -54.20449 -45.33796 35.88108 1.000 92.19409 75 PHE B C 1
ATOM 3001 O O . PHE B 1 75 ? -53.54918 -46.35273 36.14922 1.000 89.89027 75 PHE B O 1
ATOM 3009 N N . PRO B 1 76 ? -55.52558 -45.29553 36.05156 1.000 87.74337 76 PRO B N 1
ATOM 3010 C CA . PRO B 1 76 ? -56.22155 -46.23292 36.95617 1.000 81.05545 76 PRO B CA 1
ATOM 3011 C C . PRO B 1 76 ? -56.66776 -47.52802 36.28683 1.000 75.54966 76 PRO B C 1
ATOM 3012 O O . PRO B 1 76 ? -57.86357 -47.79049 36.08533 1.000 74.19807 76 PRO B O 1
ATOM 3016 N N . TYR B 1 77 ? -55.70827 -48.39059 35.94911 1.000 70.52924 77 TYR B N 1
ATOM 3017 C CA . TYR B 1 77 ? -56.05248 -49.60164 35.21983 1.000 67.63756 77 TYR B CA 1
ATOM 3018 C C . TYR B 1 77 ? -55.22817 -50.79536 35.67601 1.000 64.23126 77 TYR B C 1
ATOM 3019 O O . TYR B 1 77 ? -54.02933 -50.68090 35.96850 1.000 65.48389 77 TYR B O 1
ATOM 3028 N N . ILE B 1 78 ? -55.90873 -51.93965 35.74060 1.000 61.08963 78 ILE B N 1
ATOM 3029 C CA . ILE B 1 78 ? -55.30019 -53.26140 35.75568 1.000 60.20191 78 ILE B CA 1
ATOM 3030 C C . ILE B 1 78 ? -55.57239 -53.89735 34.39850 1.000 60.44712 78 ILE B C 1
ATOM 3031 O O . ILE B 1 78 ? -56.66623 -53.75173 33.84808 1.000 60.10479 78 ILE B O 1
ATOM 3036 N N . GLY B 1 79 ? -54.58089 -54.57887 33.84981 1.000 59.76633 79 GLY B N 1
ATOM 3037 C CA . GLY B 1 79 ? -54.75210 -55.29179 32.60366 1.000 59.54380 79 GLY B CA 1
ATOM 3038 C C . GLY B 1 79 ? -54.20258 -56.69658 32.73571 1.000 57.85670 79 GLY B C 1
ATOM 3039 O O . GLY B 1 79 ? -53.23776 -56.93827 33.45806 1.000 59.49728 79 GLY B O 1
ATOM 3040 N N . VAL B 1 80 ? -54.85892 -57.62977 32.05433 1.000 56.03139 80 VAL B N 1
ATOM 3041 C CA . VAL B 1 80 ? -54.39434 -59.01358 32.01735 1.000 55.17390 80 VAL B CA 1
ATOM 3042 C C . VAL B 1 80 ? -54.54556 -59.52346 30.59023 1.000 56.48891 80 VAL B C 1
ATOM 3043 O O . VAL B 1 80 ? -55.65434 -59.53685 30.04778 1.000 56.98584 80 VAL B O 1
ATOM 3047 N N . LYS B 1 81 ? -53.43715 -59.93294 29.98062 1.000 57.09661 81 LYS B N 1
ATOM 3048 C CA . LYS B 1 81 ? -53.44737 -60.55578 28.66454 1.000 57.54480 81 LYS B CA 1
ATOM 3049 C C . LYS B 1 81 ? -53.36782 -62.06677 28.83639 1.000 58.37485 81 LYS B C 1
ATOM 3050 O O . LYS B 1 81 ? -52.45988 -62.56948 29.50669 1.000 59.58544 81 LYS B O 1
ATOM 3056 N N . LEU B 1 82 ? -54.32429 -62.78309 28.25092 1.000 58.47393 82 LEU B N 1
ATOM 3057 C CA . LEU B 1 82 ? -54.34669 -64.24010 28.25173 1.000 59.41326 82 LEU B CA 1
ATOM 3058 C C . LEU B 1 82 ? -54.12993 -64.71484 26.82276 1.000 62.86466 82 LEU B C 1
ATOM 3059 O O . LEU B 1 82 ? -54.91271 -64.36805 25.92949 1.000 64.59930 82 LEU B O 1
ATOM 3064 N N . VAL B 1 83 ? -53.07152 -65.50138 26.61009 1.000 63.12522 83 VAL B N 1
ATOM 3065 C CA . VAL B 1 83 ? -52.64982 -65.91004 25.27521 1.000 65.09547 83 VAL B CA 1
ATOM 3066 C C . VAL B 1 83 ? -52.49018 -67.42297 25.23909 1.000 65.21614 83 VAL B C 1
ATOM 3067 O O . VAL B 1 83 ? -51.79128 -67.99879 26.07630 1.000 65.08551 83 VAL B O 1
ATOM 3071 N N . THR B 1 84 ? -53.12953 -68.06312 24.26876 1.000 68.00276 84 THR B N 1
ATOM 3072 C CA . THR B 1 84 ? -52.87883 -69.45498 23.93669 1.000 69.42476 84 THR B CA 1
ATOM 3073 C C . THR B 1 84 ? -51.92832 -69.53644 22.74706 1.000 72.57144 84 THR B C 1
ATOM 3074 O O . THR B 1 84 ? -52.07124 -68.79138 21.77009 1.000 73.50452 84 THR B O 1
ATOM 3078 N N . HIS B 1 85 ? -50.95299 -70.44105 22.85333 1.000 74.73581 85 HIS B N 1
ATOM 3079 C CA . HIS B 1 85 ? -50.02942 -70.79755 21.78066 1.000 79.52758 85 HIS B CA 1
ATOM 3080 C C . HIS B 1 85 ? -50.29968 -72.24961 21.41438 1.000 82.97167 85 HIS B C 1
ATOM 3081 O O . HIS B 1 85 ? -50.02562 -73.15560 22.21138 1.000 83.14495 85 HIS B O 1
ATOM 3088 N N . PHE B 1 86 ? -50.83311 -72.47469 20.21814 1.000 85.87596 86 PHE B N 1
ATOM 3089 C CA . PHE B 1 86 ? -51.05534 -73.81571 19.67888 1.000 90.83934 86 PHE B CA 1
ATOM 3090 C C . PHE B 1 86 ? -50.35877 -73.89726 18.32615 1.000 96.12093 86 PHE B C 1
ATOM 3091 O O . PHE B 1 86 ? -51.01137 -73.85940 17.27990 1.000 98.25219 86 PHE B O 1
ATOM 3099 N N . PRO B 1 87 ? -49.02472 -74.00971 18.31467 1.000 98.09230 87 PRO B N 1
ATOM 3100 C CA . PRO B 1 87 ? -48.29825 -73.90626 17.03297 1.000 102.61551 87 PRO B CA 1
ATOM 3101 C C . PRO B 1 87 ? -48.76142 -74.90132 15.98167 1.000 109.02642 87 PRO B C 1
ATOM 3102 O O . PRO B 1 87 ? -48.91511 -74.53024 14.80865 1.000 111.46481 87 PRO B O 1
ATOM 3106 N N . GLU B 1 88 ? -49.01806 -76.15248 16.37141 1.000 112.87725 88 GLU B N 1
ATOM 3107 C CA . GLU B 1 88 ? -49.46027 -77.15754 15.41212 1.000 118.91801 88 GLU B CA 1
ATOM 3108 C C . GLU B 1 88 ? -50.77915 -76.78400 14.74463 1.000 120.43685 88 GLU B C 1
ATOM 3109 O O . GLU B 1 88 ? -51.09551 -77.32600 13.67844 1.000 125.39589 88 GLU B O 1
ATOM 3115 N N . ASN B 1 89 ? -51.54377 -75.86139 15.33944 1.000 116.67282 89 ASN B N 1
ATOM 3116 C CA . ASN B 1 89 ? -52.75072 -75.35680 14.68902 1.000 118.58063 89 ASN B CA 1
ATOM 3117 C C . ASN B 1 89 ? -52.45937 -74.84752 13.28420 1.000 123.75153 89 ASN B C 1
ATOM 3118 O O . ASN B 1 89 ? -53.30296 -74.97775 12.38985 1.000 128.00357 89 ASN B O 1
ATOM 3123 N N . SER B 1 90 ? -51.26852 -74.27800 13.06874 1.000 124.03257 90 SER B N 1
ATOM 3124 C CA . SER B 1 90 ? -50.92121 -73.73870 11.75895 1.000 128.86062 90 SER B CA 1
ATOM 3125 C C . SER B 1 90 ? -50.94334 -74.79858 10.66581 1.000 134.99170 90 SER B C 1
ATOM 3126 O O . SER B 1 90 ? -50.97901 -74.44745 9.48084 1.000 139.55113 90 SER B O 1
ATOM 3129 N N . SER B 1 91 ? -50.92596 -76.08161 11.02766 1.000 135.59649 91 SER B N 1
ATOM 3130 C CA . SER B 1 91 ? -51.03213 -77.14654 10.04049 1.000 141.07878 91 SER B CA 1
ATOM 3131 C C . SER B 1 91 ? -52.47185 -77.41808 9.61488 1.000 144.17093 91 SER B C 1
ATOM 3132 O O . SER B 1 91 ? -52.73718 -78.46911 9.01965 1.000 149.08828 91 SER B O 1
ATOM 3135 N N . GLN B 1 92 ? -53.39934 -76.49749 9.89462 1.000 141.67052 92 GLN B N 1
ATOM 3136 C CA . GLN B 1 92 ? -54.81213 -76.74604 9.63003 1.000 144.41390 92 GLN B CA 1
ATOM 3137 C C . GLN B 1 92 ? -55.61566 -75.44537 9.60687 1.000 142.45123 92 GLN B C 1
ATOM 3138 O O . GLN B 1 92 ? -56.72090 -75.38289 10.15443 1.000 142.01846 92 GLN B O 1
ATOM 3144 N N . ASN B 1 93 ? -55.05884 -74.39406 8.99722 1.000 141.55592 93 ASN B N 1
ATOM 3145 C CA . ASN B 1 93 ? -55.74730 -73.11432 8.82110 1.000 140.57131 93 ASN B CA 1
ATOM 3146 C C . ASN B 1 93 ? -56.08011 -72.43662 10.15105 1.000 132.48305 93 ASN B C 1
ATOM 3147 O O . ASN B 1 93 ? -56.58158 -71.30983 10.16798 1.000 131.88251 93 ASN B O 1
ATOM 3152 N N . LEU B 1 94 ? -55.79328 -73.10364 11.27308 1.000 126.20074 94 LEU B N 1
ATOM 3153 C CA . LEU B 1 94 ? -56.06904 -72.52491 12.58204 1.000 118.73845 94 LEU B CA 1
ATOM 3154 C C . LEU B 1 94 ? -54.95360 -71.55650 12.97560 1.000 113.20818 94 LEU B C 1
ATOM 3155 O O . LEU B 1 94 ? -53.78637 -71.78898 12.65204 1.000 113.77953 94 LEU B O 1
ATOM 3160 N N . PRO B 1 95 ? -55.28132 -70.47172 13.67360 1.000 108.28762 95 PRO B N 1
ATOM 3161 C CA . PRO B 1 95 ? -54.23888 -69.54935 14.13613 1.000 103.57822 95 PRO B CA 1
ATOM 3162 C C . PRO B 1 95 ? -53.53616 -70.07921 15.37735 1.000 98.43577 95 PRO B C 1
ATOM 3163 O O . PRO B 1 95 ? -54.15627 -70.66557 16.26903 1.000 97.51389 95 PRO B O 1
ATOM 3167 N N . GLY B 1 96 ? -52.22127 -69.86568 15.42590 1.000 95.87300 96 GLY B N 1
ATOM 3168 C CA . GLY B 1 96 ? -51.43849 -70.39849 16.53015 1.000 92.09705 96 GLY B CA 1
ATOM 3169 C C . GLY B 1 96 ? -51.60433 -69.59471 17.80818 1.000 86.94174 96 GLY B C 1
ATOM 3170 O O . GLY B 1 96 ? -51.74853 -70.15890 18.89605 1.000 84.29681 96 GLY B O 1
ATOM 3171 N N . VAL B 1 97 ? -51.58882 -68.27169 17.69034 1.000 85.06669 97 VAL B N 1
ATOM 3172 C CA . VAL B 1 97 ? -51.64765 -67.37185 18.83743 1.000 81.05273 97 VAL B CA 1
ATOM 3173 C C . VAL B 1 97 ? -53.05392 -66.79544 18.92194 1.000 80.65817 97 VAL B C 1
ATOM 3174 O O . VAL B 1 97 ? -53.55677 -66.22053 17.94981 1.000 83.67943 97 VAL B O 1
ATOM 3178 N N . GLN B 1 98 ? -53.69931 -66.96685 20.07466 1.000 77.95486 98 GLN B N 1
ATOM 3179 C CA . GLN B 1 98 ? -55.05460 -66.46843 20.29418 1.000 77.69565 98 GLN B CA 1
ATOM 3180 C C . GLN B 1 98 ? -55.15339 -65.94164 21.71820 1.000 74.41069 98 GLN B C 1
ATOM 3181 O O . GLN B 1 98 ? -54.28061 -66.20038 22.54152 1.000 70.99261 98 GLN B O 1
ATOM 3187 N N . GLY B 1 99 ? -56.20782 -65.19211 22.02188 1.000 73.07914 99 GLY B N 1
ATOM 3188 C CA . GLY B 1 99 ? -56.42052 -64.82137 23.40684 1.000 70.39030 99 GLY B CA 1
ATOM 3189 C C . GLY B 1 99 ? -57.34008 -63.62576 23.56961 1.000 70.61974 99 GLY B C 1
ATOM 3190 O O . GLY B 1 99 ? -58.05487 -63.22394 22.64738 1.000 73.44722 99 GLY B O 1
ATOM 3191 N N . SER B 1 100 ? -57.30179 -63.07489 24.78370 1.000 66.72837 100 SER B N 1
ATOM 3192 C CA . SER B 1 100 ? -58.13341 -61.94028 25.16750 1.000 67.24595 100 SER B CA 1
ATOM 3193 C C . SER B 1 100 ? -57.37916 -61.04209 26.14191 1.000 65.69841 100 SER B C 1
ATOM 3194 O O . SER B 1 100 ? -56.59030 -61.51187 26.96517 1.000 62.45526 100 SER B O 1
ATOM 3197 N N . TYR B 1 101 ? -57.63766 -59.74118 26.04697 1.000 66.87641 101 TYR B N 1
ATOM 3198 C CA . TYR B 1 101 ? -57.10544 -58.76208 26.98630 1.000 64.49778 101 TYR B CA 1
ATOM 3199 C C . TYR B 1 101 ? -58.24999 -58.22565 27.83491 1.000 65.85594 101 TYR B C 1
ATOM 3200 O O . TYR B 1 101 ? -59.25298 -57.74500 27.29656 1.000 68.77508 101 TYR B O 1
ATOM 3209 N N . VAL B 1 102 ? -58.09149 -58.29675 29.15396 1.000 62.85343 102 VAL B N 1
ATOM 3210 C CA . VAL B 1 102 ? -59.13602 -57.93029 30.10359 1.000 64.46934 102 VAL B CA 1
ATOM 3211 C C . VAL B 1 102 ? -58.66383 -56.71519 30.89192 1.000 63.48304 102 VAL B C 1
ATOM 3212 O O . VAL B 1 102 ? -57.57906 -56.73682 31.48735 1.000 61.83867 102 VAL B O 1
ATOM 3216 N N . LEU B 1 103 ? -59.48027 -55.66553 30.89773 1.000 64.82957 103 LEU B N 1
ATOM 3217 C CA . LEU B 1 103 ? -59.17705 -54.42249 31.59200 1.000 63.29866 103 LEU B CA 1
ATOM 3218 C C . LEU B 1 103 ? -60.05660 -54.30300 32.83066 1.000 62.33693 103 LEU B C 1
ATOM 3219 O O . LEU B 1 103 ? -61.24445 -54.63148 32.79415 1.000 61.75548 103 LEU B O 1
ATOM 3224 N N . PHE B 1 104 ? -59.45822 -53.84989 33.93195 1.000 60.01759 104 PHE B N 1
ATOM 3225 C CA . PHE B 1 104 ? -60.14183 -53.60432 35.19171 1.000 58.61455 104 PHE B CA 1
ATOM 3226 C C . PHE B 1 104 ? -59.85459 -52.18126 35.65000 1.000 59.38005 104 PHE B C 1
ATOM 3227 O O . PHE B 1 104 ? -58.78371 -51.62778 35.37749 1.000 60.15588 104 PHE B O 1
ATOM 3235 N N . ASN B 1 105 ? -60.80812 -51.61274 36.38069 1.000 60.28434 105 ASN B N 1
ATOM 3236 C CA . ASN B 1 105 ? -60.62491 -50.33874 37.06692 1.000 60.89314 105 ASN B CA 1
ATOM 3237 C C . ASN B 1 105 ? -59.75031 -50.56953 38.29724 1.000 61.20736 105 ASN B C 1
ATOM 3238 O O . ASN B 1 105 ? -60.07731 -51.40377 39.14701 1.000 60.36410 105 ASN B O 1
ATOM 3243 N N . SER B 1 106 ? -58.64765 -49.83209 38.40477 1.000 62.50650 106 SER B N 1
ATOM 3244 C CA . SER B 1 106 ? -57.71601 -50.04084 39.50611 1.000 63.19403 106 SER B CA 1
ATOM 3245 C C . SER B 1 106 ? -58.06884 -49.23914 40.75607 1.000 61.64699 106 SER B C 1
ATOM 3246 O O . SER B 1 106 ? -57.35719 -49.34497 41.75934 1.000 59.30448 106 SER B O 1
ATOM 3249 N N . THR B 1 107 ? -59.14015 -48.44558 40.73074 1.000 62.72855 107 THR B N 1
ATOM 3250 C CA . THR B 1 107 ? -59.62790 -47.82093 41.95562 1.000 63.45967 107 THR B CA 1
ATOM 3251 C C . THR B 1 107 ? -60.68382 -48.67544 42.64809 1.000 62.14137 107 THR B C 1
ATOM 3252 O O . THR B 1 107 ? -60.67226 -48.80259 43.87808 1.000 61.98917 107 THR B O 1
ATOM 3256 N N . THR B 1 108 ? -61.59127 -49.27572 41.87366 1.000 60.59323 108 THR B N 1
ATOM 3257 C CA . THR B 1 108 ? -62.68216 -50.07024 42.41613 1.000 60.32964 108 THR B CA 1
ATOM 3258 C C . THR B 1 108 ? -62.52846 -51.57015 42.20301 1.000 61.62422 108 THR B C 1
ATOM 3259 O O . THR B 1 108 ? -63.13544 -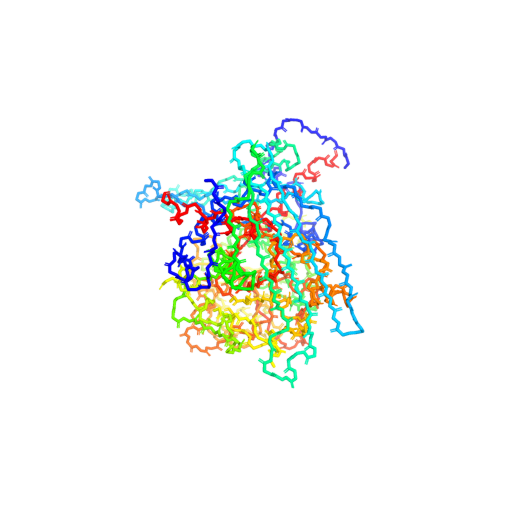52.34349 42.94867 1.000 63.41789 108 THR B O 1
ATOM 3263 N N . GLY B 1 109 ? -61.74789 -51.99771 41.21127 1.000 61.05020 109 GLY B N 1
ATOM 3264 C CA . GLY B 1 109 ? -61.58419 -53.40560 40.91916 1.000 62.39079 109 GLY B CA 1
ATOM 3265 C C . GLY B 1 109 ? -62.59257 -53.98290 39.95069 1.000 61.38600 109 GLY B C 1
ATOM 3266 O O . GLY B 1 109 ? -62.54997 -55.19085 39.68556 1.000 61.42886 109 GLY B O 1
ATOM 3267 N N . GLN B 1 110 ? -63.49069 -53.16120 39.41643 1.000 61.38099 110 GLN B N 1
ATOM 3268 C CA . GLN B 1 110 ? -64.52213 -53.65052 38.51396 1.000 63.46795 110 GLN B CA 1
ATOM 3269 C C . GLN B 1 110 ? -63.92944 -54.03111 37.16215 1.000 64.32904 110 GLN B C 1
ATOM 3270 O O . GLN B 1 110 ? -63.05951 -53.33769 36.62758 1.000 62.95254 110 GLN B O 1
ATOM 3276 N N . THR B 1 111 ? -64.39976 -55.14924 36.61183 1.000 50.46395 111 THR B N 1
ATOM 3277 C CA . THR B 1 111 ? -64.08207 -55.48494 35.23091 1.000 56.05732 111 THR B CA 1
ATOM 3278 C C . THR B 1 111 ? -64.71313 -54.45109 34.30579 1.000 59.43623 111 THR B C 1
ATOM 3279 O O . THR B 1 111 ? -65.92723 -54.22959 34.34733 1.000 61.29794 111 THR B O 1
ATOM 3283 N N . LEU B 1 112 ? -63.88606 -53.80165 33.48620 1.000 59.71030 112 LEU B N 1
ATOM 3284 C CA . LEU B 1 112 ? -64.31516 -52.71872 32.61316 1.000 64.33263 112 LEU B CA 1
ATOM 3285 C C . LEU B 1 112 ? -64.54140 -53.17064 31.17501 1.000 68.63642 112 LEU B C 1
ATOM 3286 O O . LEU B 1 112 ? -65.57130 -52.83799 30.58064 1.000 72.51469 112 LEU B O 1
ATOM 3291 N N . ALA B 1 113 ? -63.59687 -53.91118 30.59830 1.000 67.39929 113 ALA B N 1
ATOM 3292 C CA . ALA B 1 113 ? -63.69316 -54.28205 29.19521 1.000 71.76366 113 ALA B CA 1
ATOM 3293 C C . ALA B 1 113 ? -62.83754 -55.51167 28.92841 1.000 71.26694 113 ALA B C 1
ATOM 3294 O O . ALA B 1 113 ? -61.89871 -55.81737 29.66874 1.000 67.64238 113 ALA B O 1
ATOM 3296 N N . SER B 1 114 ? -63.18583 -56.20968 27.85018 1.000 74.34030 114 SER B N 1
ATOM 3297 C CA . SER B 1 114 ? -62.43716 -57.35531 27.35034 1.000 74.79326 114 SER B CA 1
ATOM 3298 C C . SER B 1 114 ? -62.38159 -57.26211 25.83337 1.000 78.80136 114 SER B C 1
ATOM 3299 O O . SER B 1 114 ? -63.33853 -56.79742 25.21105 1.000 83.16431 114 SER B O 1
ATOM 3302 N N . MET B 1 115 ? -61.26518 -57.68858 25.24777 1.000 77.10651 115 MET B N 1
ATOM 3303 C CA . MET B 1 115 ? -61.06866 -57.57132 23.80686 1.000 81.00050 115 MET B CA 1
ATOM 3304 C C . MET B 1 115 ? -60.07204 -58.62486 23.34613 1.000 80.16061 115 MET B C 1
ATOM 3305 O O . MET B 1 115 ? -59.30713 -59.17364 24.14237 1.000 76.81133 115 MET B O 1
ATOM 3310 N N . ASP B 1 116 ? -60.08141 -58.88270 22.03910 1.000 83.46586 116 ASP B N 1
ATOM 3311 C CA . ASP B 1 116 ? -59.27074 -59.94930 21.45729 1.000 84.36357 116 ASP B CA 1
ATOM 3312 C C . ASP B 1 116 ? -57.79291 -59.57470 21.49592 1.000 81.59229 116 ASP B C 1
ATOM 3313 O O . ASP B 1 116 ? -57.39212 -58.53947 20.95421 1.000 82.26106 116 ASP B O 1
ATOM 3318 N N . SER B 1 117 ? -56.98181 -60.43344 22.11614 1.000 78.97448 117 SER B N 1
ATOM 3319 C CA . SER B 1 117 ? -55.58505 -60.09090 22.36674 1.000 76.16913 117 SER B CA 1
ATOM 3320 C C . SER B 1 117 ? -54.78158 -59.96741 21.07308 1.000 78.73473 117 SER B C 1
ATOM 3321 O O . SER B 1 117 ? -53.90989 -59.09904 20.96253 1.000 76.73187 117 SER B O 1
ATOM 3324 N N . THR B 1 118 ? -55.06784 -60.80741 20.07686 1.000 84.08129 118 THR B N 1
ATOM 3325 C CA . THR B 1 118 ? -54.21935 -60.83691 18.88520 1.000 87.79843 118 THR B CA 1
ATOM 3326 C C . THR B 1 118 ? -54.46748 -59.63391 17.97824 1.000 89.64334 118 THR B C 1
ATOM 3327 O O . THR B 1 118 ? -53.52447 -59.08745 17.39268 1.000 90.18122 118 THR B O 1
ATOM 3331 N N . GLU B 1 119 ? -55.72161 -59.19741 17.85180 1.000 91.49835 119 GLU B N 1
ATOM 3332 C CA . GLU B 1 119 ? -56.00480 -57.99343 17.07383 1.000 94.41576 119 GLU B CA 1
ATOM 3333 C C . GLU B 1 119 ? -55.38556 -56.76325 17.72722 1.000 89.41782 119 GLU B C 1
ATOM 3334 O O . GLU B 1 119 ? -54.76764 -55.91692 17.05457 1.000 89.75122 119 GLU B O 1
ATOM 3340 N N . LEU B 1 120 ? -55.55814 -56.64048 19.04717 1.000 84.02502 120 LEU B N 1
ATOM 3341 C CA . LEU B 1 120 ? -54.91588 -55.55631 19.77956 1.000 79.19398 120 LEU B CA 1
ATOM 3342 C C . LEU B 1 120 ? -53.40479 -55.61067 19.61615 1.000 77.62441 120 LEU B C 1
ATOM 3343 O O . LEU B 1 120 ? -52.74919 -54.57039 19.54354 1.000 77.50580 120 LEU B O 1
ATOM 3348 N N . THR B 1 121 ? -52.83726 -56.81743 19.54223 1.000 77.57373 121 THR B N 1
ATOM 3349 C CA . THR B 1 121 ? -51.39912 -56.94481 19.32379 1.000 77.13472 121 THR B CA 1
ATOM 3350 C C . THR B 1 121 ? -51.00478 -56.43948 17.94301 1.000 81.77562 121 THR B C 1
ATOM 3351 O O . THR B 1 121 ? -49.98700 -55.75104 17.79250 1.000 80.44311 121 THR B O 1
ATOM 3355 N N . LEU B 1 122 ? -51.77722 -56.80367 16.91566 1.000 87.18989 122 LEU B N 1
ATOM 3356 C CA . LEU B 1 122 ? -51.52490 -56.27741 15.57882 1.000 92.51260 122 LEU B CA 1
ATOM 3357 C C . LEU B 1 122 ? -51.44454 -54.75638 15.61504 1.000 91.96723 122 LEU B C 1
ATOM 3358 O O . LEU B 1 122 ? -50.44362 -54.15792 15.18951 1.000 91.74818 122 LEU B O 1
ATOM 3363 N N . TYR B 1 123 ? -52.48203 -54.11987 16.16870 1.000 91.34804 123 TYR B N 1
ATOM 3364 C CA . TYR B 1 123 ? -52.48866 -52.66088 16.25588 1.000 90.76408 123 TYR B CA 1
ATOM 3365 C C . TYR B 1 123 ? -51.29819 -52.14549 17.06241 1.000 86.67228 123 TYR B C 1
ATOM 3366 O O . TYR B 1 123 ? -50.61541 -51.19916 16.64680 1.000 87.77431 123 TYR B O 1
ATOM 3375 N N . ARG B 1 124 ? -51.01739 -52.77952 18.20245 1.000 82.70138 124 ARG B N 1
ATOM 3376 C CA . ARG B 1 124 ? -49.97794 -52.31020 19.10992 1.000 78.92127 124 ARG B CA 1
ATOM 3377 C C . ARG B 1 124 ? -48.61668 -52.28656 18.42647 1.000 78.43290 124 ARG B C 1
ATOM 3378 O O . ARG B 1 124 ? -47.94809 -51.24728 18.37986 1.000 78.10987 124 ARG B O 1
ATOM 3386 N N . THR B 1 125 ? -48.18499 -53.43232 17.88850 1.000 79.30425 125 THR B N 1
ATOM 3387 C CA . THR B 1 125 ? -46.86372 -53.48670 17.26802 1.000 80.93203 125 THR B CA 1
ATOM 3388 C C . THR B 1 125 ? -46.80159 -52.61052 16.02315 1.000 84.58671 125 THR B C 1
ATOM 3389 O O . THR B 1 125 ? -45.78276 -51.94407 15.78064 1.000 85.04734 125 THR B O 1
ATOM 3393 N N . SER B 1 126 ? -47.87227 -52.58986 15.21773 1.000 88.12810 126 SER B N 1
ATOM 3394 C CA . SER B 1 126 ? -47.83312 -51.79070 13.99984 1.000 92.82544 126 SER B CA 1
ATOM 3395 C C . SER B 1 126 ? -47.64885 -50.31066 14.31309 1.000 92.45681 126 SER B C 1
ATOM 3396 O O . SER B 1 126 ? -46.81288 -49.63724 13.69351 1.000 94.53451 126 SER B O 1
ATOM 3399 N N . CYS B 1 127 ? -48.38546 -49.78908 15.29986 1.000 90.11331 127 CYS B N 1
ATOM 3400 C CA . CYS B 1 127 ? -48.23917 -48.38007 15.65109 1.000 89.40785 127 CYS B CA 1
ATOM 3401 C C . CYS B 1 127 ? -46.96361 -48.08864 16.43663 1.000 85.38931 127 CYS B C 1
ATOM 3402 O O . CYS B 1 127 ? -46.44503 -46.97042 16.35598 1.000 85.66743 127 CYS B O 1
ATOM 3405 N N . VAL B 1 128 ? -46.42550 -49.06151 17.17773 1.000 82.06045 128 VAL B N 1
ATOM 3406 C CA . VAL B 1 128 ? -45.11083 -48.86704 17.78728 1.000 78.91706 128 VAL B CA 1
ATOM 3407 C C . VAL B 1 128 ? -44.05848 -48.65748 16.70472 1.000 82.10700 128 VAL B C 1
ATOM 3408 O O . VAL B 1 128 ? -43.22689 -47.74415 16.78217 1.000 82.96622 128 VAL B O 1
ATOM 3412 N N . SER B 1 129 ? -44.08872 -49.49937 15.66761 1.000 84.27302 129 SER B N 1
ATOM 3413 C CA . SER B 1 129 ? -43.12235 -49.35384 14.58301 1.000 87.21351 129 SER B CA 1
ATOM 3414 C C . SER B 1 129 ? -43.37254 -48.09084 13.76407 1.000 89.99810 129 SER B C 1
ATOM 3415 O O . SER B 1 129 ? -42.41859 -47.47939 13.26552 1.000 92.70453 129 SER B O 1
ATOM 3418 N N . GLY B 1 130 ? -44.63065 -47.67234 13.62162 1.000 90.34446 130 GLY B N 1
ATOM 3419 C CA . GLY B 1 130 ? -44.89793 -46.38637 12.99266 1.000 93.39907 130 GLY B CA 1
ATOM 3420 C C . GLY B 1 130 ? -44.31072 -45.22523 13.77704 1.000 91.21699 130 GLY B C 1
ATOM 3421 O O . GLY B 1 130 ? -43.67386 -44.33190 13.20840 1.000 93.02946 130 GLY B O 1
ATOM 3422 N N . LEU B 1 131 ? -44.50425 -45.22647 15.09796 1.000 86.61948 131 LEU B N 1
ATOM 3423 C CA . LEU B 1 131 ? -43.91301 -44.18732 15.93132 1.000 85.27341 131 LEU B CA 1
ATOM 3424 C C . LEU B 1 131 ? -42.38897 -44.22469 15.87693 1.000 85.99533 131 LEU B C 1
ATOM 3425 O O . LEU B 1 131 ? -41.73843 -43.17743 15.95431 1.000 88.05641 131 LEU B O 1
ATOM 3430 N N . ALA B 1 132 ? -41.80343 -45.41544 15.74602 1.000 84.44447 132 ALA B N 1
ATOM 3431 C CA . ALA B 1 132 ? -40.35732 -45.50182 15.56458 1.000 84.96903 132 ALA B CA 1
ATOM 3432 C C . ALA B 1 132 ? -39.93105 -44.88149 14.23883 1.000 90.23168 132 ALA B C 1
ATOM 3433 O O . ALA B 1 132 ? -38.90930 -44.18506 14.16732 1.000 90.75785 132 ALA B O 1
ATOM 3435 N N . SER B 1 133 ? -40.70352 -45.12767 13.17549 1.000 93.63444 133 SER B N 1
ATOM 3436 C CA . SER B 1 133 ? -40.46230 -44.44142 11.91067 1.000 99.35124 133 SER B CA 1
ATOM 3437 C C . SER B 1 133 ? -40.55298 -42.93248 12.07182 1.000 101.16939 133 SER B C 1
ATOM 3438 O O . SER B 1 133 ? -39.88899 -42.18812 11.34017 1.000 105.00793 133 SER B O 1
ATOM 3441 N N . LYS B 1 134 ? -41.38454 -42.46593 13.00454 1.000 98.73062 134 LYS B N 1
ATOM 3442 C CA . LYS B 1 134 ? -41.48223 -41.02700 13.24168 1.000 100.23069 134 LYS B CA 1
ATOM 3443 C C . LYS B 1 134 ? -40.13964 -40.42050 13.64229 1.000 99.45847 134 LYS B C 1
ATOM 3444 O O . LYS B 1 134 ? -39.85297 -39.27034 13.29354 1.000 102.47687 134 LYS B O 1
ATOM 3450 N N . TYR B 1 135 ? -39.29962 -41.17224 14.35953 1.000 95.68531 135 TYR B N 1
ATOM 3451 C CA . TYR B 1 135 ? -38.01001 -40.65777 14.80811 1.000 95.06019 135 TYR B CA 1
ATOM 3452 C C . TYR B 1 135 ? -36.82948 -41.12818 13.96552 1.000 96.08492 135 TYR B C 1
ATOM 3453 O O . TYR B 1 135 ? -35.76276 -40.50975 14.03702 1.000 96.87280 135 TYR B O 1
ATOM 3462 N N . LEU B 1 136 ? -36.98672 -42.19515 13.17733 1.000 95.96752 136 LEU B N 1
ATOM 3463 C CA . LEU B 1 136 ? -35.84620 -42.83160 12.52170 1.000 97.49578 136 LEU B CA 1
ATOM 3464 C C . LEU B 1 136 ? -35.95155 -42.95746 11.01065 1.000 101.97319 136 LEU B C 1
ATOM 3465 O O . LEU B 1 136 ? -34.91123 -43.10195 10.35704 1.000 104.25597 136 LEU B O 1
ATOM 3470 N N . ALA B 1 137 ? -37.14833 -42.93388 10.43417 1.000 102.85891 137 ALA B N 1
ATOM 3471 C CA . ALA B 1 137 ? -37.27576 -42.89876 8.98813 1.000 107.30918 137 ALA B CA 1
ATOM 3472 C C . ALA B 1 137 ? -36.99214 -41.49058 8.48841 1.000 111.83908 137 ALA B C 1
ATOM 3473 O O . ALA B 1 137 ? -37.43079 -40.50583 9.08835 1.000 110.93604 137 ALA B O 1
ATOM 3475 N N . ARG B 1 138 ? -36.24775 -41.39114 7.39172 1.000 116.46409 138 ARG B N 1
ATOM 3476 C CA . ARG B 1 138 ? -36.01105 -40.07898 6.81397 1.000 121.73461 138 ARG B CA 1
ATOM 3477 C C . ARG B 1 138 ? -37.26998 -39.57941 6.12053 1.000 125.38280 138 ARG B C 1
ATOM 3478 O O . ARG B 1 138 ? -38.10047 -40.35869 5.64710 1.000 125.68014 138 ARG B O 1
ATOM 3486 N N . ASP B 1 139 ? -37.41051 -38.25746 6.07063 1.000 128.72980 139 ASP B N 1
ATOM 3487 C CA . ASP B 1 139 ? -38.59253 -37.63088 5.49424 1.000 132.57107 139 ASP B CA 1
ATOM 3488 C C . ASP B 1 139 ? -38.72480 -37.98475 4.01914 1.000 137.75908 139 ASP B C 1
ATOM 3489 O O . ASP B 1 139 ? -38.32477 -37.20848 3.14640 1.000 142.42218 139 ASP B O 1
ATOM 3494 N N . ASP B 1 140 ? -39.28420 -39.16095 3.73778 1.000 136.86666 140 ASP B N 1
ATOM 3495 C CA . ASP B 1 140 ? -39.46847 -39.62686 2.36565 1.000 141.83914 140 ASP B CA 1
ATOM 3496 C C . ASP B 1 140 ? -40.73910 -40.45937 2.30804 1.000 141.28554 140 ASP B C 1
ATOM 3497 O O . ASP B 1 140 ? -40.88301 -41.42252 3.06887 1.000 137.42933 140 ASP B O 1
ATOM 3502 N N . SER B 1 141 ? -41.64790 -40.09164 1.41172 1.000 146.34488 141 SER B N 1
ATOM 3503 C CA . SER B 1 141 ? -42.95759 -40.71616 1.29412 1.000 146.90803 141 SER B CA 1
ATOM 3504 C C . SER B 1 141 ? -43.02874 -41.58004 0.03999 1.000 150.33290 141 SER B C 1
ATOM 3505 O O . SER B 1 141 ? -42.14541 -41.54657 -0.82165 1.000 153.68493 141 SER B O 1
ATOM 3508 N N . GLU B 1 142 ? -44.10038 -42.37547 -0.03753 1.000 149.73982 142 GLU B N 1
ATOM 3509 C CA . GLU B 1 142 ? -44.36256 -43.30144 -1.13975 1.000 152.10267 142 GLU B CA 1
ATOM 3510 C C . GLU B 1 142 ? -43.17507 -44.21992 -1.42839 1.000 150.46530 142 GLU B C 1
ATOM 3511 O O . GLU B 1 142 ? -43.12538 -44.86877 -2.47845 1.000 154.47647 142 GLU B O 1
ATOM 3517 N N . ILE B 1 143 ? -42.22141 -44.28964 -0.50202 1.000 145.29506 143 ILE B N 1
ATOM 3518 C CA . ILE B 1 143 ? -41.08199 -45.19216 -0.61767 1.000 143.24198 143 ILE B CA 1
ATOM 3519 C C . ILE B 1 143 ? -41.13307 -46.15932 0.56319 1.000 137.45379 143 ILE B C 1
ATOM 3520 O O . ILE B 1 143 ? -40.51158 -45.93319 1.60747 1.000 133.20201 143 ILE B O 1
ATOM 3525 N N . LEU B 1 144 ? -41.90457 -47.23462 0.41275 1.000 137.66936 144 LEU B N 1
ATOM 3526 C CA . LEU B 1 144 ? -42.15161 -48.18185 1.49154 1.000 132.85388 144 LEU B CA 1
ATOM 3527 C C . LEU B 1 144 ? -42.00581 -49.59773 0.95843 1.000 134.96991 144 LEU B C 1
ATOM 3528 O O . LEU B 1 144 ? -42.57326 -49.93384 -0.08684 1.000 139.58664 144 LEU B O 1
ATOM 3533 N N . VAL B 1 145 ? -41.24176 -50.41850 1.67163 1.000 132.18982 145 VAL B N 1
ATOM 3534 C CA . VAL B 1 145 ? -41.07606 -51.83240 1.36253 1.000 133.94720 145 VAL B CA 1
ATOM 3535 C C . VAL B 1 145 ? -41.71018 -52.63779 2.48718 1.000 130.80095 145 VAL B C 1
ATOM 3536 O O . VAL B 1 145 ? -41.62480 -52.25690 3.65926 1.000 125.73729 145 VAL B O 1
ATOM 3540 N N . MET B 1 146 ? -42.35058 -53.74701 2.13279 1.000 133.99826 146 MET B N 1
ATOM 3541 C CA . MET B 1 146 ? -43.00062 -54.61040 3.11342 1.000 131.85822 146 MET B CA 1
ATOM 3542 C C . MET B 1 146 ? -42.67589 -56.05723 2.78538 1.000 133.46673 146 MET B C 1
ATOM 3543 O O . MET B 1 146 ? -42.99126 -56.53122 1.68919 1.000 138.41208 146 MET B O 1
ATOM 3548 N N . VAL B 1 147 ? -42.05698 -56.75509 3.73054 1.000 129.43791 147 VAL B N 1
ATOM 3549 C CA . VAL B 1 147 ? -41.62534 -58.13489 3.53654 1.000 130.66561 147 VAL B CA 1
ATOM 3550 C C . VAL B 1 147 ? -42.69620 -59.04740 4.11801 1.000 129.50201 147 VAL B C 1
ATOM 3551 O O . VAL B 1 147 ? -42.81262 -59.18959 5.33894 1.000 125.04150 147 VAL B O 1
ATOM 3555 N N . GLY B 1 148 ? -43.46959 -59.66661 3.24362 1.000 133.70550 148 GLY B N 1
ATOM 3556 C CA . GLY B 1 148 ? -44.53239 -60.56109 3.65009 1.000 133.37110 148 GLY B CA 1
ATOM 3557 C C . GLY B 1 148 ? -45.89264 -59.89565 3.59563 1.000 134.24943 148 GLY B C 1
ATOM 3558 O O . GLY B 1 148 ? -46.02720 -58.67472 3.73572 1.000 132.82792 148 GLY B O 1
ATOM 3559 N N . ALA B 1 149 ? -46.92322 -60.70904 3.39212 1.000 137.18547 149 ALA B N 1
ATOM 3560 C CA . ALA B 1 149 ? -48.29636 -60.23959 3.25863 1.000 139.01852 149 ALA B CA 1
ATOM 3561 C C . ALA B 1 149 ? -49.18356 -60.81809 4.35321 1.000 136.04836 149 ALA B C 1
ATOM 3562 O O . ALA B 1 149 ? -50.34433 -61.16354 4.11970 1.000 139.46912 149 ALA B O 1
ATOM 3564 N N . GLY B 1 150 ? -48.64600 -60.93301 5.56241 1.000 130.10795 150 GLY B N 1
ATOM 3565 C CA . GLY B 1 150 ? -49.42927 -61.37447 6.69304 1.000 126.66148 150 GLY B CA 1
ATOM 3566 C C . GLY B 1 150 ? -50.45886 -60.33494 7.09876 1.000 125.14681 150 GLY B C 1
ATOM 3567 O O . GLY B 1 150 ? -50.61704 -59.28193 6.47782 1.000 127.09130 150 GLY B O 1
ATOM 3568 N N . ALA B 1 151 ? -51.17416 -60.64537 8.18043 1.000 121.48198 151 ALA B N 1
ATOM 3569 C CA . ALA B 1 151 ? -52.18574 -59.72384 8.68714 1.000 119.68268 151 ALA B CA 1
ATOM 3570 C C . ALA B 1 151 ? -51.58047 -58.41566 9.18054 1.000 114.92349 151 ALA B C 1
ATOM 3571 O O . ALA B 1 151 ? -52.29793 -57.41496 9.27938 1.000 115.05478 151 ALA B O 1
ATOM 3573 N N . LEU B 1 152 ? -50.28160 -58.40116 9.48806 1.000 99.22668 152 LEU B N 1
ATOM 3574 C CA . LEU B 1 152 ? -49.60928 -57.18694 9.93848 1.000 96.45727 152 LEU B CA 1
ATOM 3575 C C . LEU B 1 152 ? -49.35024 -56.19570 8.80970 1.000 96.92133 152 LEU B C 1
ATOM 3576 O O . LEU B 1 152 ? -49.00582 -55.04059 9.08998 1.000 95.22359 152 LEU B O 1
ATOM 3581 N N . ALA B 1 153 ? -49.52356 -56.61061 7.54858 1.000 101.00252 153 ALA B N 1
ATOM 3582 C CA . ALA B 1 153 ? -49.09647 -55.76830 6.43285 1.000 102.12344 153 ALA B CA 1
ATOM 3583 C C . ALA B 1 153 ? -49.93193 -54.49763 6.28767 1.000 100.56508 153 ALA B C 1
ATOM 3584 O O . ALA B 1 153 ? -49.33935 -53.40838 6.21804 1.000 99.92707 153 ALA B O 1
ATOM 3586 N N . PRO B 1 154 ? -51.26988 -54.55017 6.21113 1.000 100.54617 154 PRO B N 1
ATOM 3587 C CA . PRO B 1 154 ? -52.01434 -53.28246 6.07799 1.000 99.08612 154 PRO B CA 1
ATOM 3588 C C . PRO B 1 154 ? -51.87120 -52.38755 7.29416 1.000 95.53399 154 PRO B C 1
ATOM 3589 O O . PRO B 1 154 ? -51.79365 -51.15750 7.15534 1.000 94.42843 154 PRO B O 1
ATOM 3593 N N . HIS B 1 155 ? -51.83443 -52.98368 8.48910 1.000 93.66748 155 HIS B N 1
ATOM 3594 C CA . HIS B 1 155 ? -51.58223 -52.21972 9.70629 1.000 90.58702 155 HIS B CA 1
ATOM 3595 C C . HIS B 1 155 ? -50.28151 -51.43717 9.59790 1.000 90.41642 155 HIS B C 1
ATOM 3596 O O . HIS B 1 155 ? -50.24710 -50.22519 9.84607 1.000 89.16509 155 HIS B O 1
ATOM 3603 N N . LEU B 1 156 ? -49.19208 -52.12068 9.23726 1.000 92.26818 156 LEU B N 1
ATOM 3604 C CA . LEU B 1 156 ? -47.89933 -51.45414 9.16585 1.000 93.12220 156 LEU B CA 1
ATOM 3605 C C . LEU B 1 156 ? -47.85529 -50.43099 8.03499 1.000 95.02013 156 LEU B C 1
ATOM 3606 O O . LEU B 1 156 ? -47.22179 -49.38175 8.18737 1.000 94.89184 156 LEU B O 1
ATOM 3611 N N . ILE B 1 157 ? -48.53374 -50.69613 6.91369 1.000 97.60013 157 ILE B N 1
ATOM 3612 C CA . ILE B 1 157 ? -48.63173 -49.68604 5.85877 1.000 100.19315 157 ILE B CA 1
ATOM 3613 C C . ILE B 1 157 ? -49.27047 -48.41637 6.40167 1.000 98.07889 157 ILE B C 1
ATOM 3614 O O . ILE B 1 157 ? -48.74186 -47.31013 6.22902 1.000 99.25115 157 ILE B O 1
ATOM 3619 N N . LYS B 1 158 ? -50.42268 -48.55692 7.06220 1.000 95.18857 158 LYS B N 1
ATOM 3620 C CA . LYS B 1 158 ? -51.13036 -47.37927 7.55706 1.000 92.57645 158 LYS B CA 1
ATOM 3621 C C . LYS B 1 158 ? -50.30908 -46.64806 8.61047 1.000 90.56332 158 LYS B C 1
ATOM 3622 O O . LYS B 1 158 ? -50.25959 -45.41204 8.61964 1.000 92.64460 158 LYS B O 1
ATOM 3628 N N . ALA B 1 159 ? -49.62312 -47.39289 9.47966 1.000 88.71157 159 ALA B N 1
ATOM 3629 C CA . ALA B 1 159 ? -48.81379 -46.76068 10.51806 1.000 89.35304 159 ALA B CA 1
ATOM 3630 C C . ALA B 1 159 ? -47.63887 -45.99313 9.91762 1.000 93.26205 159 ALA B C 1
ATOM 3631 O O . ALA B 1 159 ? -47.38549 -44.83907 10.28986 1.000 96.17847 159 ALA B O 1
ATOM 3633 N N . HIS B 1 160 ? -46.91124 -46.61271 8.98583 1.000 93.68242 160 HIS B N 1
ATOM 3634 C CA . HIS B 1 160 ? -45.76227 -45.94417 8.38137 1.000 98.14193 160 HIS B CA 1
ATOM 3635 C C . HIS B 1 160 ? -46.19444 -44.74025 7.55235 1.000 99.60315 160 HIS B C 1
ATOM 3636 O O . HIS B 1 160 ? -45.49985 -43.71696 7.52575 1.000 103.73996 160 HIS B O 1
ATOM 3643 N N . PHE B 1 161 ? -47.34113 -44.83363 6.86888 1.000 97.51743 161 PHE B N 1
ATOM 3644 C CA . PHE B 1 161 ? -47.83530 -43.68275 6.11882 1.000 100.25381 161 PHE B CA 1
ATOM 3645 C C . PHE B 1 161 ? -48.29913 -42.57105 7.04977 1.000 100.17553 161 PHE B C 1
ATOM 3646 O O . PHE B 1 161 ? -48.19947 -41.38897 6.69795 1.000 103.11715 161 PHE B O 1
ATOM 3654 N N . SER B 1 162 ? -48.80746 -42.92240 8.23352 1.000 96.10897 162 SER B N 1
ATOM 3655 C CA . SER B 1 162 ? -49.11927 -41.90465 9.23052 1.000 96.54932 162 SER B CA 1
ATOM 3656 C C . SER B 1 162 ? -47.85075 -41.23619 9.74211 1.000 100.79461 162 SER B C 1
ATOM 3657 O O . SER B 1 162 ? -47.83635 -40.02522 9.99126 1.000 103.37776 162 SER B O 1
ATOM 3660 N N . ALA B 1 163 ? -46.77450 -42.00777 9.90045 1.000 101.03426 163 ALA B N 1
ATOM 3661 C CA . ALA B 1 163 ? -45.51692 -41.44031 10.37502 1.000 105.48620 163 ALA B CA 1
ATOM 3662 C C . ALA B 1 163 ? -44.84082 -40.61190 9.29039 1.000 109.13298 163 ALA B C 1
ATOM 3663 O O . ALA B 1 163 ? -44.41439 -39.47676 9.53569 1.000 113.14220 163 ALA B O 1
ATOM 3665 N N . ARG B 1 164 ? -44.72612 -41.16771 8.08336 1.000 108.68865 164 ARG B N 1
ATOM 3666 C CA . ARG B 1 164 ? -44.02693 -40.53529 6.96672 1.000 111.76249 164 ARG B CA 1
ATOM 3667 C C . ARG B 1 164 ? -45.02057 -40.30256 5.83435 1.000 110.89447 164 ARG B C 1
ATOM 3668 O O . ARG B 1 164 ? -45.08087 -41.08847 4.87623 1.000 108.07643 164 ARG B O 1
ATOM 3676 N N . PRO B 1 165 ? -45.81704 -39.22589 5.90517 1.000 112.21820 165 PRO B N 1
ATOM 3677 C CA . PRO B 1 165 ? -46.81276 -38.91118 4.87881 1.000 112.17001 165 PRO B CA 1
ATOM 3678 C C . PRO B 1 165 ? -46.20056 -38.22778 3.66013 1.000 115.12636 165 PRO B C 1
ATOM 3679 O O . PRO B 1 165 ? -46.68303 -38.44784 2.54991 1.000 116.20851 165 PRO B O 1
ATOM 3683 N N . ILE B 1 215 ? -37.88590 -47.03135 3.55738 1.000 126.63034 215 ILE B N 1
ATOM 3684 C CA . ILE B 1 215 ? -38.09101 -47.89158 4.71420 1.000 125.50272 215 ILE B CA 1
ATOM 3685 C C . ILE B 1 215 ? -38.60928 -49.26574 4.28982 1.000 122.66010 215 ILE B C 1
ATOM 3686 O O . ILE B 1 215 ? -39.33984 -49.38992 3.30752 1.000 121.71033 215 ILE B O 1
ATOM 3691 N N . VAL B 1 216 ? -38.20915 -50.29966 5.02986 1.000 122.70103 216 VAL B N 1
ATOM 3692 C CA . VAL B 1 216 ? -38.62247 -51.67380 4.75453 1.000 121.00498 216 VAL B CA 1
ATOM 3693 C C . VAL B 1 216 ? -39.03473 -52.32013 6.07128 1.000 120.74327 216 VAL B C 1
ATOM 3694 O O . VAL B 1 216 ? -38.22206 -52.43491 6.99459 1.000 122.88789 216 VAL B O 1
ATOM 3698 N N . SER B 1 217 ? -40.29761 -52.72666 6.16573 1.000 118.93730 217 SER B N 1
ATOM 3699 C CA . SER B 1 217 ? -40.84283 -53.34103 7.37044 1.000 119.12020 217 SER B CA 1
ATOM 3700 C C . SER B 1 217 ? -40.94713 -54.84805 7.16421 1.000 120.91222 217 SER B C 1
ATOM 3701 O O . SER B 1 217 ? -41.59857 -55.30820 6.21790 1.000 121.61467 217 SER B O 1
ATOM 3704 N N . CYS B 1 218 ? -40.30818 -55.60589 8.05138 1.000 124.99828 218 CYS B N 1
ATOM 3705 C CA . CYS B 1 218 ? -40.28756 -57.06588 8.01221 1.000 128.29973 218 CYS B CA 1
ATOM 3706 C C . CYS B 1 218 ? -41.18480 -57.58338 9.13279 1.000 129.51982 218 CYS B C 1
ATOM 3707 O O . CYS B 1 218 ? -40.80528 -57.55137 10.30894 1.000 129.87077 218 CYS B O 1
ATOM 3710 N N . ALA B 1 219 ? -42.37145 -58.06982 8.75526 1.000 132.91225 219 ALA B N 1
ATOM 3711 C CA . ALA B 1 219 ? -43.34560 -58.60734 9.69380 1.000 135.58817 219 ALA B CA 1
ATOM 3712 C C . ALA B 1 219 ? -43.65191 -60.08444 9.49650 1.000 142.19396 219 ALA B C 1
ATOM 3713 O O . ALA B 1 219 ? -44.13703 -60.72275 10.43623 1.000 142.61500 219 ALA B O 1
ATOM 3715 N N . THR B 1 220 ? -43.39722 -60.64019 8.31553 1.000 148.48606 220 THR B N 1
ATOM 3716 C CA . THR B 1 220 ? -43.63052 -62.04625 8.02827 1.000 155.64818 220 THR B CA 1
ATOM 3717 C C . THR B 1 220 ? -42.29719 -62.77870 7.95471 1.000 161.25072 220 THR B C 1
ATOM 3718 O O . THR B 1 220 ? -41.25332 -62.18923 7.65920 1.000 161.09746 220 THR B O 1
ATOM 3722 N N . ASN B 1 221 ? -42.33777 -64.07675 8.23854 1.000 167.02792 221 ASN B N 1
ATOM 3723 C CA . ASN B 1 221 ? -41.12048 -64.87026 8.32293 1.000 172.09200 221 ASN B CA 1
ATOM 3724 C C . ASN B 1 221 ? -41.40181 -66.36536 8.18864 1.000 177.14425 221 ASN B C 1
ATOM 3725 O O . ASN B 1 221 ? -40.51255 -67.19502 8.38289 1.000 180.28168 221 ASN B O 1
ATOM 3730 N N . ALA B 1 225 ? -37.16230 -65.14301 3.12947 1.000 146.52612 225 ALA B N 1
ATOM 3731 C CA . ALA B 1 225 ? -37.70805 -63.99232 3.83940 1.000 142.56456 225 ALA B CA 1
ATOM 3732 C C . ALA B 1 225 ? -36.60165 -63.17794 4.50194 1.000 140.37785 225 ALA B C 1
ATOM 3733 O O . ALA B 1 225 ? -36.79226 -62.00806 4.83200 1.000 137.62066 225 ALA B O 1
ATOM 3735 N N . LEU B 1 226 ? -35.44347 -63.80649 4.68832 1.000 143.18800 226 LEU B N 1
ATOM 3736 C CA . LEU B 1 226 ? -34.32900 -63.16811 5.37684 1.000 143.84809 226 LEU B CA 1
ATOM 3737 C C . LEU B 1 226 ? -33.75413 -62.04277 4.52221 1.000 142.82283 226 LEU B C 1
ATOM 3738 O O . LEU B 1 226 ? -33.36057 -62.26847 3.37334 1.000 144.45868 226 LEU B O 1
ATOM 3743 N N . VAL B 1 227 ? -33.70384 -60.83282 5.08138 1.000 140.53046 227 VAL B N 1
ATOM 3744 C CA . VAL B 1 227 ? -33.13003 -59.69050 4.38074 1.000 140.16440 227 VAL B CA 1
ATOM 3745 C C . VAL B 1 227 ? -31.67126 -59.54295 4.78734 1.000 144.14142 227 VAL B C 1
ATOM 3746 O O . VAL B 1 227 ? -31.26454 -59.91592 5.89346 1.000 146.64843 227 VAL B O 1
ATOM 3750 N N . LYS B 1 228 ? -30.87111 -59.00851 3.87273 1.000 145.39890 228 LYS B N 1
ATOM 3751 C CA . LYS B 1 228 ? -29.43924 -58.87895 4.07231 1.000 149.93164 228 LYS B CA 1
ATOM 3752 C C . LYS B 1 228 ? -29.02180 -57.41876 3.96066 1.000 150.47106 228 LYS B C 1
ATOM 3753 O O . LYS B 1 228 ? -29.58080 -56.65090 3.16953 1.000 147.20612 228 LYS B O 1
ATOM 3759 N N . GLY B 1 229 ? -28.03428 -57.04246 4.77810 1.000 136.40989 229 GLY B N 1
ATOM 3760 C CA . GLY B 1 229 ? -27.61989 -55.65330 4.87443 1.000 134.63272 229 GLY B CA 1
ATOM 3761 C C . GLY B 1 229 ? -26.93861 -55.11687 3.63377 1.000 136.46541 229 GLY B C 1
ATOM 3762 O O . GLY B 1 229 ? -26.86205 -53.89482 3.46495 1.000 134.85536 229 GLY B O 1
ATOM 3763 N N . GLU B 1 230 ? -26.44390 -55.99856 2.76286 1.000 140.04289 230 GLU B N 1
ATOM 3764 C CA . GLU B 1 230 ? -25.77260 -55.54814 1.54818 1.000 142.85838 230 GLU B CA 1
ATOM 3765 C C . GLU B 1 230 ? -26.74942 -54.98641 0.52086 1.000 142.41605 230 GLU B C 1
ATOM 3766 O O . GLU B 1 230 ? -26.34442 -54.18415 -0.32788 1.000 144.66080 230 GLU B O 1
ATOM 3772 N N . ARG B 1 231 ? -28.02529 -55.37295 0.58630 1.000 139.98110 231 ARG B N 1
ATOM 3773 C CA . ARG B 1 231 ? -29.00811 -54.88623 -0.37803 1.000 140.09566 231 ARG B CA 1
ATOM 3774 C C . ARG B 1 231 ? -29.47281 -53.46846 -0.06704 1.000 135.09153 231 ARG B C 1
ATOM 3775 O O . ARG B 1 231 ? -29.77676 -52.70647 -0.99207 1.000 136.87173 231 ARG B O 1
ATOM 3783 N N . LEU B 1 232 ? -29.52847 -53.10164 1.20898 1.000 129.10051 232 LEU B N 1
ATOM 3784 C CA . LEU B 1 232 ? -30.35410 -51.98103 1.63778 1.000 124.10706 232 LEU B CA 1
ATOM 3785 C C . LEU B 1 232 ? -29.86542 -50.65376 1.07014 1.000 124.10867 232 LEU B C 1
ATOM 3786 O O . LEU B 1 232 ? -28.66956 -50.34727 1.10465 1.000 125.42351 232 LEU B O 1
ATOM 3791 N N . LYS B 1 233 ? -30.81153 -49.87208 0.54586 1.000 122.59300 233 LYS B N 1
ATOM 3792 C CA . LYS B 1 233 ? -30.53793 -48.50292 0.13613 1.000 122.41747 233 LYS B CA 1
ATOM 3793 C C . LYS B 1 233 ? -29.89371 -47.72680 1.27648 1.000 119.86794 233 LYS B C 1
ATOM 3794 O O . LYS B 1 233 ? -30.21609 -47.93307 2.44933 1.000 116.35478 233 LYS B O 1
ATOM 3800 N N . VAL B 1 234 ? -28.97793 -46.83138 0.92496 1.000 121.17518 234 VAL B N 1
ATOM 3801 C CA . VAL B 1 234 ? -28.29266 -46.01722 1.91833 1.000 119.14425 234 VAL B CA 1
ATOM 3802 C C . VAL B 1 234 ? -29.28332 -45.08471 2.60905 1.000 116.11462 234 VAL B C 1
ATOM 3803 O O . VAL B 1 234 ? -30.37022 -44.82209 2.09465 1.000 115.83240 234 VAL B O 1
ATOM 3807 N N . HIS B 1 237 ? -34.49586 -47.24428 6.17871 1.000 102.95506 237 HIS B N 1
ATOM 3808 C CA . HIS B 1 237 ? -34.82322 -47.68558 7.53252 1.000 100.21172 237 HIS B CA 1
ATOM 3809 C C . HIS B 1 237 ? -35.44464 -49.08083 7.52611 1.000 100.98429 237 HIS B C 1
ATOM 3810 O O . HIS B 1 237 ? -36.35422 -49.37411 6.75771 1.000 101.66061 237 HIS B O 1
ATOM 3817 N N . LEU B 1 238 ? -34.91664 -49.93372 8.39321 1.000 101.99509 238 LEU B N 1
ATOM 3818 C CA . LEU B 1 238 ? -35.34313 -51.31691 8.53788 1.000 103.08063 238 LEU B CA 1
ATOM 3819 C C . LEU B 1 238 ? -36.16059 -51.43740 9.81554 1.000 102.26657 238 LEU B C 1
ATOM 3820 O O . LEU B 1 238 ? -35.71619 -51.01135 10.88577 1.000 101.31649 238 LEU B O 1
ATOM 3825 N N . ASP B 1 239 ? -37.35832 -51.99588 9.70199 1.000 102.46811 239 ASP B N 1
ATOM 3826 C CA . ASP B 1 239 ? -38.30173 -52.07740 10.81360 1.000 101.24447 239 ASP B CA 1
ATOM 3827 C C . ASP B 1 239 ? -38.61221 -53.55356 11.04330 1.000 101.76587 239 ASP B C 1
ATOM 3828 O O . ASP B 1 239 ? -39.45670 -54.12982 10.35490 1.000 102.36334 239 ASP B O 1
ATOM 3833 N N . LEU B 1 240 ? -37.92734 -54.16739 12.00650 1.000 101.58215 240 LEU B N 1
ATOM 3834 C CA . LEU B 1 240 ? -38.10087 -55.58550 12.28726 1.000 102.18986 240 LEU B CA 1
ATOM 3835 C C . LEU B 1 240 ? -39.17022 -55.78707 13.35481 1.000 100.27687 240 LEU B C 1
ATOM 3836 O O . LEU B 1 240 ? -39.10289 -55.18917 14.43891 1.000 98.46328 240 LEU B O 1
ATOM 3841 N N . VAL B 1 241 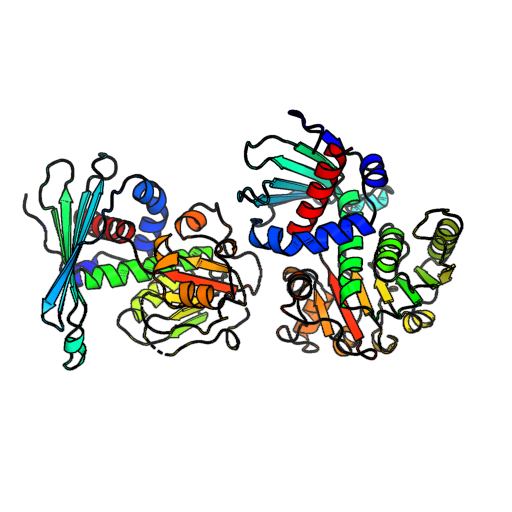? -40.15574 -56.63343 13.04231 1.000 100.96225 241 VAL B N 1
ATOM 3842 C CA . VAL B 1 241 ? -41.23798 -56.96299 13.95984 1.000 100.29651 241 VAL B CA 1
ATOM 3843 C C . VAL B 1 241 ? -40.93868 -58.30494 14.60980 1.000 101.53845 241 VAL B C 1
ATOM 3844 O O . VAL B 1 241 ? -40.51003 -59.25269 13.93785 1.000 103.38523 241 VAL B O 1
ATOM 3848 N N . GLY B 1 242 ? -41.15917 -58.38719 15.91770 1.000 101.20530 242 GLY B N 1
ATOM 3849 C CA . GLY B 1 242 ? -40.91096 -59.61218 16.65465 1.000 102.64709 242 GLY B CA 1
ATOM 3850 C C . GLY B 1 242 ? -42.15069 -60.46371 16.83505 1.000 102.13283 242 GLY B C 1
ATOM 3851 O O . GLY B 1 242 ? -43.25170 -60.05912 16.46066 1.000 100.92690 242 GLY B O 1
ATOM 3852 N N . SER B 1 247 ? -39.48413 -66.61161 16.75337 1.000 130.59887 247 SER B N 1
ATOM 3853 C CA . SER B 1 247 ? -38.21336 -65.91007 16.61296 1.000 132.17382 247 SER B CA 1
ATOM 3854 C C . SER B 1 247 ? -37.32067 -66.59258 15.57124 1.000 137.09913 247 SER B C 1
ATOM 3855 O O . SER B 1 247 ? -36.48545 -67.43327 15.89947 1.000 140.30676 247 SER B O 1
ATOM 3858 N N . MET B 1 248 ? -37.51532 -66.20350 14.31221 1.000 137.84892 248 MET B N 1
ATOM 3859 C CA . MET B 1 248 ? -36.83863 -66.76709 13.15241 1.000 142.48359 248 MET B CA 1
ATOM 3860 C C . MET B 1 248 ? -35.98081 -65.68665 12.49588 1.000 143.14366 248 MET B C 1
ATOM 3861 O O . MET B 1 248 ? -36.19938 -64.48877 12.69894 1.000 139.88914 248 MET B O 1
ATOM 3866 N N . LYS B 1 249 ? -34.97932 -66.12315 11.72723 1.000 147.60732 249 LYS B N 1
ATOM 3867 C CA . LYS B 1 249 ? -34.02945 -65.20368 11.10372 1.000 148.53356 249 LYS B CA 1
ATOM 3868 C C . LYS B 1 249 ? -34.74054 -64.15687 10.24956 1.000 146.27062 249 LYS B C 1
ATOM 3869 O O . LYS B 1 249 ? -35.62609 -64.47814 9.45217 1.000 145.95595 249 LYS B O 1
ATOM 3875 N N . GLU B 1 250 ? -34.34513 -62.89373 10.42187 1.000 145.23680 250 GLU B N 1
ATOM 3876 C CA . GLU B 1 250 ? -34.97730 -61.78391 9.71575 1.000 143.22539 250 GLU B CA 1
ATOM 3877 C C . GLU B 1 250 ? -33.95536 -60.93140 8.97226 1.000 143.63189 250 GLU B C 1
ATOM 3878 O O . GLU B 1 250 ? -34.21310 -60.47137 7.85722 1.000 143.39156 250 GLU B O 1
ATOM 3884 N N . CYS B 1 251 ? -32.80470 -60.69800 9.59375 1.000 144.12786 251 CYS B N 1
ATOM 3885 C CA . CYS B 1 251 ? -31.71178 -59.93948 9.00328 1.000 144.44262 251 CYS B CA 1
ATOM 3886 C C . CYS B 1 251 ? -30.43446 -60.76796 9.06669 1.000 148.28284 251 CYS B C 1
ATOM 3887 O O . CYS B 1 251 ? -30.28745 -61.63101 9.93764 1.000 149.90498 251 CYS B O 1
ATOM 3890 N N . ASP B 1 252 ? -29.50620 -60.51347 8.14209 1.000 149.93044 252 ASP B N 1
ATOM 3891 C CA . ASP B 1 252 ? -28.23394 -61.21696 8.23551 1.000 153.87058 252 ASP B CA 1
ATOM 3892 C C . ASP B 1 252 ? -27.45564 -60.69478 9.44089 1.000 152.69881 252 ASP B C 1
ATOM 3893 O O . ASP B 1 252 ? -27.87030 -59.75404 10.12483 1.000 148.96306 252 ASP B O 1
ATOM 3898 N N . ASP B 1 253 ? -26.30648 -61.32134 9.69427 1.000 155.92095 253 ASP B N 1
ATOM 3899 C CA . ASP B 1 253 ? -25.49409 -60.95515 10.84864 1.000 155.45024 253 ASP B CA 1
ATOM 3900 C C . ASP B 1 253 ? -25.22472 -59.45504 10.88693 1.000 150.84727 253 ASP B C 1
ATOM 3901 O O . ASP B 1 253 ? -25.25540 -58.83819 11.95799 1.000 148.81933 253 ASP B O 1
ATOM 3906 N N . GLU B 1 254 ? -24.98951 -58.84381 9.73209 1.000 148.92921 254 GLU B N 1
ATOM 3907 C CA . GLU B 1 254 ? -24.49206 -57.47760 9.70146 1.000 145.70084 254 GLU B CA 1
ATOM 3908 C C . GLU B 1 254 ? -25.37609 -56.58086 8.83821 1.000 141.15914 254 GLU B C 1
ATOM 3909 O O . GLU B 1 254 ? -24.89912 -55.74757 8.06250 1.000 141.28866 254 GLU B O 1
ATOM 3915 N N . ALA B 1 255 ? -26.69406 -56.75841 8.95767 1.000 137.53634 255 ALA B N 1
ATOM 3916 C CA . ALA B 1 255 ? -27.57944 -55.62275 8.73145 1.000 132.86248 255 ALA B CA 1
ATOM 3917 C C . ALA B 1 255 ? -27.46930 -54.62984 9.87562 1.000 129.98218 255 ALA B C 1
ATOM 3918 O O . ALA B 1 255 ? -27.94372 -53.49402 9.75556 1.000 127.22249 255 ALA B O 1
ATOM 3920 N N . LEU B 1 256 ? -26.85156 -55.05572 10.97281 1.000 130.85622 256 LEU B N 1
ATOM 3921 C CA . LEU B 1 256 ? -26.47335 -54.23770 12.11006 1.000 129.10755 256 LEU B CA 1
ATOM 3922 C C . LEU B 1 256 ? -25.07753 -53.65211 11.94769 1.000 131.16787 256 LEU B C 1
ATOM 3923 O O . LEU B 1 256 ? -24.67720 -52.80404 12.74995 1.000 130.29281 256 LEU B O 1
ATOM 3928 N N . LYS B 1 257 ? -24.32794 -54.10568 10.93493 1.000 133.71766 257 LYS B N 1
ATOM 3929 C CA . LYS B 1 257 ? -23.07105 -53.46312 10.56451 1.000 134.83234 257 LYS B CA 1
ATOM 3930 C C . LYS B 1 257 ? -23.27354 -51.99217 10.25961 1.000 131.49810 257 LYS B C 1
ATOM 3931 O O . LYS B 1 257 ? -22.58011 -51.12395 10.80099 1.000 131.55983 257 LYS B O 1
ATOM 3937 N N . ARG B 1 258 ? -24.23731 -51.70146 9.38626 1.000 128.86469 258 ARG B N 1
ATOM 3938 C CA . ARG B 1 258 ? -24.23453 -50.44137 8.65741 1.000 127.17669 258 ARG B CA 1
ATOM 3939 C C . ARG B 1 258 ? -24.38140 -49.24554 9.59550 1.000 123.50019 258 ARG B C 1
ATOM 3940 O O . ARG B 1 258 ? -23.60776 -48.28421 9.50992 1.000 124.07429 258 ARG B O 1
ATOM 3948 N N . GLY B 1 259 ? -25.34375 -49.28705 10.50911 1.000 119.85673 259 GLY B N 1
ATOM 3949 C CA . GLY B 1 259 ? -25.63556 -48.14327 11.35813 1.000 116.33078 259 GLY B CA 1
ATOM 3950 C C . GLY B 1 259 ? -26.20096 -48.48167 12.72287 1.000 113.49219 259 GLY B C 1
ATOM 3951 O O . GLY B 1 259 ? -25.91775 -49.54162 13.28885 1.000 114.79038 259 GLY B O 1
ATOM 3952 N N . LYS B 1 260 ? -27.01455 -47.56106 13.24265 1.000 109.55164 260 LYS B N 1
ATOM 3953 C CA . LYS B 1 260 ? -27.43311 -47.55440 14.64049 1.000 107.15750 260 LYS B CA 1
ATOM 3954 C C . LYS B 1 260 ? -28.73285 -48.33996 14.80887 1.000 104.80528 260 LYS B C 1
ATOM 3955 O O . LYS B 1 260 ? -29.74874 -48.01230 14.18451 1.000 103.36356 260 LYS B O 1
ATOM 3961 N N . VAL B 1 261 ? -28.69978 -49.35705 15.66976 1.000 103.98001 261 VAL B N 1
ATOM 3962 C CA . VAL B 1 261 ? -29.82049 -50.26754 15.88921 1.000 102.10389 261 VAL B CA 1
ATOM 3963 C C . VAL B 1 261 ? -30.56817 -49.84499 17.14496 1.000 98.67231 261 VAL B C 1
ATOM 3964 O O . VAL B 1 261 ? -29.95567 -49.64387 18.20123 1.000 98.33912 261 VAL B O 1
ATOM 3968 N N . PHE B 1 262 ? -31.89017 -49.73552 17.04145 1.000 95.75465 262 PHE B N 1
ATOM 3969 C CA . PHE B 1 262 ? -32.73778 -49.31101 18.14216 1.000 93.74367 262 PHE B CA 1
ATOM 3970 C C . PHE B 1 262 ? -33.77646 -50.38647 18.44661 1.000 91.77867 262 PHE B C 1
ATOM 3971 O O . PHE B 1 262 ? -34.09278 -51.23150 17.60539 1.000 92.25874 262 PHE B O 1
ATOM 3979 N N . VAL B 1 263 ? -34.29497 -50.35783 19.67541 1.000 90.77317 263 VAL B N 1
ATOM 3980 C CA . VAL B 1 263 ? -35.22974 -51.36627 20.15592 1.000 90.16676 263 VAL B CA 1
ATOM 3981 C C . VAL B 1 263 ? -36.40730 -50.66284 20.81653 1.000 88.56685 263 VAL B C 1
ATOM 3982 O O . VAL B 1 263 ? -36.35791 -49.46985 21.11870 1.000 88.18893 263 VAL B O 1
ATOM 3986 N N . ASP B 1 264 ? -37.48707 -51.41531 21.03601 1.000 89.33135 264 ASP B N 1
ATOM 3987 C CA . ASP B 1 264 ? -38.63459 -50.81486 21.70663 1.000 88.01539 264 ASP B CA 1
ATOM 3988 C C . ASP B 1 264 ? -38.42323 -50.70795 23.21272 1.000 87.77114 264 ASP B C 1
ATOM 3989 O O . ASP B 1 264 ? -38.90587 -49.75123 23.82965 1.000 86.62208 264 ASP B O 1
ATOM 3994 N N . ASN B 1 265 ? -37.70009 -51.64973 23.81390 1.000 88.69714 265 ASN B N 1
ATOM 3995 C CA . ASN B 1 265 ? -37.42568 -51.59979 25.24601 1.000 89.63983 265 ASN B CA 1
ATOM 3996 C C . ASN B 1 265 ? -36.31140 -52.58737 25.57234 1.000 89.27944 265 ASN B C 1
ATOM 3997 O O . ASN B 1 265 ? -35.86075 -53.35408 24.71642 1.000 90.04274 265 ASN B O 1
ATOM 4002 N N . GLU B 1 266 ? -35.89192 -52.56735 26.84251 1.000 92.99439 266 GLU B N 1
ATOM 4003 C CA . GLU B 1 266 ? -34.73578 -53.34093 27.28688 1.000 94.26976 266 GLU B CA 1
ATOM 4004 C C . GLU B 1 266 ? -34.87104 -54.82395 26.96564 1.000 94.33565 266 GLU B C 1
ATOM 4005 O O . GLU B 1 266 ? -33.88163 -55.48650 26.63196 1.000 95.27039 266 GLU B O 1
ATOM 4011 N N . ALA B 1 267 ? -36.09186 -55.36246 27.06809 1.000 92.34749 267 ALA B N 1
ATOM 4012 C CA . ALA B 1 267 ? -36.28821 -56.80253 26.91984 1.000 92.85602 267 ALA B CA 1
ATOM 4013 C C . ALA B 1 267 ? -35.79546 -57.31316 25.57297 1.000 94.02463 267 ALA B C 1
ATOM 4014 O O . ALA B 1 267 ? -35.33396 -58.45596 25.47702 1.000 95.86774 267 ALA B O 1
ATOM 4016 N N . ALA B 1 268 ? -35.87938 -56.48607 24.52704 1.000 93.57117 268 ALA B N 1
ATOM 4017 C CA . ALA B 1 268 ? -35.38969 -56.89871 23.21518 1.000 94.83585 268 ALA B CA 1
ATOM 4018 C C . ALA B 1 268 ? -33.93653 -57.35412 23.28771 1.000 97.44149 268 ALA B C 1
ATOM 4019 O O . ALA B 1 268 ? -33.55987 -58.34989 22.65974 1.000 99.54256 268 ALA B O 1
ATOM 4021 N N . LEU B 1 269 ? -33.12114 -56.65788 24.08612 1.000 98.12276 269 LEU B N 1
ATOM 4022 C CA . LEU B 1 269 ? -31.70606 -56.98832 24.24064 1.000 101.29553 269 LEU B CA 1
ATOM 4023 C C . LEU B 1 269 ? -31.46665 -58.42328 24.68856 1.000 104.24697 269 LEU B C 1
ATOM 4024 O O . LEU B 1 269 ? -30.32044 -58.88180 24.63396 1.000 107.00405 269 LEU B O 1
ATOM 4029 N N . VAL B 1 270 ? -32.49854 -59.13576 25.14506 1.000 104.28246 270 VAL B N 1
ATOM 4030 C CA . VAL B 1 270 ? -32.36013 -60.53075 25.54295 1.000 106.53376 270 VAL B CA 1
ATOM 4031 C C . VAL B 1 270 ? -33.34147 -61.44606 24.83145 1.000 107.70383 270 VAL B C 1
ATOM 4032 O O . VAL B 1 270 ? -33.34008 -62.65209 25.08730 1.000 109.02044 270 VAL B O 1
ATOM 4036 N N . GLU B 1 271 ? -34.17733 -60.92230 23.93818 1.000 107.24535 271 GLU B N 1
ATOM 4037 C CA . GLU B 1 271 ? -35.22976 -61.72666 23.32866 1.000 107.82970 271 GLU B CA 1
ATOM 4038 C C . GLU B 1 271 ? -35.11511 -61.84143 21.81769 1.000 109.34653 271 GLU B C 1
ATOM 4039 O O . GLU B 1 271 ? -35.35945 -62.91846 21.26846 1.000 111.07849 271 GLU B O 1
ATOM 4045 N N . ALA B 1 272 ? -34.75828 -60.76020 21.12897 1.000 108.93620 272 ALA B N 1
ATOM 4046 C CA . ALA B 1 272 ? -34.61468 -60.80896 19.68002 1.000 110.48946 272 ALA B CA 1
ATOM 4047 C C . ALA B 1 272 ? -33.47214 -61.73945 19.29636 1.000 114.39591 272 ALA B C 1
ATOM 4048 O O . ALA B 1 272 ? -32.31639 -61.50002 19.66085 1.000 115.69674 272 ALA B O 1
ATOM 4050 N N . GLY B 1 273 ? -33.80341 -62.80349 18.56210 1.000 116.51087 273 GLY B N 1
ATOM 4051 C CA . GLY B 1 273 ? -32.79086 -63.77803 18.18438 1.000 121.20296 273 GLY B CA 1
ATOM 4052 C C . GLY B 1 273 ? -31.62582 -63.15746 17.43792 1.000 124.13038 273 GLY B C 1
ATOM 4053 O O . GLY B 1 273 ? -30.46480 -63.46702 17.71635 1.000 126.94043 273 GLY B O 1
ATOM 4054 N N . GLU B 1 274 ? -31.91781 -62.26047 16.49392 1.000 123.51627 274 GLU B N 1
ATOM 4055 C CA . GLU B 1 274 ? -30.85276 -61.63694 15.71542 1.000 126.45946 274 GLU B CA 1
ATOM 4056 C C . GLU B 1 274 ? -29.91044 -60.83566 16.60389 1.000 126.04079 274 GLU B C 1
ATOM 4057 O O . GLU B 1 274 ? -28.69235 -60.86614 16.40837 1.000 129.36147 274 GLU B O 1
ATOM 4063 N N . LEU B 1 275 ? -30.45112 -60.13700 17.60276 1.000 122.18190 275 LEU B N 1
ATOM 4064 C CA . LEU B 1 275 ? -29.62781 -59.25376 18.42219 1.000 121.28527 275 LEU B CA 1
ATOM 4065 C C . LEU B 1 275 ? -28.62282 -60.04445 19.25650 1.000 123.69763 275 LEU B C 1
ATOM 4066 O O . LEU B 1 275 ? -27.40484 -59.86594 19.11701 1.000 126.08256 275 LEU B O 1
ATOM 4071 N N . VAL B 1 276 ? -29.10881 -60.92276 20.13620 1.000 122.87582 276 VAL B N 1
ATOM 4072 C CA . VAL B 1 276 ? -28.17683 -61.68048 20.96048 1.000 124.73978 276 VAL B CA 1
ATOM 4073 C C . VAL B 1 276 ? -27.36510 -62.65804 20.12868 1.000 128.87554 276 VAL B C 1
ATOM 4074 O O . VAL B 1 276 ? -26.25411 -63.01663 20.52708 1.000 131.14889 276 VAL B O 1
ATOM 4078 N N . GLY B 1 277 ? -27.87146 -63.08211 18.96743 1.000 129.99318 277 GLY B N 1
ATOM 4079 C CA . GLY B 1 277 ? -27.06077 -63.89467 18.07666 1.000 134.14423 277 GLY B CA 1
ATOM 4080 C C . GLY B 1 277 ? -25.87986 -63.13012 17.51222 1.000 136.33469 277 GLY B C 1
ATOM 4081 O O . GLY B 1 277 ? -24.76960 -63.66365 17.41660 1.000 139.79019 277 GLY B O 1
ATOM 4082 N N . ALA B 1 278 ? -26.09922 -61.87116 17.12228 1.000 134.01348 278 ALA B N 1
ATOM 4083 C CA . ALA B 1 278 ? -24.99140 -61.02065 16.70683 1.000 135.35455 278 ALA B CA 1
ATOM 4084 C C . ALA B 1 278 ? -24.06599 -60.71441 17.87324 1.000 134.25475 278 ALA B C 1
ATOM 4085 O O . ALA B 1 278 ? -22.87001 -60.46990 17.67074 1.000 137.08740 278 ALA B O 1
ATOM 4087 N N . PHE B 1 279 ? -24.59948 -60.71678 19.09602 1.000 130.25014 279 PHE B N 1
ATOM 4088 C CA . PHE B 1 279 ? -23.74503 -60.52457 20.26439 1.000 129.49671 279 PHE B CA 1
ATOM 4089 C C . PHE B 1 279 ? -22.88063 -61.75325 20.53758 1.000 133.17449 279 PHE B C 1
ATOM 4090 O O . PHE B 1 279 ? -21.76589 -61.61586 21.05404 1.000 134.63342 279 PHE B O 1
ATOM 4098 N N . GLU B 1 280 ? -23.37601 -62.95241 20.21224 1.000 134.56644 280 GLU B N 1
ATOM 4099 C CA . GLU B 1 280 ? -22.56357 -64.16110 20.35442 1.000 137.78967 280 GLU B CA 1
ATOM 4100 C C . GLU B 1 280 ? -21.27230 -64.03847 19.55795 1.000 141.31205 280 GLU B C 1
ATOM 4101 O O . GLU B 1 280 ? -20.16949 -64.10909 20.11138 1.000 142.80952 280 GLU B O 1
ATOM 4107 N N . ARG B 1 281 ? -21.39785 -63.85436 18.24592 1.000 142.88289 281 ARG B N 1
ATOM 4108 C CA . ARG B 1 281 ? -20.25653 -63.77079 17.34738 1.000 146.66305 281 ARG B CA 1
ATOM 4109 C C . ARG B 1 281 ? -19.47412 -62.47248 17.50185 1.000 146.46944 281 ARG B C 1
ATOM 4110 O O . ARG B 1 281 ? -18.47892 -62.28199 16.79427 1.000 149.44823 281 ARG B O 1
ATOM 4118 N N . GLY B 1 282 ? -19.89685 -61.58577 18.40079 1.000 143.02408 282 GLY B N 1
ATOM 4119 C CA . GLY B 1 282 ? -19.10346 -60.42348 18.75625 1.000 142.51402 282 GLY B CA 1
ATOM 4120 C C . GLY B 1 282 ? -19.03649 -59.33633 17.70941 1.000 143.26714 282 GLY B C 1
ATOM 4121 O O . GLY B 1 282 ? -18.05378 -58.59192 17.66589 1.000 144.61461 282 GLY B O 1
ATOM 4122 N N . VAL B 1 283 ? -20.06221 -59.21465 16.86401 1.000 142.30216 283 VAL B N 1
ATOM 4123 C CA . VAL B 1 283 ? -20.02122 -58.17951 15.83916 1.000 142.85956 283 VAL B CA 1
ATOM 4124 C C . VAL B 1 283 ? -20.34802 -56.81171 16.42819 1.000 138.63351 283 VAL B C 1
ATOM 4125 O O . VAL B 1 283 ? -19.84824 -55.79045 15.94151 1.000 139.26584 283 VAL B O 1
ATOM 4129 N N . ILE B 1 284 ? -21.16546 -56.75918 17.48087 1.000 133.63485 284 ILE B N 1
ATOM 4130 C CA . ILE B 1 284 ? -21.49324 -55.51439 18.16289 1.000 129.01039 284 ILE B CA 1
ATOM 4131 C C . ILE B 1 284 ? -21.60773 -55.78862 19.65481 1.000 127.02313 284 ILE B C 1
ATOM 4132 O O . ILE B 1 284 ? -22.06146 -56.85686 20.07950 1.000 126.59698 284 ILE B O 1
ATOM 4137 N N . LYS B 1 285 ? -21.18844 -54.81354 20.45310 1.000 126.32537 285 LYS B N 1
ATOM 4138 C CA . LYS B 1 285 ? -21.34600 -54.85678 21.89803 1.000 124.72247 285 LYS B CA 1
ATOM 4139 C C . LYS B 1 285 ? -22.58149 -54.06234 22.30863 1.000 121.78488 285 LYS B C 1
ATOM 4140 O O . LYS B 1 285 ? -23.18447 -53.34149 21.50948 1.000 120.44743 285 LYS B O 1
ATOM 4146 N N . GLU B 1 286 ? -22.95894 -54.20265 23.58047 1.000 120.81409 286 GLU B N 1
ATOM 4147 C CA . GLU B 1 286 ? -24.17640 -53.55821 24.05606 1.000 118.10061 286 GLU B CA 1
ATOM 4148 C C . GLU B 1 286 ? -24.01607 -52.05316 24.20631 1.000 116.11384 286 GLU B C 1
ATOM 4149 O O . GLU B 1 286 ? -25.02339 -51.33958 24.26399 1.000 113.64149 286 GLU B O 1
ATOM 4155 N N . ASP B 1 287 ? -22.77830 -51.55666 24.27186 1.000 117.38681 287 ASP B N 1
ATOM 4156 C CA . ASP B 1 287 ? -22.56086 -50.11756 24.19612 1.000 116.02432 287 ASP B CA 1
ATOM 4157 C C . ASP B 1 287 ? -23.07057 -49.55161 22.87799 1.000 114.32915 287 ASP B C 1
ATOM 4158 O O . ASP B 1 287 ? -23.50902 -48.39778 22.82495 1.000 112.39279 287 ASP B O 1
ATOM 4163 N N . GLU B 1 288 ? -23.03382 -50.35247 21.81490 1.000 115.30927 288 GLU B N 1
ATOM 4164 C CA . GLU B 1 288 ? -23.28048 -49.87440 20.46386 1.000 115.04803 288 GLU B CA 1
ATOM 4165 C C . GLU B 1 288 ? -24.75634 -49.84796 20.08428 1.000 111.08874 288 GLU B C 1
ATOM 4166 O O . GLU B 1 288 ? -25.09113 -49.32097 19.01721 1.000 110.02841 288 GLU B O 1
ATOM 4172 N N . ILE B 1 289 ? -25.64244 -50.39743 20.91986 1.000 108.30982 289 ILE B N 1
ATOM 4173 C CA . ILE B 1 289 ? -27.07344 -50.19799 20.71531 1.000 104.69884 289 ILE B CA 1
ATOM 4174 C C . ILE B 1 289 ? -27.38611 -48.71614 20.86537 1.000 101.65314 289 ILE B C 1
ATOM 4175 O O . ILE B 1 289 ? -26.93276 -48.06407 21.81363 1.000 100.99657 289 ILE B O 1
ATOM 4180 N N . GLY B 1 290 ? -28.15596 -48.17134 19.92112 1.000 97.62300 290 GLY B N 1
ATOM 4181 C CA . GLY B 1 290 ? -28.38253 -46.74143 19.88321 1.000 99.20219 290 GLY B CA 1
ATOM 4182 C C . GLY B 1 290 ? -29.47611 -46.21599 20.78784 1.000 96.53105 290 GLY B C 1
ATOM 4183 O O . GLY B 1 290 ? -29.65963 -44.99807 20.84791 1.000 95.77790 290 GLY B O 1
ATOM 4184 N N . GLY B 1 291 ? -30.21502 -47.08437 21.47244 1.000 95.58782 291 GLY B N 1
ATOM 4185 C CA . GLY B 1 291 ? -31.22957 -46.66390 22.41708 1.000 93.73625 291 GLY B CA 1
ATOM 4186 C C . GLY B 1 291 ? -32.54919 -47.37242 22.18547 1.000 92.56641 291 GLY B C 1
ATOM 4187 O O . GLY B 1 291 ? -32.72650 -48.12837 21.23431 1.000 93.13563 291 GLY B O 1
ATOM 4188 N N . ASN B 1 292 ? -33.48966 -47.10991 23.09113 1.000 91.09169 292 ASN B N 1
ATOM 4189 C CA . ASN B 1 292 ? -34.82239 -47.69045 23.01053 1.000 89.89696 292 ASN B CA 1
ATOM 4190 C C . ASN B 1 292 ? -35.85169 -46.62183 22.65924 1.000 89.36545 292 ASN B C 1
ATOM 4191 O O . ASN B 1 292 ? -35.55516 -45.42470 22.60551 1.000 89.78990 292 ASN B O 1
ATOM 4196 N N . LEU B 1 293 ? -37.08540 -47.08431 22.41670 1.000 87.56047 293 LEU B N 1
ATOM 4197 C CA . LEU B 1 293 ? -38.13857 -46.20068 21.92738 1.000 88.30165 293 LEU B CA 1
ATOM 4198 C C . LEU B 1 293 ? -38.42343 -45.06792 22.90741 1.000 88.78304 293 LEU B C 1
ATOM 4199 O O . LEU B 1 293 ? -38.72672 -43.94299 22.49542 1.000 87.61522 293 LEU B O 1
ATOM 4204 N N . LEU B 1 294 ? -38.32783 -45.34603 24.20841 1.000 88.26566 294 LEU B N 1
ATOM 4205 C CA . LEU B 1 294 ? -38.57665 -44.31226 25.20744 1.000 89.22806 294 LEU B CA 1
ATOM 4206 C C . LEU B 1 294 ? -37.55307 -43.18682 25.09798 1.000 88.65915 294 LEU B C 1
ATOM 4207 O O . LEU B 1 294 ? -37.91255 -42.00297 25.07998 1.000 89.21849 294 LEU B O 1
ATOM 4212 N N . GLU B 1 295 ? -36.26589 -43.54228 25.00745 1.000 89.40496 295 GLU B N 1
ATOM 4213 C CA . GLU B 1 295 ? -35.21925 -42.53284 24.87399 1.000 89.57199 295 GLU B CA 1
ATOM 4214 C C . GLU B 1 295 ? -35.36006 -41.73574 23.58403 1.000 89.55638 295 GLU B C 1
ATOM 4215 O O . GLU B 1 295 ? -35.00953 -40.55059 23.54632 1.000 90.21708 295 GLU B O 1
ATOM 4221 N N . LEU B 1 296 ? -35.85138 -42.36781 22.51376 1.000 88.98583 296 LEU B N 1
ATOM 4222 C CA . LEU B 1 296 ? -36.03317 -41.64973 21.25677 1.000 90.09872 296 LEU B CA 1
ATOM 4223 C C . LEU B 1 296 ? -37.20860 -40.68523 21.33942 1.000 89.98447 296 LEU B C 1
ATOM 4224 O O . LEU B 1 296 ? -37.11388 -39.54413 20.87060 1.000 90.23539 296 LEU B O 1
ATOM 4229 N N . ILE B 1 297 ? -38.33364 -41.14176 21.89892 1.000 89.35916 297 ILE B N 1
ATOM 4230 C CA . ILE B 1 297 ? -39.46810 -40.25525 22.14357 1.000 89.86662 297 ILE B CA 1
ATOM 4231 C C . ILE B 1 297 ? -39.01191 -39.04616 22.93490 1.000 90.90866 297 ILE B C 1
ATOM 4232 O O . ILE B 1 297 ? -39.30724 -37.89624 22.58292 1.000 91.98999 297 ILE B O 1
ATOM 4237 N N . ARG B 1 298 ? -38.29924 -39.30400 24.03616 1.000 94.82761 298 ARG B N 1
ATOM 4238 C CA . ARG B 1 298 ? -37.79902 -38.24690 24.89148 1.000 96.80937 298 ARG B CA 1
ATOM 4239 C C . ARG B 1 298 ? -36.67907 -37.45836 24.21203 1.000 96.21810 298 ARG B C 1
ATOM 4240 O O . ARG B 1 298 ? -36.56966 -36.25934 24.45621 1.000 97.23568 298 ARG B O 1
ATOM 4248 N N . GLY B 1 299 ? -35.92946 -38.04994 23.28225 1.000 81.16608 299 GLY B N 1
ATOM 4249 C CA . GLY B 1 299 ? -34.82050 -37.33941 22.67178 1.000 84.06899 299 GLY B CA 1
ATOM 4250 C C . GLY B 1 299 ? -33.51274 -37.48796 23.40928 1.000 86.00697 299 GLY B C 1
ATOM 4251 O O . GLY B 1 299 ? -32.52586 -36.83351 23.05076 1.000 87.86581 299 GLY B O 1
ATOM 4252 N N . ASP B 1 300 ? -33.48881 -38.32108 24.44919 1.000 85.78419 300 ASP B N 1
ATOM 4253 C CA . ASP B 1 300 ? -32.27403 -38.53467 25.22065 1.000 88.06097 300 ASP B CA 1
ATOM 4254 C C . ASP B 1 300 ? -31.20541 -39.22713 24.39199 1.000 87.12951 300 ASP B C 1
ATOM 4255 O O . ASP B 1 300 ? -30.00959 -38.97766 24.58250 1.000 88.84044 300 ASP B O 1
ATOM 4260 N N . LYS B 1 301 ? -31.61469 -40.10419 23.48472 1.000 85.51936 301 LYS B N 1
ATOM 4261 C CA . LYS B 1 301 ? -30.73406 -40.66571 22.47601 1.000 87.28524 301 LYS B CA 1
ATOM 4262 C C . LYS B 1 301 ? -31.21671 -40.19874 21.10987 1.000 85.88731 301 LYS B C 1
ATOM 4263 O O . LYS B 1 301 ? -32.41456 -40.26520 20.81339 1.000 83.92012 301 LYS B O 1
ATOM 4269 N N . VAL B 1 302 ? -30.28758 -39.70526 20.29230 1.000 87.34994 302 VAL B N 1
ATOM 4270 C CA . VAL B 1 302 ? -30.65434 -39.07726 19.03023 1.000 87.57272 302 VAL B CA 1
ATOM 4271 C C . VAL B 1 302 ? -31.18452 -40.12336 18.05789 1.000 86.80548 302 VAL B C 1
ATOM 4272 O O . VAL B 1 302 ? -30.74104 -41.28117 18.05093 1.000 87.24340 302 VAL B O 1
ATOM 4276 N N . GLY B 1 303 ? -32.15436 -39.72066 17.24155 1.000 86.94997 303 GLY B N 1
ATOM 4277 C CA . GLY B 1 303 ? -32.61958 -40.56172 16.16327 1.000 88.09914 303 GLY B CA 1
ATOM 4278 C C . GLY B 1 303 ? -31.71511 -40.53520 14.94663 1.000 92.59211 303 GLY B C 1
ATOM 4279 O O . GLY B 1 303 ? -30.48816 -40.54571 15.07612 1.000 94.35027 303 GLY B O 1
ATOM 4280 N N . ARG B 1 304 ? -32.31264 -40.51430 13.75639 1.000 94.33796 304 ARG B N 1
ATOM 4281 C CA . ARG B 1 304 ? -31.53521 -40.38083 12.53272 1.000 98.64045 304 ARG B CA 1
ATOM 4282 C C . ARG B 1 304 ? -30.76075 -39.07352 12.54919 1.000 100.49662 304 ARG B C 1
ATOM 4283 O O . ARG B 1 304 ? -31.32829 -38.00478 12.79709 1.000 99.46919 304 ARG B O 1
ATOM 4291 N N . SER B 1 305 ? -29.46062 -39.15495 12.29270 1.000 104.51281 305 SER B N 1
ATOM 4292 C CA . SER B 1 305 ? -28.60810 -37.97760 12.28518 1.000 107.63841 305 SER B CA 1
ATOM 4293 C C . SER B 1 305 ? -28.00269 -37.66119 10.92746 1.000 112.58902 305 SER B C 1
ATOM 4294 O O . SER B 1 305 ? -27.72506 -36.49104 10.65271 1.000 114.30982 305 SER B O 1
ATOM 4297 N N . SER B 1 306 ? -27.79694 -38.65300 10.07042 1.000 114.77717 306 SER B N 1
ATOM 4298 C CA . SER B 1 306 ? -27.11953 -38.42057 8.80572 1.000 119.50711 306 SER B CA 1
ATOM 4299 C C . SER B 1 306 ? -28.13421 -38.11585 7.70335 1.000 120.20411 306 SER B C 1
ATOM 4300 O O . SER B 1 306 ? -29.24751 -37.64834 7.95996 1.000 118.12661 306 SER B O 1
ATOM 4303 N N . SER B 1 307 ? -27.74462 -38.36154 6.45848 1.000 123.23444 307 SER B N 1
ATOM 4304 C CA . SER B 1 307 ? -28.56825 -38.10774 5.28718 1.000 124.44665 307 SER B CA 1
ATOM 4305 C C . SER B 1 307 ? -29.09948 -39.39288 4.67181 1.000 124.61388 307 SER B C 1
ATOM 4306 O O . SER B 1 307 ? -30.30737 -39.63237 4.65230 1.000 122.81569 307 SER B O 1
ATOM 4309 N N . GLU B 1 308 ? -28.20993 -40.23145 4.15306 1.000 127.64371 308 GLU B N 1
ATOM 4310 C CA . GLU B 1 308 ? -28.52020 -41.58853 3.71778 1.000 128.27873 308 GLU B CA 1
ATOM 4311 C C . GLU B 1 308 ? -28.16723 -42.58451 4.80980 1.000 125.81156 308 GLU B C 1
ATOM 4312 O O . GLU B 1 308 ? -27.53570 -43.61322 4.55292 1.000 128.09237 308 GLU B O 1
ATOM 4318 N N . GLU B 1 309 ? -28.55184 -42.28982 6.04968 1.000 121.67815 309 GLU B N 1
ATOM 4319 C CA . GLU B 1 309 ? -28.07096 -43.08176 7.16477 1.000 120.25652 309 GLU B CA 1
ATOM 4320 C C . GLU B 1 309 ? -28.77243 -44.43106 7.22933 1.000 117.75432 309 GLU B C 1
ATOM 4321 O O . GLU B 1 309 ? -29.72402 -44.72536 6.49992 1.000 117.49585 309 GLU B O 1
ATOM 4327 N N . ILE B 1 310 ? -28.26546 -45.24896 8.13343 1.000 116.47255 310 ILE B N 1
ATOM 4328 C CA . ILE B 1 310 ? -28.79604 -46.56321 8.43106 1.000 115.32797 310 ILE B CA 1
ATOM 4329 C C . ILE B 1 310 ? -29.56460 -46.46468 9.73477 1.000 109.59698 310 ILE B C 1
ATOM 4330 O O . ILE B 1 310 ? -29.05221 -45.93259 10.72804 1.000 108.06424 310 ILE B O 1
ATOM 4335 N N . THR B 1 311 ? -30.79940 -46.94919 9.72822 1.000 107.23794 311 THR B N 1
ATOM 4336 C CA . THR B 1 311 ? -31.56781 -47.11965 10.94789 1.000 102.42104 311 THR B CA 1
ATOM 4337 C C . THR B 1 311 ? -32.27023 -48.46293 10.87145 1.000 102.16814 311 THR B C 1
ATOM 4338 O O . THR B 1 311 ? -32.69163 -48.89298 9.79823 1.000 103.97569 311 THR B O 1
ATOM 4342 N N . VAL B 1 312 ? -32.34540 -49.14610 12.01034 1.000 100.30729 312 VAL B N 1
ATOM 4343 C CA . VAL B 1 312 ? -33.20899 -50.30948 12.16285 1.000 100.06332 312 VAL B CA 1
ATOM 4344 C C . VAL B 1 312 ? -33.82857 -50.23490 13.55161 1.000 96.34209 312 VAL B C 1
ATOM 4345 O O . VAL B 1 312 ? -33.24417 -49.68177 14.48791 1.000 94.74749 312 VAL B O 1
ATOM 4349 N N . PHE B 1 313 ? -35.03439 -50.78141 13.66707 1.000 95.25037 313 PHE B N 1
ATOM 4350 C CA . PHE B 1 313 ? -35.79490 -50.76887 14.91476 1.000 91.94027 313 PHE B CA 1
ATOM 4351 C C . PHE B 1 313 ? -36.37740 -52.16113 15.10536 1.000 92.46881 313 PHE B C 1
ATOM 4352 O O . PHE B 1 313 ? -37.22991 -52.58639 14.31997 1.000 93.54378 313 PHE B O 1
ATOM 4360 N N . LYS B 1 314 ? -35.91252 -52.87306 16.12646 1.000 92.20918 314 LYS B N 1
ATOM 4361 C CA . LYS B 1 314 ? -36.39709 -54.21430 16.43211 1.000 92.74525 314 LYS B CA 1
ATOM 4362 C C . LYS B 1 314 ? -37.39758 -54.13085 17.57572 1.000 89.53514 314 LYS B C 1
ATOM 4363 O O . LYS B 1 314 ? -37.04119 -53.71884 18.68691 1.000 87.81677 314 LYS B O 1
ATOM 4369 N N . SER B 1 315 ? -38.63931 -54.52033 17.31117 1.000 89.11968 315 SER B N 1
ATOM 4370 C CA . SER B 1 315 ? -39.67173 -54.51388 18.33676 1.000 86.38606 315 SER B CA 1
ATOM 4371 C C . SER B 1 315 ? -39.98231 -55.94006 18.77047 1.000 87.20197 315 SER B C 1
ATOM 4372 O O . SER B 1 315 ? -40.05761 -56.84999 17.94033 1.000 90.42249 315 SER B O 1
ATOM 4375 N N . VAL B 1 316 ? -40.14076 -56.13028 20.07738 1.000 85.29928 316 VAL B N 1
ATOM 4376 C CA . VAL B 1 316 ? -40.59445 -57.40253 20.62105 1.000 85.38141 316 VAL B CA 1
ATOM 4377 C C . VAL B 1 316 ? -41.89381 -57.27816 21.40054 1.000 82.42238 316 VAL B C 1
ATOM 4378 O O . VAL B 1 316 ? -42.58247 -58.29447 21.59614 1.000 82.48729 316 VAL B O 1
ATOM 4382 N N . GLY B 1 317 ? -42.26248 -56.08936 21.84954 1.000 80.33219 317 GLY B N 1
ATOM 4383 C CA . GLY B 1 317 ? -43.48386 -55.88496 22.59208 1.000 77.10954 317 GLY B CA 1
ATOM 4384 C C . GLY B 1 317 ? -43.21656 -55.62402 24.06522 1.000 74.79006 317 GLY B C 1
ATOM 4385 O O . GLY B 1 317 ? -42.13266 -55.88564 24.59462 1.000 76.76326 317 GLY B O 1
ATOM 4386 N N . SER B 1 318 ? -44.23604 -55.09252 24.73087 1.000 71.68139 318 SER B N 1
ATOM 4387 C CA . SER B 1 318 ? -44.16471 -54.83667 26.15993 1.000 70.17042 318 SER B CA 1
ATOM 4388 C C . SER B 1 318 ? -45.57997 -54.74931 26.70338 1.000 67.49420 318 SER B C 1
ATOM 4389 O O . SER B 1 318 ? -46.51284 -54.37461 25.98705 1.000 66.86238 318 SER B O 1
ATOM 4392 N N . ALA B 1 319 ? -45.72833 -55.10353 27.98228 1.000 65.94680 319 ALA B N 1
ATOM 4393 C CA . ALA B 1 319 ? -47.02565 -54.97414 28.63478 1.000 64.92715 319 ALA B CA 1
ATOM 4394 C C . ALA B 1 319 ? -47.47926 -53.52233 28.69077 1.000 64.44011 319 ALA B C 1
ATOM 4395 O O . ALA B 1 319 ? -48.68437 -53.24983 28.68232 1.000 64.43326 319 ALA B O 1
ATOM 4397 N N . VAL B 1 320 ? -46.53367 -52.57795 28.72826 1.000 64.24257 320 VAL B N 1
ATOM 4398 C CA . VAL B 1 320 ? -46.90230 -51.17412 28.87729 1.000 65.05577 320 VAL B CA 1
ATOM 4399 C C . VAL B 1 320 ? -47.62901 -50.66627 27.63306 1.000 66.76043 320 VAL B C 1
ATOM 4400 O O . VAL B 1 320 ? -48.62835 -49.94369 27.73775 1.000 67.53793 320 VAL B O 1
ATOM 4404 N N . VAL B 1 321 ? -47.17538 -51.06294 26.44119 1.000 67.42641 321 VAL B N 1
ATOM 4405 C CA . VAL B 1 321 ? -47.85807 -50.62507 25.22797 1.000 66.74420 321 VAL B CA 1
ATOM 4406 C C . VAL B 1 321 ? -49.19772 -51.33560 25.08235 1.000 66.97059 321 VAL B C 1
ATOM 4407 O O . VAL B 1 321 ? -50.17878 -50.74495 24.61103 1.000 68.77487 321 VAL B O 1
ATOM 4411 N N . ASP B 1 322 ? -49.26136 -52.61168 25.47417 1.000 66.56336 322 ASP B N 1
ATOM 4412 C CA . ASP B 1 322 ? -50.54307 -53.31320 25.48357 1.000 68.63365 322 ASP B CA 1
ATOM 4413 C C . ASP B 1 322 ? -51.55172 -52.59472 26.36726 1.000 68.31429 322 ASP B C 1
ATOM 4414 O O . ASP B 1 322 ? -52.71964 -52.43216 25.98981 1.000 69.13007 322 ASP B O 1
ATOM 4419 N N . MET B 1 323 ? -51.11437 -52.14669 27.54749 1.000 67.95730 323 MET B N 1
ATOM 4420 C CA . MET B 1 323 ? -52.00803 -51.41516 28.43922 1.000 68.56597 323 MET B CA 1
ATOM 4421 C C . MET B 1 323 ? -52.40734 -50.07425 27.84122 1.000 69.26783 323 MET B C 1
ATOM 4422 O O . MET B 1 323 ? -53.57354 -49.67674 27.92481 1.000 67.54841 323 MET B O 1
ATOM 4427 N N . LEU B 1 324 ? -51.45340 -49.35479 27.24869 1.000 69.47412 324 LEU B N 1
ATOM 4428 C CA . LEU B 1 324 ? -51.78268 -48.07185 26.63472 1.000 70.92760 324 LEU B CA 1
ATOM 4429 C C . LEU B 1 324 ? -52.82817 -48.24315 25.53728 1.000 69.84272 324 LEU B C 1
ATOM 4430 O O . LEU B 1 324 ? -53.78346 -47.46153 25.44699 1.000 71.30739 324 LEU B O 1
ATOM 4435 N N . ALA B 1 325 ? -52.69342 -49.29499 24.72520 1.000 69.33517 325 ALA B N 1
ATOM 4436 C CA . ALA B 1 325 ? -53.64489 -49.52525 23.64180 1.000 70.77911 325 ALA B CA 1
ATOM 4437 C C . ALA B 1 325 ? -55.00993 -49.95488 24.17020 1.000 70.84222 325 ALA B C 1
ATOM 4438 O O . ALA B 1 325 ? -56.04593 -49.48224 23.68284 1.000 72.26612 325 ALA B O 1
ATOM 4440 N N . ALA B 1 326 ? -55.03695 -50.86301 25.15208 1.000 68.78540 326 ALA B N 1
ATOM 4441 C CA . ALA B 1 326 ? -56.31201 -51.27560 25.73352 1.000 68.58572 326 ALA B CA 1
ATOM 4442 C C . ALA B 1 326 ? -57.02175 -50.09497 26.38338 1.000 72.49228 326 ALA B C 1
ATOM 4443 O O . ALA B 1 326 ? -58.24276 -49.93345 26.23691 1.000 74.16913 326 ALA B O 1
ATOM 4445 N N . GLN B 1 327 ? -56.26838 -49.25275 27.09478 1.000 72.66058 327 GLN B N 1
ATOM 4446 C CA . GLN B 1 327 ? -56.83911 -48.05105 27.68970 1.000 74.27736 327 GLN B CA 1
ATOM 4447 C C . GLN B 1 327 ? -57.41506 -47.13516 26.62358 1.000 76.65709 327 GLN B C 1
ATOM 4448 O O . GLN B 1 327 ? -58.51734 -46.60663 26.78121 1.000 76.68602 327 GLN B O 1
ATOM 4454 N N . PHE B 1 328 ? -56.66472 -46.90572 25.54091 1.000 76.25562 328 PHE B N 1
ATOM 4455 C CA . PHE B 1 328 ? -57.14868 -46.00380 24.50083 1.000 78.74766 328 PHE B CA 1
ATOM 4456 C C . PHE B 1 328 ? -58.43221 -46.53425 23.87625 1.000 79.81257 328 PHE B C 1
ATOM 4457 O O . PHE B 1 328 ? -59.40145 -45.78162 23.68895 1.000 82.24469 328 PHE B O 1
ATOM 4465 N N . VAL B 1 329 ? -58.46456 -47.83522 23.57008 1.000 78.06522 329 VAL B N 1
ATOM 4466 C CA . VAL B 1 329 ? -59.67309 -48.45465 23.03352 1.000 78.95545 329 VAL B CA 1
ATOM 4467 C C . VAL B 1 329 ? -60.85056 -48.21825 23.97008 1.000 80.54824 329 VAL B C 1
ATOM 4468 O O . VAL B 1 329 ? -61.89062 -47.67863 23.56873 1.000 83.73215 329 VAL B O 1
ATOM 4472 N N . TYR B 1 330 ? -60.69391 -48.59634 25.24310 1.000 77.91589 330 TYR B N 1
ATOM 4473 C CA . TYR B 1 330 ? -61.81133 -48.49991 26.17766 1.000 79.51669 330 TYR B CA 1
ATOM 4474 C C . TYR B 1 330 ? -62.24700 -47.05412 26.38767 1.000 82.79194 330 TYR B C 1
ATOM 4475 O O . TYR B 1 330 ? -63.44715 -46.76562 26.46422 1.000 85.47530 330 TYR B O 1
ATOM 4484 N N . GLU B 1 331 ? -61.28942 -46.12973 26.48216 1.000 82.35712 331 GLU B N 1
ATOM 4485 C CA . GLU B 1 331 ? -61.61712 -44.74691 26.80420 1.000 88.52570 331 GLU B CA 1
ATOM 4486 C C . GLU B 1 331 ? -62.32993 -44.06506 25.64600 1.000 91.73666 331 GLU B C 1
ATOM 4487 O O . GLU B 1 331 ? -63.37427 -43.43051 25.83966 1.000 92.93167 331 GLU B O 1
ATOM 4493 N N . THR B 1 332 ? -61.78840 -44.17969 24.43120 1.000 91.31474 332 THR B N 1
ATOM 4494 C CA . THR B 1 332 ? -62.44521 -43.53882 23.30101 1.000 96.41995 332 THR B CA 1
ATOM 4495 C C . THR B 1 332 ? -63.70173 -44.27829 22.85842 1.000 99.49448 332 THR B C 1
ATOM 4496 O O . THR B 1 332 ? -64.51668 -43.70153 22.13017 1.000 103.30807 332 THR B O 1
ATOM 4500 N N . TYR B 1 333 ? -63.88539 -45.53341 23.28220 1.000 99.08672 333 TYR B N 1
ATOM 4501 C CA . TYR B 1 333 ? -65.16002 -46.20291 23.04361 1.000 102.88031 333 TYR B CA 1
ATOM 4502 C C . TYR B 1 333 ? -66.26161 -45.61347 23.91724 1.000 106.79930 333 TYR B C 1
ATOM 4503 O O . TYR B 1 333 ? -67.39650 -45.43388 23.45881 1.000 110.43474 333 TYR B O 1
ATOM 4512 N N . THR B 1 334 ? -65.95024 -45.30949 25.17640 1.000 106.35373 334 THR B N 1
ATOM 4513 C CA . THR B 1 334 ? -66.91784 -44.71700 26.09109 1.000 110.45821 334 THR B CA 1
ATOM 4514 C C . THR B 1 334 ? -67.03440 -43.20603 25.93622 1.000 115.78631 334 THR B C 1
ATOM 4515 O O . THR B 1 334 ? -67.73398 -42.57541 26.73702 1.000 118.71716 334 THR B O 1
ATOM 4519 N N . ARG B 1 335 ? -66.36625 -42.62363 24.94356 1.000 117.70436 335 ARG B N 1
ATOM 4520 C CA . ARG B 1 335 ? -66.38874 -41.18161 24.69373 1.000 123.06192 335 ARG B CA 1
ATOM 4521 C C . ARG B 1 335 ? -65.83253 -40.40753 25.88404 1.000 123.86447 335 ARG B C 1
ATOM 4522 O O . ARG B 1 335 ? -64.63562 -40.46607 26.16951 1.000 120.92613 335 ARG B O 1
#

Nearest PDB structures (foldseek):
  7rbp-assembly1_A  TM=1.003E+00  e=2.447E-75  Medicago truncatula
  4mp6-assembly1_A  TM=8.621E-01  e=2.305E-24  Staphylococcus aureus subsp. aureus MW2
  4m54-assembly1_A-2  TM=8.613E-01  e=1.217E-23  Staphylococcus aureus subsp. aureus MW2
  7cxv-assembly1_A  TM=8.419E-01  e=6.434E-19  Saccharothrix mutabilis subsp. capreolus
  7cxv-assembly1_B-2  TM=7.914E-01  e=9.053E-20  Saccharothrix mutabilis subsp. capreolus

Radius of gyration: 28.9 Å; Cα contacts (8 Å, |Δi|>4): 1268; chains: 2; bounding box: 86×76×57 Å

Sequence (594 aa):
QITLSSSPIFISTENLRTILTHQTLINHIQSNLPKASTFLQTPIRQHYNLSPSSSLLLMPSWSSTPSFPYIGVKLVTHFPENSSQNLPGVQGSYVLFNSTTGQTLASMDSTELTLYRTSCVSGLASKYLARDDSEILVMVGAGALAPHLIKAHFSARPSLKKVFIWNRTVEKAINLAKKLSESDEFPLSGLSFEGCGNLDEVVGFGDIVSCATNSEAALVKGERLKVGAHLDLVGSFKHSMKECDDEALKRGKVFVDNEAALVEAGELVGAFERGVIKEDEIGGNLLELIRGDKVGRSSSEEITVFKSVGSAVVDMLAAQFVYETYTRTSSPIFISTENLRTILTHQTLINHIQSNLPKASTFLQTPIRQHYNLSPSSSLLLMPSWSSTPSFPYIGVKLVTHFPENSSQNLPGVQGSYVLFNSTTGQTLASMDSTELTLYRTSCVSGLASKYLARDDSEILVMVGAGALAPHLIKAHFSARPIVSCATNALVKGERLKVHLDLVGSMKECDDEALKRGKVFVDNEAALVEAGELVGAFERGVIKEDEIGGNLLELIRGDKVGRSSSEEITVFKSVGSAVVDMLAAQFVYETYTR

CATH classification: 3.40.50.720

InterPro domains:
  IPR003462 Ornithine cyclodeaminase/mu-crystallin [PF02423] (27-333)
  IPR003462 Ornithine cyclodeaminase/mu-crystallin [PIRSF001439] (14-334)
  IPR003462 Ornithine cyclodeaminase/mu-crystallin [PTHR13812] (16-334)
  IPR023401 Ornithine cyclodeaminase, N-terminal [G3DSA:3.30.1780.10] (47-330)
  IPR036291 NAD(P)-binding domain superfamily [SSF51735] (15-334)

Secondary structure (DSSP, 8-state):
-----SS-EEE-HHHHHHH--HHHHHHHHHHHHHHHHHH-B-PPPEEEEEETTEEEEEEEEE--STTS-EEEEEEEEE-GGGGGGT--SEEEEEEEEETTT--EEEEEEHHHHHHHHHHHHHHHHHHHHS-TT--EEEEE--STHHHHHHHHHHHH-TT--EEEEE-SSHHHHHHHHHHHHT---GGGSS-EEEEES-HHHHHTT-SEEEE---SGGG-B-GGGPPTT-EEEEE--TT--S-SB-HHHHHHSEEEESSTTHHHH-HHHHHHHTTTSS-STT--EEHHHHHHTSS-----SS--EEEEE---HHHHHHHHHHHHHHHHT-/---EEE-HHHHHHH--HHHHHHHHHHHHHHHHHH-B-PPPEEEEEETTEEEEEEEEEE-STTS-EEEEEEEEE-GGGGGGT--SEEEEEEEEETTT--EEEEEEHHHHHHHHHHHHHHHHHHHHS-S--S--EEE--STHHHHHHHHHHHH---EEE-----B-TTTS---EEEE-----B-TTTTTSSEEEESSTTHHHH-HHHHHHHHTTSS-GGG--EEHHHHHHTSS----SSS--EEEEE---HHHHHHHHHHHHHHH--